Protein AF-0000000086147596 (afdb_homodimer)

Sequence (702 aa):
MCRWIAYISSTEPCLLEDVLVTPKHSLVNQVSDHYLPKLLPHEHNQSAEDDVKARNVVFNFDGLGIAWYTSSNSDFELPETGENAVDAQTDGLRPAMYKTIQPPRNETNFLSICRNTETLALLGHIRASSGTAIANINNHPFVFGRHTFMHNGAVSNFAEIKRAVINEMSHAAYANVYGGTDSEHVAGLYMTYLTQCGDATTFESTYSVREMKAALHKAVATIVGLQQKFLGVAKRANSLNLCVTDGVSLVACRFRNHKTSLPPSLYYSTKAGVTLNRKYPDNADGIPHPKRYVGIPEQRHGQHLIVASEPSTYVEADWELIGRNQFLASGPDGFFEVGLCPYGAGWDGLDMCRWIAYISSTEPCLLEDVLVTPKHSLVNQVSDHYLPKLLPHEHNQSAEDDVKARNVVFNFDGLGIAWYTSSNSDFELPETGENAVDAQTDGLRPAMYKTIQPPRNETNFLSICRNTETLALLGHIRASSGTAIANINNHPFVFGRHTFMHNGAVSNFAEIKRAVINEMSHAAYANVYGGTDSEHVAGLYMTYLTQCGDATTFESTYSVREMKAALHKAVATIVGLQQKFLGVAKRANSLNLCVTDGVSLVACRFRNHKTSLPPSLYYSTKAGVTLNRKYPDNADGIPHPKRYVGIPEQRHGQHLIVASEPSTYVEADWELIGRNQFLASGPDGFFEVGLCPYGAGWDGLD

Radius of gyration: 27.47 Å; Cα contacts (8 Å, |Δi|>4): 1600; chains: 2; bounding box: 58×85×63 Å

Foldseek 3Di:
DKKKKKKAFLPFKFQLCLAAPPFCQHNLNCLPPPDFPPQDDPVDDPVQVVQQVVLSDRDDFLKKKKKAKALVVLVPPPPDPPDDPSNSGQLRIAIDMDMDRDRQNPDPVNNVCRRPDMHNIMMMMTDDDPDFDRDRLPHDFQAQTLKTKDWDWALPPCVQQVVVLLVLAAPQLNVRRDGDGPRSSLVRQLVCQLQVSDHSVSSSDDDDLVSSLVSNLVSVVVSLVSQCVRPNQQGAKIFTFMWMDSNQKIKTWGEIQADPHGHHWKKKFFQCSQQSHQLAQHHQERDGDPVHPDHDPSVPRHTMMMMISHRRGPDPVRMDIQDYQKMWIAGNVNDIDIGHRDDDDPSHGHD/DKKKKKKAFLPFKFQLCLAAPPFCQHNLNCLPDPDFPPFDPPVDDPVQVVLQVVLSDRDDFLKKKKKAKALVVLVPPPPDPPDDPSNSGQLRIAIDMDMDRDRQNPDPVNNVCRRPDMHNIMMMMTDDDPDFDRDRLPHDFQAQTLKTKDWDWALPPCVQQVVVLLVLAAPQLNVSRDGDGPRSSLVRQLVCQLQVSDHSVSSSDDDDLVSSLVSNLVSVVVSLVSQCVRPNQQGAKIFTFMWMDSNQKIKTWGEIQADPHGHHWKKKFFQCSQQSHQLAQHHQERDGDVVRPPHDDSVPRHTMMMMISHRRGPDPVRMDIQDYQKMWIAGNVNDIDIGHRDDDPPSHRHD

InterPro domains:
  IPR017932 Glutamine amidotransferase type 2 domain [PS51278] (2-351)
  IPR029055 Nucleophile aminohydrolases, N-terminal [G3DSA:3.60.20.10] (1-340)
  IPR029055 Nucleophile aminohydrolases, N-terminal [SSF56235] (61-336)
  IPR052373 Gamma-glutamyl amide hydrolase [PTHR43187] (1-329)

Structure (mmCIF, N/CA/C/O backbone):
data_AF-0000000086147596-model_v1
#
loop_
_entity.id
_entity.type
_entity.pdbx_description
1 polymer 'Glutamine amidotransferase type-2 domain-containing protein'
#
loop_
_atom_site.group_PDB
_atom_site.id
_atom_site.type_symbol
_atom_site.label_atom_id
_atom_site.label_alt_id
_atom_site.label_comp_id
_atom_site.label_asym_id
_atom_site.label_entity_id
_atom_site.label_seq_id
_atom_site.pdbx_PDB_ins_code
_atom_site.Cartn_x
_atom_site.Cartn_y
_atom_site.Cartn_z
_atom_site.occupancy
_atom_site.B_iso_or_equiv
_atom_site.auth_seq_id
_atom_site.auth_comp_id
_atom_site.auth_asym_id
_atom_site.auth_atom_id
_atom_site.pdbx_PDB_model_num
ATOM 1 N N . MET A 1 1 ? 12.414 -11.898 -20.047 1 81.19 1 MET A N 1
ATOM 2 C CA . MET A 1 1 ? 11.328 -12.727 -19.516 1 81.19 1 MET A CA 1
ATOM 3 C C . MET A 1 1 ? 10.906 -12.258 -18.125 1 81.19 1 MET A C 1
ATOM 5 O O . MET A 1 1 ? 11.672 -11.578 -17.438 1 81.19 1 MET A O 1
ATOM 9 N N . CYS A 1 2 ? 9.656 -12.602 -17.766 1 90.62 2 CYS A N 1
ATOM 10 C CA . CYS A 1 2 ? 9.125 -12.234 -16.453 1 90.62 2 CYS A CA 1
ATOM 11 C C . CYS A 1 2 ? 9.875 -12.945 -15.336 1 90.62 2 CYS A C 1
ATOM 13 O O . CYS A 1 2 ? 10.609 -13.906 -15.586 1 90.62 2 CYS A O 1
ATOM 15 N N . ARG A 1 3 ? 9.906 -12.359 -14.242 1 92.5 3 ARG A N 1
ATOM 16 C CA . ARG A 1 3 ? 10.422 -12.961 -13.016 1 92.5 3 ARG A CA 1
ATOM 17 C C . ARG A 1 3 ? 9.43 -12.805 -11.867 1 92.5 3 ARG A C 1
ATOM 19 O O . ARG A 1 3 ? 8.688 -11.82 -11.812 1 92.5 3 ARG A O 1
ATOM 26 N N . TRP A 1 4 ? 9.445 -13.859 -11.086 1 96.25 4 TRP A N 1
ATOM 27 C CA . TRP A 1 4 ? 8.586 -13.688 -9.922 1 96.25 4 TRP A CA 1
ATOM 28 C C . TRP A 1 4 ? 9.172 -14.398 -8.703 1 96.25 4 TRP A C 1
ATOM 30 O O . TRP A 1 4 ? 10.094 -15.203 -8.828 1 96.25 4 TRP A O 1
ATOM 40 N N . ILE A 1 5 ? 8.773 -13.992 -7.535 1 98 5 ILE A N 1
ATOM 41 C CA . ILE A 1 5 ? 9.148 -14.562 -6.25 1 98 5 ILE A CA 1
ATOM 42 C C . ILE A 1 5 ? 7.918 -14.703 -5.363 1 98 5 ILE A C 1
ATOM 44 O O . ILE A 1 5 ? 7.035 -13.844 -5.379 1 98 5 ILE A O 1
ATOM 48 N N . ALA A 1 6 ? 7.844 -15.805 -4.621 1 98.75 6 ALA A N 1
ATOM 49 C CA . ALA A 1 6 ? 6.801 -16.047 -3.623 1 98.75 6 ALA A CA 1
ATOM 50 C C . ALA A 1 6 ? 7.41 -16.453 -2.283 1 98.75 6 ALA A C 1
ATOM 52 O O . ALA A 1 6 ? 8.383 -17.203 -2.238 1 98.75 6 ALA A O 1
ATOM 53 N N . TYR A 1 7 ? 6.988 -15.859 -1.257 1 98.62 7 TYR A N 1
ATOM 54 C CA . TYR A 1 7 ? 7.324 -16.203 0.12 1 98.62 7 TYR A CA 1
ATOM 55 C C . TYR A 1 7 ? 6.082 -16.641 0.894 1 98.62 7 TYR A C 1
ATOM 57 O O . TYR A 1 7 ? 5.055 -15.961 0.85 1 98.62 7 TYR A O 1
ATOM 65 N N . ILE A 1 8 ? 6.172 -17.766 1.621 1 98 8 ILE A N 1
ATOM 66 C CA . ILE A 1 8 ? 5.047 -18.172 2.453 1 98 8 ILE A CA 1
ATOM 67 C C . ILE A 1 8 ? 5.562 -18.828 3.736 1 98 8 ILE A C 1
ATOM 69 O O . ILE A 1 8 ? 6.523 -19.594 3.709 1 98 8 ILE A O 1
ATOM 73 N N . SER A 1 9 ? 5 -18.453 4.824 1 96.31 9 SER A N 1
ATOM 74 C CA . SER A 1 9 ? 5.297 -19 6.145 1 96.31 9 SER A CA 1
ATOM 75 C C . SER A 1 9 ? 4.078 -18.922 7.059 1 96.31 9 SER A C 1
ATOM 77 O O . SER A 1 9 ? 3.189 -18.094 6.855 1 96.31 9 SER A O 1
ATOM 79 N N . SER A 1 10 ? 4.008 -19.828 8.008 1 91.25 10 SER A N 1
ATOM 80 C CA . SER A 1 10 ? 2.926 -19.766 8.977 1 91.25 10 SER A CA 1
ATOM 81 C C . SER A 1 10 ? 3.344 -18.984 10.227 1 91.25 10 SER A C 1
ATOM 83 O O . SER A 1 10 ? 2.498 -18.562 11.023 1 91.25 10 SER A O 1
ATOM 85 N N . THR A 1 11 ? 4.676 -18.719 10.32 1 91.25 11 THR A N 1
ATOM 86 C CA . THR A 1 11 ? 5.082 -18.188 11.617 1 91.25 11 THR A CA 1
ATOM 87 C C . THR A 1 11 ? 6.098 -17.062 11.445 1 91.25 11 THR A C 1
ATOM 89 O O . THR A 1 11 ? 6.312 -16.266 12.359 1 91.25 11 THR A O 1
ATOM 92 N N . GLU A 1 12 ? 6.738 -17.062 10.305 1 94.94 12 GLU A N 1
ATOM 93 C CA . GLU A 1 12 ? 7.855 -16.141 10.141 1 94.94 12 GLU A CA 1
ATOM 94 C C . GLU A 1 12 ? 7.535 -15.062 9.109 1 94.94 12 GLU A C 1
ATOM 96 O O . GLU A 1 12 ? 7.672 -15.281 7.906 1 94.94 12 GLU A O 1
ATOM 101 N N . PRO A 1 13 ? 7.254 -13.859 9.57 1 96.5 13 PRO A N 1
ATOM 102 C CA . PRO A 1 13 ? 6.984 -12.805 8.594 1 96.5 13 PRO A CA 1
ATOM 103 C C . PRO A 1 13 ? 8.25 -12.312 7.887 1 96.5 13 PRO A C 1
ATOM 105 O O . PRO A 1 13 ? 9.352 -12.445 8.422 1 96.5 13 PRO A O 1
ATOM 108 N N . CYS A 1 14 ? 8.109 -11.836 6.73 1 97.94 14 CYS A N 1
ATOM 109 C CA . CYS A 1 14 ? 9.18 -11.141 6.031 1 97.94 14 CYS A CA 1
ATOM 110 C C . CYS A 1 14 ? 8.828 -9.68 5.809 1 97.94 14 CYS A C 1
ATOM 112 O O . CYS A 1 14 ? 7.648 -9.32 5.723 1 97.94 14 CYS A O 1
ATOM 114 N N . LEU A 1 15 ? 9.789 -8.852 5.812 1 98.06 15 LEU A N 1
ATOM 115 C CA . LEU A 1 15 ? 9.648 -7.465 5.363 1 98.06 15 LEU A CA 1
ATOM 116 C C . LEU A 1 15 ? 9.758 -7.375 3.848 1 98.06 15 LEU A C 1
ATOM 118 O O . LEU A 1 15 ? 10.719 -7.871 3.258 1 98.06 15 LEU A O 1
ATOM 122 N N . LEU A 1 16 ? 8.773 -6.707 3.18 1 98.69 16 LEU A N 1
ATOM 123 C CA . LEU A 1 16 ? 8.766 -6.672 1.723 1 98.69 16 LEU A CA 1
ATOM 124 C C . LEU A 1 16 ? 10.078 -6.113 1.188 1 98.69 16 LEU A C 1
ATOM 126 O O . LEU A 1 16 ? 10.625 -6.625 0.206 1 98.69 16 LEU A O 1
ATOM 130 N N . GLU A 1 17 ? 10.633 -5.09 1.822 1 97.62 17 GLU A N 1
ATOM 131 C CA . GLU A 1 17 ? 11.859 -4.438 1.376 1 97.62 17 GLU A CA 1
ATOM 132 C C . GLU A 1 17 ? 13.031 -5.414 1.374 1 97.62 17 GLU A C 1
ATOM 134 O O . GLU A 1 17 ? 13.867 -5.387 0.467 1 97.62 17 GLU A O 1
ATOM 139 N N . ASP A 1 18 ? 13.094 -6.301 2.334 1 97 18 ASP A N 1
ATOM 140 C CA . ASP A 1 18 ? 14.195 -7.246 2.484 1 97 18 ASP A CA 1
ATOM 141 C C . ASP A 1 18 ? 14.172 -8.297 1.376 1 97 18 ASP A C 1
ATOM 143 O O . ASP A 1 18 ? 15.203 -8.859 1.025 1 97 18 ASP A O 1
ATOM 147 N N . VAL A 1 19 ? 12.984 -8.531 0.837 1 97.88 19 VAL A N 1
ATOM 148 C CA . VAL A 1 19 ? 12.828 -9.602 -0.146 1 97.88 19 VAL A CA 1
ATOM 149 C C . VAL A 1 19 ? 12.867 -9.016 -1.556 1 97.88 19 VAL A C 1
ATOM 151 O O . VAL A 1 19 ? 13.516 -9.57 -2.445 1 97.88 19 VAL A O 1
ATOM 154 N N . LEU A 1 20 ? 12.32 -7.816 -1.74 1 97.25 20 LEU A N 1
ATOM 155 C CA . LEU A 1 20 ? 12.031 -7.348 -3.092 1 97.25 20 LEU A CA 1
ATOM 156 C C . LEU A 1 20 ? 13.016 -6.258 -3.51 1 97.25 20 LEU A C 1
ATOM 158 O O . LEU A 1 20 ? 13.164 -5.977 -4.699 1 97.25 20 LEU A O 1
ATOM 162 N N . VAL A 1 21 ? 13.672 -5.586 -2.533 1 95.88 21 VAL A N 1
ATOM 163 C CA . VAL A 1 21 ? 14.359 -4.348 -2.885 1 95.88 21 VAL A CA 1
ATOM 164 C C . VAL A 1 21 ? 15.828 -4.441 -2.484 1 95.88 21 VAL A C 1
ATOM 166 O O . VAL A 1 21 ? 16.719 -4.297 -3.328 1 95.88 21 VAL A O 1
ATOM 169 N N . THR A 1 22 ? 16.172 -4.816 -1.326 1 93.44 22 THR A N 1
ATOM 170 C CA . THR A 1 22 ? 17.469 -4.645 -0.692 1 93.44 22 THR A CA 1
ATOM 171 C C . THR A 1 22 ? 18.5 -5.559 -1.338 1 93.44 22 THR A C 1
ATOM 173 O O . THR A 1 22 ? 19.625 -5.133 -1.609 1 93.44 22 THR A O 1
ATOM 176 N N . PRO A 1 23 ? 18.188 -6.82 -1.612 1 93.25 23 PRO A N 1
ATOM 177 C CA . PRO A 1 23 ? 19.219 -7.695 -2.172 1 93.25 23 PRO A CA 1
ATOM 178 C C . PRO A 1 23 ? 19.734 -7.211 -3.523 1 93.25 23 PRO A C 1
ATOM 180 O O . PRO A 1 23 ? 18.969 -6.707 -4.34 1 93.25 23 PRO A O 1
ATOM 183 N N . LYS A 1 24 ? 20.969 -7.398 -3.74 1 89.56 24 LYS A N 1
ATOM 184 C CA . LYS A 1 24 ? 21.578 -7.066 -5.023 1 89.56 24 LYS A CA 1
ATOM 185 C C . LYS A 1 24 ? 20.875 -7.789 -6.172 1 89.56 24 LYS A C 1
ATOM 187 O O . LYS A 1 24 ? 20.75 -7.242 -7.27 1 89.56 24 LYS A O 1
ATOM 192 N N . HIS A 1 25 ? 20.422 -8.953 -5.898 1 88.25 25 HIS A N 1
ATOM 193 C CA . HIS A 1 25 ? 19.75 -9.75 -6.914 1 88.25 25 HIS A CA 1
ATOM 194 C C . HIS A 1 25 ? 18.25 -9.883 -6.609 1 88.25 25 HIS A C 1
ATOM 196 O O . HIS A 1 25 ? 17.656 -10.938 -6.859 1 88.25 25 HIS A O 1
ATOM 202 N N . SER A 1 26 ? 17.781 -8.812 -6.051 1 89.38 26 SER A N 1
ATOM 203 C CA . SER A 1 26 ? 16.344 -8.789 -5.773 1 89.38 26 SER A CA 1
ATOM 204 C C . SER A 1 26 ? 15.539 -8.695 -7.062 1 89.38 26 SER A C 1
ATOM 206 O O . SER A 1 26 ? 16.094 -8.461 -8.133 1 89.38 26 SER A O 1
ATOM 208 N N . LEU A 1 27 ? 14.273 -8.945 -6.918 1 86.44 27 LEU A N 1
ATOM 209 C CA . LEU A 1 27 ? 13.336 -8.859 -8.031 1 86.44 27 LEU A CA 1
ATOM 210 C C . LEU A 1 27 ? 13.484 -7.527 -8.766 1 86.44 27 LEU A C 1
ATOM 212 O O . LEU A 1 27 ? 13.523 -7.488 -9.992 1 86.44 27 LEU A O 1
ATOM 216 N N . VAL A 1 28 ? 13.641 -6.391 -8.031 1 85.38 28 VAL A N 1
ATOM 217 C CA . VAL A 1 28 ? 13.727 -5.047 -8.594 1 85.38 28 VAL A CA 1
ATOM 218 C C . VAL A 1 28 ? 15.047 -4.883 -9.344 1 85.38 28 VAL A C 1
ATOM 220 O O . VAL A 1 28 ? 15.094 -4.207 -10.375 1 85.38 28 VAL A O 1
ATOM 223 N N . ASN A 1 29 ? 16.031 -5.512 -8.867 1 80.31 29 ASN A N 1
ATOM 224 C CA . ASN A 1 29 ? 17.359 -5.324 -9.445 1 80.31 29 ASN A CA 1
ATOM 225 C C . ASN A 1 29 ? 17.609 -6.309 -10.578 1 80.31 29 ASN A C 1
ATOM 227 O O . ASN A 1 29 ? 18.562 -6.137 -11.352 1 80.31 29 ASN A O 1
ATOM 231 N N . GLN A 1 30 ? 16.781 -7.305 -10.656 1 72.94 30 GLN A N 1
ATOM 232 C CA . GLN A 1 30 ? 16.938 -8.281 -11.727 1 72.94 30 GLN A CA 1
ATOM 233 C C . GLN A 1 30 ? 16.453 -7.711 -13.055 1 72.94 30 GLN A C 1
ATOM 235 O O . GLN A 1 30 ? 16.688 -8.305 -14.109 1 72.94 30 GLN A O 1
ATOM 240 N N . VAL A 1 31 ? 15.828 -6.566 -13 1 66.19 31 VAL A N 1
ATOM 241 C CA . VAL A 1 31 ? 15.43 -5.871 -14.219 1 66.19 31 VAL A CA 1
ATOM 242 C C . VAL A 1 31 ? 16.672 -5.469 -15.016 1 66.19 31 VAL A C 1
ATOM 244 O O . VAL A 1 31 ? 16.672 -5.539 -16.25 1 66.19 31 VAL A O 1
ATOM 247 N N . SER A 1 32 ? 17.688 -5.082 -14.227 1 61.91 32 SER A N 1
ATOM 248 C CA . SER A 1 32 ? 18.891 -4.566 -14.875 1 61.91 32 SER A CA 1
ATOM 249 C C . SER A 1 32 ? 20 -5.609 -14.906 1 61.91 32 SER A C 1
ATOM 251 O O . SER A 1 32 ? 20.875 -5.562 -15.766 1 61.91 32 SER A O 1
ATOM 253 N N . ASP A 1 33 ? 20.094 -6.477 -13.812 1 59.38 33 ASP A N 1
ATOM 254 C CA . ASP A 1 33 ? 21.219 -7.398 -13.656 1 59.38 33 ASP A CA 1
ATOM 255 C C . ASP A 1 33 ? 20.734 -8.844 -13.617 1 59.38 33 ASP A C 1
ATOM 257 O O . ASP A 1 33 ? 19.719 -9.148 -12.992 1 59.38 33 ASP A O 1
ATOM 261 N N . HIS A 1 34 ? 21.062 -9.617 -14.602 1 54.78 34 HIS A N 1
ATOM 262 C CA . HIS A 1 34 ? 20.688 -11.031 -14.625 1 54.78 34 HIS A CA 1
ATOM 263 C C . HIS A 1 34 ? 21.656 -11.875 -13.82 1 54.78 34 HIS A C 1
ATOM 265 O O . HIS A 1 34 ? 22.875 -11.789 -14.016 1 54.78 34 HIS A O 1
ATOM 271 N N . TYR A 1 35 ? 21.391 -12.234 -12.57 1 45.34 35 TYR A N 1
ATOM 272 C CA . TYR A 1 35 ? 22.203 -13.164 -11.805 1 45.34 35 TYR A CA 1
ATOM 273 C C . TYR A 1 35 ? 21.75 -14.602 -12.016 1 45.34 35 TYR A C 1
ATOM 275 O O . TYR A 1 35 ? 20.656 -14.984 -11.578 1 45.34 35 TYR A O 1
ATOM 283 N N . LEU A 1 36 ? 22.031 -15.289 -13.016 1 45.16 36 LEU A N 1
ATOM 284 C CA . LEU A 1 36 ? 21.719 -16.703 -13.188 1 45.16 36 LEU A CA 1
ATOM 285 C C . LEU A 1 36 ? 22.859 -17.578 -12.703 1 45.16 36 LEU A C 1
ATOM 287 O O . LEU A 1 36 ? 23.766 -17.906 -13.469 1 45.16 36 LEU A O 1
ATOM 291 N N . PRO A 1 37 ? 23.016 -17.703 -11.32 1 41.34 37 PRO A N 1
ATOM 292 C CA . PRO A 1 37 ? 24.109 -18.641 -11.016 1 41.34 37 PRO A CA 1
ATOM 293 C C . PRO A 1 37 ? 24.016 -19.938 -11.812 1 41.34 37 PRO A C 1
ATOM 295 O O . PRO A 1 37 ? 23.031 -20.141 -12.539 1 41.34 37 PRO A O 1
ATOM 298 N N . LYS A 1 38 ? 24.719 -21.141 -11.195 1 43.53 38 LYS A N 1
ATOM 299 C CA . LYS A 1 38 ? 24.906 -22.453 -11.82 1 43.53 38 LYS A CA 1
ATOM 300 C C . LYS A 1 38 ? 23.562 -23.109 -12.117 1 43.53 38 LYS A C 1
ATOM 302 O O . LYS A 1 38 ? 22.906 -23.656 -11.219 1 43.53 38 LYS A O 1
ATOM 307 N N . LEU A 1 39 ? 22.797 -22.516 -13.016 1 41.81 39 LEU A N 1
ATOM 308 C CA . LEU A 1 39 ? 21.516 -23.141 -13.336 1 41.81 39 LEU A CA 1
ATOM 309 C C . LEU A 1 39 ? 21.609 -24.656 -13.195 1 41.81 39 LEU A C 1
ATOM 311 O O . LEU A 1 39 ? 20.688 -25.281 -12.68 1 41.81 39 LEU A O 1
ATOM 315 N N . LEU A 1 40 ? 22.094 -25.422 -14.359 1 40.44 40 LEU A N 1
ATOM 316 C CA . LEU A 1 40 ? 21.953 -26.875 -14.539 1 40.44 40 LEU A CA 1
ATOM 317 C C . LEU A 1 40 ? 23.125 -27.625 -13.922 1 40.44 40 LEU A C 1
ATOM 319 O O . LEU A 1 40 ? 24.266 -27.141 -13.977 1 40.44 40 LEU A O 1
ATOM 323 N N . PRO A 1 41 ? 22.797 -28.547 -13.07 1 36.84 41 PRO A N 1
ATOM 324 C CA . PRO A 1 41 ? 23.875 -29.469 -12.711 1 36.84 41 PRO A CA 1
ATOM 325 C C . PRO A 1 41 ? 24.797 -29.781 -13.883 1 36.84 41 PRO A C 1
ATOM 327 O O . PRO A 1 41 ? 24.375 -29.703 -15.039 1 36.84 41 PRO A O 1
ATOM 330 N N . HIS A 1 42 ? 26.094 -29.906 -13.617 1 36.94 42 HIS A N 1
ATOM 331 C CA . HIS A 1 42 ? 27.188 -30.234 -14.523 1 36.94 42 HIS A CA 1
ATOM 332 C C . HIS A 1 42 ? 26.75 -31.25 -15.57 1 36.94 42 HIS A C 1
ATOM 334 O O . HIS A 1 42 ? 27.469 -31.516 -16.531 1 36.94 42 HIS A O 1
ATOM 340 N N . GLU A 1 43 ? 25.891 -32.188 -15.086 1 37.22 43 GLU A N 1
ATOM 341 C CA . GLU A 1 43 ? 25.719 -33.281 -16.031 1 37.22 43 GLU A CA 1
ATOM 342 C C . GLU A 1 43 ? 24.906 -32.844 -17.234 1 37.22 43 GLU A C 1
ATOM 344 O O . GLU A 1 43 ? 24.594 -33.656 -18.109 1 37.22 43 GLU A O 1
ATOM 349 N N . HIS A 1 44 ? 24.219 -31.625 -17.156 1 43.47 44 HIS A N 1
ATOM 350 C CA . HIS A 1 44 ? 23.422 -31.344 -18.344 1 43.47 44 HIS A CA 1
ATOM 351 C C . HIS A 1 44 ? 24.25 -30.641 -19.422 1 43.47 44 HIS A C 1
ATOM 353 O O . HIS A 1 44 ? 25.219 -29.938 -19.109 1 43.47 44 HIS A O 1
ATOM 359 N N . ASN A 1 45 ? 23.938 -30.969 -20.672 1 49.62 45 ASN A N 1
ATOM 360 C CA . ASN A 1 45 ? 24.656 -30.516 -21.875 1 49.62 45 ASN A CA 1
ATOM 361 C C . ASN A 1 45 ? 24.547 -29 -22.031 1 49.62 45 ASN A C 1
ATOM 363 O O . ASN A 1 45 ? 23.562 -28.391 -21.625 1 49.62 45 ASN A O 1
ATOM 367 N N . GLN A 1 46 ? 25.672 -28.359 -22.203 1 52.25 46 GLN A N 1
ATOM 368 C CA . GLN A 1 46 ? 25.875 -26.953 -22.547 1 52.25 46 GLN A CA 1
ATOM 369 C C . GLN A 1 46 ? 24.672 -26.391 -23.281 1 52.25 46 GLN A C 1
ATOM 371 O O . GLN A 1 46 ? 24.281 -25.234 -23.062 1 52.25 46 GLN A O 1
ATOM 376 N N . SER A 1 47 ? 24 -27.25 -23.938 1 51.84 47 SER A N 1
ATOM 377 C CA . SER A 1 47 ? 22.891 -26.797 -24.766 1 51.84 47 SER A CA 1
ATOM 378 C C . SER A 1 47 ? 21.672 -26.453 -23.922 1 51.84 47 SER A C 1
ATOM 380 O O . SER A 1 47 ? 20.969 -25.469 -24.172 1 51.84 47 SER A O 1
ATOM 382 N N . ALA A 1 48 ? 21.422 -27.172 -22.844 1 54.44 48 ALA A N 1
ATOM 383 C CA . ALA A 1 48 ? 20.281 -26.938 -21.969 1 54.44 48 ALA A CA 1
ATOM 384 C C . ALA A 1 48 ? 20.453 -25.641 -21.156 1 54.44 48 ALA A C 1
ATOM 386 O O . ALA A 1 48 ? 19.5 -24.891 -20.984 1 54.44 48 ALA A O 1
ATOM 387 N N . GLU A 1 49 ? 21.625 -25.516 -20.766 1 56.81 49 GLU A N 1
ATOM 388 C CA . GLU A 1 49 ? 21.953 -24.281 -20.062 1 56.81 49 GLU A CA 1
ATOM 389 C C . GLU A 1 49 ? 21.75 -23.062 -20.953 1 56.81 49 GLU A C 1
ATOM 391 O O . GLU A 1 49 ? 21.219 -22.031 -20.516 1 56.81 49 GLU A O 1
ATOM 396 N N . ASP A 1 50 ? 22.234 -23.266 -22.188 1 57.59 50 ASP A N 1
ATOM 397 C CA . ASP A 1 50 ? 22.078 -22.172 -23.141 1 57.59 50 ASP A CA 1
ATOM 398 C C . ASP A 1 50 ? 20.594 -21.891 -23.422 1 57.59 50 ASP A C 1
ATOM 400 O O . ASP A 1 50 ? 20.203 -20.734 -23.594 1 57.59 50 ASP A O 1
ATOM 404 N N . ASP A 1 51 ? 19.875 -22.891 -23.344 1 57.38 51 ASP A N 1
ATOM 405 C CA . ASP A 1 51 ? 18.438 -22.766 -23.594 1 57.38 51 ASP A CA 1
ATOM 406 C C . ASP A 1 51 ? 17.75 -22.016 -22.469 1 57.38 51 ASP A C 1
ATOM 408 O O . ASP A 1 51 ? 16.969 -21.078 -22.719 1 57.38 51 ASP A O 1
ATOM 412 N N . VAL A 1 52 ? 18.109 -22.391 -21.312 1 54.66 52 VAL A N 1
ATOM 413 C CA . VAL A 1 52 ? 17.5 -21.734 -20.156 1 54.66 52 VAL A CA 1
ATOM 414 C C . VAL A 1 52 ? 17.953 -20.281 -20.094 1 54.66 52 VAL A C 1
ATOM 416 O O . VAL A 1 52 ? 17.156 -19.391 -19.797 1 54.66 52 VAL A O 1
ATOM 419 N N . LYS A 1 53 ? 19.219 -20.078 -20.375 1 58.56 53 LYS A N 1
ATOM 420 C CA . LYS A 1 53 ? 19.766 -18.719 -20.344 1 58.56 53 LYS A CA 1
ATOM 421 C C . LYS A 1 53 ? 19.047 -17.828 -21.359 1 58.56 53 LYS A C 1
ATOM 423 O O . LYS A 1 53 ? 18.766 -16.672 -21.078 1 58.56 53 LYS A O 1
ATOM 428 N N . ALA A 1 54 ? 18.766 -18.562 -22.484 1 54.41 54 ALA A N 1
ATOM 429 C CA . ALA A 1 54 ? 18.109 -17.812 -23.547 1 54.41 54 ALA A CA 1
ATOM 430 C C . ALA A 1 54 ? 16.688 -17.438 -23.141 1 54.41 54 ALA A C 1
ATOM 432 O O . ALA A 1 54 ? 16.188 -16.359 -23.516 1 54.41 54 ALA A O 1
ATOM 433 N N . ARG A 1 55 ? 16.25 -18.203 -22.359 1 53 55 ARG A N 1
ATOM 434 C CA . ARG A 1 55 ? 14.844 -17.984 -21.984 1 53 55 ARG A CA 1
ATOM 435 C C . ARG A 1 55 ? 14.742 -17.109 -20.734 1 53 55 ARG A C 1
ATOM 437 O O . ARG A 1 55 ? 13.641 -16.75 -20.328 1 53 55 ARG A O 1
ATOM 444 N N . ASN A 1 56 ? 15.883 -16.812 -20.156 1 57.34 56 ASN A N 1
ATOM 445 C CA . ASN A 1 56 ? 15.883 -15.992 -18.953 1 57.34 56 ASN A CA 1
ATOM 446 C C . ASN A 1 56 ? 16.297 -14.555 -19.266 1 57.34 56 ASN A C 1
ATOM 448 O O . ASN A 1 56 ? 16.406 -13.727 -18.359 1 57.34 56 ASN A O 1
ATOM 452 N N . VAL A 1 57 ? 16.562 -14.258 -20.5 1 53.62 57 VAL A N 1
ATOM 453 C CA . VAL A 1 57 ? 17.062 -12.922 -20.812 1 53.62 57 VAL A CA 1
ATOM 454 C C . VAL A 1 57 ? 15.938 -11.898 -20.656 1 53.62 57 VAL A C 1
ATOM 456 O O . VAL A 1 57 ? 14.867 -12.039 -21.266 1 53.62 57 VAL A O 1
ATOM 459 N N . VAL A 1 58 ? 16.141 -11.008 -19.562 1 56.09 58 VAL A N 1
ATOM 460 C CA . VAL A 1 58 ? 15.18 -9.93 -19.344 1 56.09 58 VAL A CA 1
ATOM 461 C C . VAL A 1 58 ? 15.523 -8.734 -20.234 1 56.09 58 VAL A C 1
ATOM 463 O O . VAL A 1 58 ? 16.641 -8.219 -20.172 1 56.09 58 VAL A O 1
ATOM 466 N N . PHE A 1 59 ? 14.703 -8.375 -21.234 1 55.38 59 PHE A N 1
ATOM 467 C CA . PHE A 1 59 ? 15.023 -7.254 -22.125 1 55.38 59 PHE A CA 1
ATOM 468 C C . PHE A 1 59 ? 14.367 -5.973 -21.625 1 55.38 59 PHE A C 1
ATOM 470 O O . PHE A 1 59 ? 14.945 -4.887 -21.734 1 55.38 59 PHE A O 1
ATOM 477 N N . ASN A 1 60 ? 13.117 -6.137 -21.125 1 65.19 60 ASN A N 1
ATOM 478 C CA . ASN A 1 60 ? 12.344 -4.918 -20.906 1 65.19 60 ASN A CA 1
ATOM 479 C C . ASN A 1 60 ? 11.516 -5.008 -19.625 1 65.19 60 ASN A C 1
ATOM 481 O O . ASN A 1 60 ? 11.164 -6.105 -19.188 1 65.19 60 ASN A O 1
ATOM 485 N N . PHE A 1 61 ? 11.539 -3.883 -18.922 1 80.25 61 PHE A N 1
ATOM 486 C CA . PHE A 1 61 ? 10.617 -3.734 -17.812 1 80.25 61 PHE A CA 1
ATOM 487 C C . PHE A 1 61 ? 9.289 -3.141 -18.266 1 80.25 61 PHE A C 1
ATOM 489 O O . PHE A 1 61 ? 9.25 -2.014 -18.766 1 80.25 61 PHE A O 1
ATOM 496 N N . ASP A 1 62 ? 8.234 -4.016 -18.109 1 87.25 62 ASP A N 1
ATOM 497 C CA . ASP A 1 62 ? 6.93 -3.541 -18.562 1 87.25 62 ASP A CA 1
ATOM 498 C C . ASP A 1 62 ? 5.953 -3.408 -17.391 1 87.25 62 ASP A C 1
ATOM 500 O O . ASP A 1 62 ? 4.824 -2.949 -17.578 1 87.25 62 ASP A O 1
ATOM 504 N N . GLY A 1 63 ? 6.402 -3.82 -16.25 1 93.06 63 GLY A N 1
ATOM 505 C CA . GLY A 1 63 ? 5.516 -3.658 -15.117 1 93.06 63 GLY A CA 1
ATOM 506 C C . GLY A 1 63 ? 5.945 -4.461 -13.898 1 93.06 63 GLY A C 1
ATOM 507 O O . GLY A 1 63 ? 6.785 -5.355 -14.008 1 93.06 63 GLY A O 1
ATOM 508 N N . LEU A 1 64 ? 5.441 -4.09 -12.781 1 95.25 64 LEU A N 1
ATOM 509 C CA . LEU A 1 64 ? 5.664 -4.762 -11.508 1 95.25 64 LEU A CA 1
ATOM 510 C C . LEU A 1 64 ? 4.359 -4.895 -10.727 1 95.25 64 LEU A C 1
ATOM 512 O O . LEU A 1 64 ? 3.525 -3.984 -10.75 1 95.25 64 LEU A O 1
ATOM 516 N N . GLY A 1 65 ? 4.207 -5.98 -10.117 1 97.69 65 GLY A N 1
ATOM 517 C CA . GLY A 1 65 ? 3.092 -6.16 -9.203 1 97.69 65 GLY A CA 1
ATOM 518 C C . GLY A 1 65 ? 3.443 -7 -7.984 1 97.69 65 GLY A C 1
ATOM 519 O O . GLY A 1 65 ? 4.242 -7.934 -8.078 1 97.69 65 GLY A O 1
ATOM 520 N N . ILE A 1 66 ? 2.836 -6.59 -6.852 1 98.69 66 ILE A N 1
ATOM 521 C CA . ILE A 1 66 ? 3.018 -7.371 -5.633 1 98.69 66 ILE A CA 1
ATOM 522 C C . ILE A 1 66 ? 1.665 -7.613 -4.965 1 98.69 66 ILE A C 1
ATOM 524 O O . ILE A 1 66 ? 0.725 -6.84 -5.156 1 98.69 66 ILE A O 1
ATOM 528 N N . ALA A 1 67 ? 1.559 -8.664 -4.316 1 98.81 67 ALA A N 1
ATOM 529 C CA . ALA A 1 67 ? 0.459 -8.984 -3.41 1 98.81 67 ALA A CA 1
ATOM 530 C C . ALA A 1 67 ? 0.984 -9.484 -2.066 1 98.81 67 ALA A C 1
ATOM 532 O O . ALA A 1 67 ? 1.952 -10.242 -2.016 1 98.81 67 ALA A O 1
ATOM 533 N N . TRP A 1 68 ? 0.457 -8.977 -0.98 1 98.88 68 TRP A N 1
ATOM 534 C CA . TRP A 1 68 ? 0.79 -9.461 0.355 1 98.88 68 TRP A CA 1
ATOM 535 C C . TRP A 1 68 ? -0.473 -9.734 1.165 1 98.88 68 TRP A C 1
ATOM 537 O O . TRP A 1 68 ? -1.463 -9.008 1.049 1 98.88 68 TRP A O 1
ATOM 547 N N . TYR A 1 69 ? -0.442 -10.766 1.9 1 98.44 69 TYR A N 1
ATOM 548 C CA . TYR A 1 69 ? -1.641 -11.195 2.613 1 98.44 69 TYR A CA 1
ATOM 549 C C . TYR A 1 69 ? -1.699 -10.57 4.004 1 98.44 69 TYR A C 1
ATOM 551 O O . TYR A 1 69 ? -0.679 -10.469 4.688 1 98.44 69 TYR A O 1
ATOM 559 N N . THR A 1 70 ? -2.871 -10.164 4.348 1 97.31 70 THR A N 1
ATOM 560 C CA . THR A 1 70 ? -3.17 -9.57 5.645 1 97.31 70 THR A CA 1
ATOM 561 C C . THR A 1 70 ? -4.547 -10 6.137 1 97.31 70 THR A C 1
ATOM 563 O O . THR A 1 70 ? -5.379 -10.453 5.348 1 97.31 70 THR A O 1
ATOM 566 N N . SER A 1 71 ? -4.723 -9.914 7.461 1 95.12 71 SER A N 1
ATOM 567 C CA . SER A 1 71 ? -6.027 -10.227 8.039 1 95.12 71 SER A CA 1
ATOM 568 C C . SER A 1 71 ? -6.801 -8.953 8.367 1 95.12 71 SER A C 1
ATOM 570 O O . SER A 1 71 ? -7.871 -9.008 8.977 1 95.12 71 SER A O 1
ATOM 572 N N . SER A 1 72 ? -6.328 -7.785 7.938 1 95.12 72 SER A N 1
ATOM 573 C CA . SER A 1 72 ? -6.871 -6.5 8.367 1 95.12 72 SER A CA 1
ATOM 574 C C . SER A 1 72 ? -8.367 -6.41 8.086 1 95.12 72 SER A C 1
ATOM 576 O O . SER A 1 72 ? -9.141 -5.988 8.945 1 95.12 72 SER A O 1
ATOM 578 N N . ASN A 1 73 ? -8.758 -6.797 6.918 1 93.56 73 ASN A N 1
ATOM 579 C CA . ASN A 1 73 ? -10.172 -6.703 6.562 1 93.56 73 ASN A CA 1
ATOM 580 C C . ASN A 1 73 ? -11.031 -7.602 7.445 1 93.56 73 ASN A C 1
ATOM 582 O O . ASN A 1 73 ? -12.039 -7.156 8 1 93.56 73 ASN A O 1
ATOM 586 N N . SER A 1 74 ? -10.625 -8.805 7.629 1 91.06 74 SER A N 1
ATOM 587 C CA . SER A 1 74 ? -11.391 -9.766 8.414 1 91.06 74 SER A CA 1
ATOM 588 C C . SER A 1 74 ? -11.391 -9.398 9.891 1 91.06 74 SER A C 1
ATOM 590 O O . SER A 1 74 ? -12.336 -9.711 10.617 1 91.06 74 SER A O 1
ATOM 592 N N . ASP A 1 75 ? -10.32 -8.773 10.312 1 91 75 ASP A N 1
ATOM 593 C CA . ASP A 1 75 ? -10.234 -8.352 11.703 1 91 75 ASP A CA 1
ATOM 594 C C . ASP A 1 75 ? -11.344 -7.371 12.055 1 91 75 ASP A C 1
ATOM 596 O O . ASP A 1 75 ? -11.664 -7.176 13.234 1 91 75 ASP A O 1
ATOM 600 N N . PHE A 1 76 ? -11.883 -6.758 11.055 1 91.5 76 PHE A N 1
ATOM 601 C CA . PHE A 1 76 ? -12.938 -5.777 11.297 1 91.5 76 PHE A CA 1
ATOM 602 C C . PHE A 1 76 ? -14.312 -6.387 11.039 1 91.5 76 PHE A C 1
ATOM 604 O O . PHE A 1 76 ? -15.336 -5.711 11.203 1 91.5 76 PHE A O 1
ATOM 611 N N . GLU A 1 77 ? -14.242 -7.617 10.703 1 84.38 77 GLU A N 1
ATOM 612 C CA . GLU A 1 77 ? -15.508 -8.336 10.562 1 84.38 77 GLU A CA 1
ATOM 613 C C . GLU A 1 77 ? -15.836 -9.125 11.82 1 84.38 77 GLU A C 1
ATOM 615 O O . GLU A 1 77 ? -14.938 -9.609 12.508 1 84.38 77 GLU A O 1
ATOM 620 N N . LEU A 1 78 ? -17.031 -9.078 12.359 1 69.81 78 LEU A N 1
ATOM 621 C CA . LEU A 1 78 ? -17.406 -9.812 13.562 1 69.81 78 LEU A CA 1
ATOM 622 C C . LEU A 1 78 ? -17.172 -11.305 13.391 1 69.81 78 LEU A C 1
ATOM 624 O O . LEU A 1 78 ? -17.484 -11.875 12.344 1 69.81 78 LEU A O 1
ATOM 628 N N . PRO A 1 79 ? -16.297 -11.703 14.43 1 60.66 79 PRO A N 1
ATOM 629 C CA . PRO A 1 79 ? -16.078 -13.141 14.328 1 60.66 79 PRO A CA 1
ATOM 630 C C . PRO A 1 79 ? -17.375 -13.945 14.344 1 60.66 79 PRO A C 1
ATOM 632 O O . PRO A 1 79 ? -18.344 -13.539 14.992 1 60.66 79 PRO A O 1
ATOM 635 N N . GLU A 1 80 ? -17.516 -14.719 13.297 1 56 80 GLU A N 1
ATOM 636 C CA . GLU A 1 80 ? -18.641 -15.641 13.406 1 56 80 GLU A CA 1
ATOM 637 C C . GLU A 1 80 ? -18.578 -16.422 14.711 1 56 80 GLU A C 1
ATOM 639 O O . GLU A 1 80 ? -17.5 -16.719 15.227 1 56 80 GLU A O 1
ATOM 644 N N . THR A 1 81 ? -19.688 -16.406 15.445 1 52.44 81 THR A N 1
ATOM 645 C CA . THR A 1 81 ? -19.828 -17.188 16.672 1 52.44 81 THR A CA 1
ATOM 646 C C . THR A 1 81 ? -19.156 -18.547 16.516 1 52.44 81 THR A C 1
ATOM 648 O O . THR A 1 81 ? -19.344 -19.234 15.5 1 52.44 81 THR A O 1
ATOM 651 N N . GLY A 1 82 ? -18.172 -18.938 17.422 1 49.72 82 GLY A N 1
ATOM 652 C CA . GLY A 1 82 ? -17.594 -20.281 17.5 1 49.72 82 GLY A CA 1
ATOM 653 C C . GLY A 1 82 ? -16.234 -20.375 16.828 1 49.72 82 GLY A C 1
ATOM 654 O O . GLY A 1 82 ? -15.617 -21.438 16.844 1 49.72 82 GLY A O 1
ATOM 655 N N . GLU A 1 83 ? -15.859 -19.328 16.094 1 54.59 83 GLU A N 1
ATOM 656 C CA . GLU A 1 83 ? -14.586 -19.484 15.391 1 54.59 83 GLU A CA 1
ATOM 657 C C . GLU A 1 83 ? -13.406 -19.188 16.312 1 54.59 83 GLU A C 1
ATOM 659 O O . GLU A 1 83 ? -13.453 -18.234 17.109 1 54.59 83 GLU A O 1
ATOM 664 N N . ASN A 1 84 ? -12.562 -20.156 16.516 1 55.38 84 ASN A N 1
ATOM 665 C CA . ASN A 1 84 ? -11.32 -19.953 17.266 1 55.38 84 ASN A CA 1
ATOM 666 C C . ASN A 1 84 ? -10.445 -18.891 16.625 1 55.38 84 ASN A C 1
ATOM 668 O O . ASN A 1 84 ? -10.438 -18.734 15.398 1 55.38 84 ASN A O 1
ATOM 672 N N . ALA A 1 85 ? -9.719 -18.234 17.406 1 52.94 85 ALA A N 1
ATOM 673 C CA . ALA A 1 85 ? -8.945 -17.062 17.016 1 52.94 85 ALA A CA 1
ATOM 674 C C . ALA A 1 85 ? -7.949 -17.406 15.906 1 52.94 85 ALA A C 1
ATOM 676 O O . ALA A 1 85 ? -7.758 -16.641 14.969 1 52.94 85 ALA A O 1
ATOM 677 N N . VAL A 1 86 ? -7.293 -18.547 16.094 1 54.34 86 VAL A N 1
ATOM 678 C CA . VAL A 1 86 ? -6.273 -18.969 15.141 1 54.34 86 VAL A CA 1
ATOM 679 C C . VAL A 1 86 ? -6.918 -19.266 13.789 1 54.34 86 VAL A C 1
ATOM 681 O O . VAL A 1 86 ? -6.398 -18.875 12.75 1 54.34 86 VAL A O 1
ATOM 684 N N . ASP A 1 87 ? -7.93 -20.125 13.797 1 55.97 87 ASP A N 1
ATOM 685 C CA . ASP A 1 87 ? -8.664 -20.453 12.578 1 55.97 87 ASP A CA 1
ATOM 686 C C . ASP A 1 87 ? -9.211 -19.203 11.914 1 55.97 87 ASP A C 1
ATOM 688 O O . ASP A 1 87 ? -9.211 -19.094 10.68 1 55.97 87 ASP A O 1
ATOM 692 N N . ALA A 1 88 ? -9.422 -18.375 12.766 1 54.5 88 ALA A N 1
ATOM 693 C CA . ALA A 1 88 ? -9.984 -17.125 12.281 1 54.5 88 ALA A CA 1
ATOM 694 C C . ALA A 1 88 ? -8.93 -16.297 11.562 1 54.5 88 ALA A C 1
ATOM 696 O O . ALA A 1 88 ? -9.211 -15.664 10.539 1 54.5 88 ALA A O 1
ATOM 697 N N . GLN A 1 89 ? -7.707 -16.469 12.039 1 63.16 89 GLN A N 1
ATOM 698 C CA . GLN A 1 89 ? -6.641 -15.664 11.461 1 63.16 89 GLN A CA 1
ATOM 699 C C . GLN A 1 89 ? -6.258 -16.172 10.078 1 63.16 89 GLN A C 1
ATOM 701 O O . GLN A 1 89 ? -6.098 -15.383 9.141 1 63.16 89 GLN A O 1
ATOM 706 N N . THR A 1 90 ? -6.242 -17.469 9.961 1 75.31 90 THR A N 1
ATOM 707 C CA . THR A 1 90 ? -5.855 -18.031 8.672 1 75.31 90 THR A CA 1
ATOM 708 C C . THR A 1 90 ? -6.992 -17.891 7.66 1 75.31 90 THR A C 1
ATOM 710 O O . THR A 1 90 ? -6.75 -17.625 6.48 1 75.31 90 THR A O 1
ATOM 713 N N . ASP A 1 91 ? -8.109 -17.891 8.195 1 84.88 91 ASP A N 1
ATOM 714 C CA . ASP A 1 91 ? -9.273 -17.828 7.312 1 84.88 91 ASP A CA 1
ATOM 715 C C . ASP A 1 91 ? -9.523 -16.391 6.852 1 84.88 91 ASP A C 1
ATOM 717 O O . ASP A 1 91 ? -10.102 -16.172 5.785 1 84.88 91 ASP A O 1
ATOM 721 N N . GLY A 1 92 ? -9.023 -15.586 7.586 1 91.81 92 GLY A N 1
ATOM 722 C CA . GLY A 1 92 ? -9.336 -14.195 7.312 1 91.81 92 GLY A CA 1
ATOM 723 C C . GLY A 1 92 ? -8.328 -13.516 6.402 1 91.81 92 GLY A C 1
ATOM 724 O O . GLY A 1 92 ? -8.516 -12.367 6 1 91.81 92 GLY A O 1
ATOM 725 N N . LEU A 1 93 ? -7.301 -14.258 5.949 1 95.38 93 LEU A N 1
ATOM 726 C CA . LEU A 1 93 ? -6.25 -13.656 5.133 1 95.38 93 LEU A CA 1
ATOM 727 C C . LEU A 1 93 ? -6.781 -13.273 3.754 1 95.38 93 LEU A C 1
ATOM 729 O O . LEU A 1 93 ? -7.504 -14.055 3.127 1 95.38 93 LEU A O 1
ATOM 733 N N . ARG A 1 94 ? -6.516 -12.094 3.354 1 97.19 94 ARG A N 1
ATOM 734 C CA . ARG A 1 94 ? -6.824 -11.602 2.014 1 97.19 94 ARG A CA 1
ATOM 735 C C . ARG A 1 94 ? -5.637 -10.844 1.424 1 97.19 94 ARG A C 1
ATOM 737 O O . ARG A 1 94 ? -4.832 -10.273 2.16 1 97.19 94 ARG A O 1
ATOM 744 N N . PRO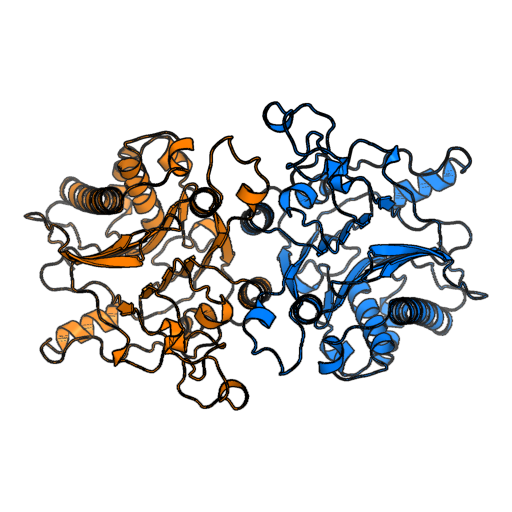 A 1 95 ? -5.5 -10.836 0.109 1 98.25 95 PRO A N 1
ATOM 745 C CA . PRO A 1 95 ? -4.359 -10.156 -0.519 1 98.25 95 PRO A CA 1
ATOM 746 C C . PRO A 1 95 ? -4.594 -8.664 -0.715 1 98.25 95 PRO A C 1
ATOM 748 O O . PRO A 1 95 ? -5.633 -8.266 -1.245 1 98.25 95 PRO A O 1
ATOM 751 N N . ALA A 1 96 ? -3.668 -7.883 -0.225 1 98.62 96 ALA A N 1
ATOM 752 C CA . ALA A 1 96 ? -3.494 -6.523 -0.722 1 98.62 96 ALA A CA 1
ATOM 753 C C . ALA A 1 96 ? -2.602 -6.5 -1.96 1 98.62 96 ALA A C 1
ATOM 755 O O . ALA A 1 96 ? -1.734 -7.363 -2.123 1 98.62 96 ALA A O 1
ATOM 756 N N . MET A 1 97 ? -2.797 -5.523 -2.807 1 98.06 97 MET A N 1
ATOM 757 C CA . MET A 1 97 ? -2.061 -5.516 -4.066 1 98.06 97 MET A CA 1
ATOM 758 C C . MET A 1 97 ? -1.572 -4.113 -4.406 1 98.06 97 MET A C 1
ATOM 760 O O . MET A 1 97 ? -2.205 -3.123 -4.031 1 98.06 97 MET A O 1
ATOM 764 N N . TYR A 1 98 ? -0.453 -4.059 -5.098 1 98.38 98 TYR A N 1
ATOM 765 C CA . TYR A 1 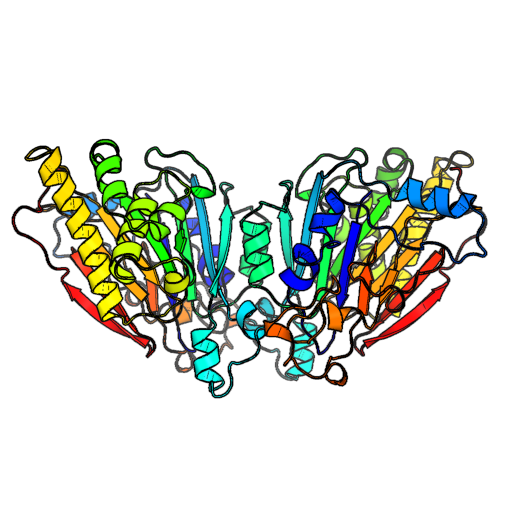98 ? 0.081 -2.852 -5.719 1 98.38 98 TYR A CA 1
ATOM 766 C C . TYR A 1 98 ? 0.73 -3.17 -7.059 1 98.38 98 TYR A C 1
ATOM 768 O O . TYR A 1 98 ? 1.573 -4.066 -7.152 1 98.38 98 TYR A O 1
ATOM 776 N N . LYS A 1 99 ? 0.304 -2.486 -8.07 1 97.44 99 LYS A N 1
ATOM 777 C CA . LYS A 1 99 ? 0.862 -2.658 -9.406 1 97.44 99 LYS A CA 1
ATOM 778 C C . LYS A 1 99 ? 1.294 -1.319 -10 1 97.44 99 LYS A C 1
ATOM 780 O O . LYS A 1 99 ? 0.657 -0.292 -9.758 1 97.44 99 LYS A O 1
ATOM 785 N N . THR A 1 100 ? 2.342 -1.355 -10.781 1 94.94 100 THR A N 1
ATOM 786 C CA . THR A 1 100 ? 2.83 -0.147 -11.438 1 94.94 100 THR A CA 1
ATOM 787 C C . THR A 1 100 ? 3.531 -0.488 -12.75 1 94.94 100 THR A C 1
ATOM 789 O O . THR A 1 100 ? 4.043 -1.597 -12.914 1 94.94 100 THR A O 1
ATOM 792 N N . ILE A 1 101 ? 3.486 0.419 -13.656 1 92.81 101 ILE A N 1
ATOM 793 C CA . ILE A 1 101 ? 4.215 0.265 -14.914 1 92.81 101 ILE A CA 1
ATOM 794 C C . ILE A 1 101 ? 5.488 1.107 -14.875 1 92.81 101 ILE A C 1
ATOM 796 O O . ILE A 1 101 ? 6.285 1.081 -15.812 1 92.81 101 ILE A O 1
ATOM 800 N N . GLN A 1 102 ? 5.672 1.849 -13.719 1 89.06 102 GLN A N 1
ATOM 801 C CA . GLN A 1 102 ? 6.891 2.637 -13.555 1 89.06 102 GLN A CA 1
ATOM 802 C C . GLN A 1 102 ? 8.039 1.776 -13.031 1 89.06 102 GLN A C 1
ATOM 804 O O . GLN A 1 102 ? 7.816 0.856 -12.242 1 89.06 102 GLN A O 1
ATOM 809 N N . PRO A 1 103 ? 9.25 2.135 -13.438 1 86.62 103 PRO A N 1
ATOM 810 C CA . PRO A 1 103 ? 10.391 1.398 -12.891 1 86.62 103 PRO A CA 1
ATOM 811 C C . PRO A 1 103 ? 10.461 1.464 -11.367 1 86.62 103 PRO A C 1
ATOM 813 O O . PRO A 1 103 ? 10.367 2.549 -10.789 1 86.62 103 PRO A O 1
ATOM 816 N N . PRO A 1 104 ? 10.664 0.386 -10.805 1 85.88 104 PRO A N 1
ATOM 817 C CA . PRO A 1 104 ? 10.492 0.313 -9.352 1 85.88 104 PRO A CA 1
ATOM 818 C C . PRO A 1 104 ? 11.625 0.994 -8.586 1 85.88 104 PRO A C 1
ATOM 820 O O . PRO A 1 104 ? 11.438 1.397 -7.434 1 85.88 104 PRO A O 1
ATOM 823 N N . ARG A 1 105 ? 12.789 1.144 -9.078 1 83.81 105 ARG A N 1
ATOM 824 C CA . ARG A 1 105 ? 13.953 1.646 -8.359 1 83.81 105 ARG A CA 1
ATOM 825 C C . ARG A 1 105 ? 13.711 3.057 -7.836 1 83.81 105 ARG A C 1
ATOM 827 O O . ARG A 1 105 ? 14.258 3.441 -6.801 1 83.81 105 ARG A O 1
ATOM 834 N N . ASN A 1 106 ? 12.883 3.789 -8.508 1 83.44 106 ASN A N 1
ATOM 835 C CA . ASN A 1 106 ? 12.641 5.16 -8.078 1 83.44 106 ASN A CA 1
ATOM 836 C C . ASN A 1 106 ? 11.148 5.43 -7.875 1 83.44 106 ASN A C 1
ATOM 838 O O . ASN A 1 106 ? 10.711 6.578 -7.922 1 83.44 106 ASN A O 1
ATOM 842 N N . GLU A 1 107 ? 10.469 4.352 -7.711 1 91.56 107 GLU A N 1
ATOM 843 C CA . GLU A 1 107 ? 9.023 4.5 -7.551 1 91.56 107 GLU A CA 1
ATOM 844 C C . GLU A 1 107 ? 8.641 4.637 -6.078 1 91.56 107 GLU A C 1
ATOM 846 O O . GLU A 1 107 ? 8.648 3.652 -5.34 1 91.56 107 GLU A O 1
ATOM 851 N N . THR A 1 108 ? 8.227 5.812 -5.68 1 94.25 108 THR A N 1
ATOM 852 C CA . THR A 1 108 ? 8.102 6.207 -4.281 1 94.25 108 THR A CA 1
ATOM 853 C C . THR A 1 108 ? 7.027 5.387 -3.578 1 94.25 108 THR A C 1
ATOM 855 O O . THR A 1 108 ? 7.207 4.965 -2.434 1 94.25 108 THR A O 1
ATOM 858 N N . ASN A 1 109 ? 5.844 5.168 -4.25 1 97.38 109 ASN A N 1
ATOM 859 C CA . ASN A 1 109 ? 4.785 4.375 -3.637 1 97.38 109 ASN A CA 1
ATOM 860 C C . ASN A 1 109 ? 5.258 2.959 -3.316 1 97.38 109 ASN A C 1
ATOM 862 O O . ASN A 1 109 ? 5.098 2.488 -2.188 1 97.38 109 ASN A O 1
ATOM 866 N N . PHE A 1 110 ? 5.902 2.387 -4.32 1 97.69 110 PHE A N 1
ATOM 867 C CA . PHE A 1 110 ? 6.379 1.014 -4.191 1 97.69 110 PHE A CA 1
ATOM 868 C C . PHE A 1 110 ? 7.398 0.897 -3.064 1 97.69 110 PHE A C 1
ATOM 870 O O . PHE A 1 110 ? 7.277 0.029 -2.197 1 97.69 110 PHE A O 1
ATOM 877 N N . LEU A 1 111 ? 8.328 1.777 -3.051 1 97.31 111 LEU A N 1
ATOM 878 C CA . LEU A 1 111 ? 9.391 1.735 -2.057 1 97.31 111 LEU A CA 1
ATOM 879 C C . LEU A 1 111 ? 8.844 1.976 -0.656 1 97.31 111 LEU A C 1
ATOM 881 O O . LEU A 1 111 ? 9.258 1.315 0.3 1 97.31 111 LEU A O 1
ATOM 885 N N . SER A 1 112 ? 7.949 2.867 -0.542 1 98 112 SER A N 1
ATOM 886 C CA . SER A 1 112 ? 7.344 3.148 0.754 1 98 112 SER A CA 1
ATOM 887 C C . SER A 1 112 ? 6.555 1.948 1.269 1 98 112 SER A C 1
ATOM 889 O O . SER A 1 112 ? 6.676 1.573 2.438 1 98 112 SER A O 1
ATOM 891 N N . ILE A 1 113 ? 5.789 1.326 0.422 1 98.44 113 ILE A N 1
ATOM 892 C CA . ILE A 1 113 ? 5.004 0.155 0.797 1 98.44 113 ILE A CA 1
ATOM 893 C C . ILE A 1 113 ? 5.934 -0.975 1.23 1 98.44 113 ILE A C 1
ATOM 895 O O . ILE A 1 113 ? 5.727 -1.593 2.275 1 98.44 113 ILE A O 1
ATOM 899 N N . CYS A 1 114 ? 7 -1.168 0.457 1 98.44 114 CYS A N 1
ATOM 900 C CA . CYS A 1 114 ? 7.926 -2.254 0.755 1 98.44 114 CYS A CA 1
ATOM 901 C C . CYS A 1 114 ? 8.617 -2.027 2.092 1 98.44 114 CYS A C 1
ATOM 903 O O . CYS A 1 114 ? 8.797 -2.965 2.871 1 98.44 114 CYS A O 1
ATOM 905 N N . ARG A 1 115 ? 8.93 -0.81 2.375 1 97.44 115 ARG A N 1
ATOM 906 C CA . ARG A 1 115 ? 9.656 -0.47 3.594 1 97.44 115 ARG A CA 1
ATOM 907 C C . ARG A 1 115 ? 8.773 -0.646 4.824 1 97.44 115 ARG A C 1
ATOM 909 O O . ARG A 1 115 ? 9.273 -0.914 5.918 1 97.44 115 ARG A O 1
ATOM 916 N N . ASN A 1 116 ? 7.492 -0.592 4.617 1 98.06 116 ASN A N 1
ATOM 917 C CA . ASN A 1 116 ? 6.625 -0.446 5.781 1 98.06 116 ASN A CA 1
ATOM 918 C C . ASN A 1 116 ? 5.59 -1.565 5.855 1 98.06 116 ASN A C 1
ATOM 920 O O . ASN A 1 116 ? 4.531 -1.401 6.465 1 98.06 116 ASN A O 1
ATOM 924 N N . THR A 1 117 ? 5.848 -2.703 5.195 1 98.44 117 THR A N 1
ATOM 925 C CA . THR A 1 117 ? 4.891 -3.801 5.188 1 98.44 117 THR A CA 1
ATOM 926 C C . THR A 1 117 ? 5.586 -5.133 5.461 1 98.44 117 THR A C 1
ATOM 928 O O . THR A 1 117 ? 6.609 -5.438 4.848 1 98.44 117 THR A O 1
ATOM 931 N N . GLU A 1 118 ? 5.16 -5.828 6.402 1 98.19 118 GLU A N 1
ATOM 932 C CA . GLU A 1 118 ? 5.578 -7.203 6.656 1 98.19 118 GLU A CA 1
ATOM 933 C C . GLU A 1 118 ? 4.426 -8.18 6.434 1 98.19 118 GLU A C 1
ATOM 935 O O . GLU A 1 118 ? 3.256 -7.801 6.543 1 98.19 118 GLU A O 1
ATOM 940 N N . THR A 1 119 ? 4.68 -9.414 6.066 1 98.12 119 THR A N 1
ATOM 941 C CA . THR A 1 119 ? 3.629 -10.383 5.766 1 98.12 119 THR A CA 1
ATOM 942 C C . THR A 1 119 ? 4.152 -11.812 5.887 1 98.12 119 THR A C 1
ATOM 944 O O . THR A 1 119 ? 5.367 -12.031 5.867 1 98.12 119 THR A O 1
ATOM 947 N N . LEU A 1 120 ? 3.244 -12.727 6.035 1 96.88 120 LEU A N 1
ATOM 948 C CA . LEU A 1 120 ? 3.578 -14.148 6.078 1 96.88 120 LEU A CA 1
ATOM 949 C C . LEU A 1 120 ? 3.486 -14.766 4.688 1 96.88 120 LEU A C 1
ATOM 951 O O . LEU A 1 120 ? 3.965 -15.883 4.469 1 96.88 120 LEU A O 1
ATOM 955 N N . ALA A 1 121 ? 2.91 -14.055 3.76 1 98.19 121 ALA A N 1
ATOM 956 C CA . ALA A 1 121 ? 2.785 -14.531 2.387 1 98.19 121 ALA A CA 1
ATOM 957 C C . ALA A 1 121 ? 2.891 -13.383 1.391 1 98.19 121 ALA A C 1
ATOM 959 O O . ALA A 1 121 ? 2.115 -12.43 1.452 1 98.19 121 ALA A O 1
ATOM 960 N N . LEU A 1 122 ? 3.818 -13.484 0.476 1 98.69 122 LEU A N 1
ATOM 961 C CA . LEU A 1 122 ? 4.16 -12.422 -0.465 1 98.69 122 LEU A CA 1
ATOM 962 C C . LEU A 1 122 ? 4.336 -12.977 -1.874 1 98.69 122 LEU A C 1
ATOM 964 O O . LEU A 1 122 ? 4.945 -14.039 -2.057 1 98.69 122 LEU A O 1
ATOM 968 N N . LEU A 1 123 ? 3.756 -12.297 -2.83 1 98.81 123 LEU A N 1
ATOM 969 C CA . LEU A 1 123 ? 4.02 -12.523 -4.246 1 98.81 123 LEU A CA 1
ATOM 970 C C . LEU A 1 123 ? 4.562 -11.266 -4.906 1 98.81 123 LEU A C 1
ATOM 972 O O . LEU A 1 123 ? 4.027 -10.172 -4.707 1 98.81 123 LEU A O 1
ATOM 976 N N . GLY A 1 124 ? 5.633 -11.367 -5.605 1 98.19 124 GLY A N 1
ATOM 977 C CA . GLY A 1 124 ? 6.207 -10.305 -6.418 1 98.19 124 GLY A CA 1
ATOM 978 C C . GLY A 1 124 ? 6.488 -10.734 -7.848 1 98.19 124 GLY A C 1
ATOM 979 O O . GLY A 1 124 ? 6.938 -11.859 -8.086 1 98.19 124 GLY A O 1
ATOM 980 N N . HIS A 1 125 ? 6.176 -9.922 -8.844 1 97.12 125 HIS A N 1
ATOM 981 C CA . HIS A 1 125 ? 6.309 -10.266 -10.25 1 97.12 125 HIS A CA 1
ATOM 982 C C . HIS A 1 125 ? 6.785 -9.07 -11.07 1 97.12 125 HIS A C 1
ATOM 984 O O . HIS A 1 125 ? 6.254 -7.965 -10.93 1 97.12 125 HIS A O 1
ATOM 990 N N . ILE A 1 126 ? 7.766 -9.266 -11.812 1 94.12 126 ILE A N 1
ATOM 991 C CA . ILE A 1 126 ? 8.18 -8.305 -12.828 1 94.12 126 ILE A CA 1
ATOM 992 C C . ILE A 1 126 ? 7.789 -8.812 -14.211 1 94.12 126 ILE A C 1
ATOM 994 O O . ILE A 1 126 ? 8.062 -9.969 -14.555 1 94.12 126 ILE A O 1
ATOM 998 N N . ARG A 1 127 ? 7.242 -7.922 -14.914 1 92.06 127 ARG A N 1
ATOM 999 C CA . ARG A 1 127 ? 6.715 -8.305 -16.219 1 92.06 127 ARG A CA 1
ATOM 1000 C C . ARG A 1 127 ? 7.621 -7.812 -17.344 1 92.06 127 ARG A C 1
ATOM 1002 O O . ARG A 1 127 ? 8.062 -6.66 -17.328 1 92.06 127 ARG A O 1
ATOM 1009 N N . ALA A 1 128 ? 7.902 -8.695 -18.188 1 86.31 128 ALA A N 1
ATOM 1010 C CA . ALA A 1 128 ? 8.43 -8.391 -19.516 1 86.31 128 ALA A CA 1
ATOM 1011 C C . ALA A 1 128 ? 7.48 -8.883 -20.609 1 86.31 128 ALA A C 1
ATOM 1013 O O . ALA A 1 128 ? 7.43 -10.078 -20.906 1 86.31 128 ALA A O 1
ATOM 1014 N N . SER A 1 129 ? 6.785 -7.902 -21.203 1 78.06 129 SER A N 1
ATOM 1015 C CA . SER A 1 129 ? 5.668 -8.25 -22.078 1 78.06 129 SER A CA 1
ATOM 1016 C C . SER A 1 129 ? 6.16 -8.938 -23.344 1 78.06 129 SER A C 1
ATOM 1018 O O . SER A 1 129 ? 7.188 -8.547 -23.906 1 78.06 129 SER A O 1
ATOM 1020 N N . SER A 1 130 ? 5.395 -9.906 -23.75 1 70.06 130 SER A N 1
ATOM 1021 C CA . SER A 1 130 ? 5.629 -10.555 -25.031 1 70.06 130 SER A CA 1
ATOM 1022 C C . SER A 1 130 ? 4.758 -9.945 -26.125 1 70.06 130 SER A C 1
ATOM 1024 O O . SER A 1 130 ? 4.789 -10.391 -27.281 1 70.06 130 SER A O 1
ATOM 1026 N N . GLY A 1 131 ? 3.996 -8.914 -25.797 1 75.5 131 GLY A N 1
ATOM 1027 C CA . GLY A 1 131 ? 3.189 -8.328 -26.859 1 75.5 131 GLY A CA 1
ATOM 1028 C C . GLY A 1 131 ? 1.955 -7.613 -26.344 1 75.5 131 GLY A C 1
ATOM 1029 O O . GLY A 1 131 ? 1.436 -6.711 -27 1 75.5 131 GLY A O 1
ATOM 1030 N N . THR A 1 132 ? 1.494 -8.047 -25.203 1 83.38 132 THR A N 1
ATOM 1031 C CA . THR A 1 132 ? 0.277 -7.441 -24.672 1 83.38 132 THR A CA 1
ATOM 1032 C C . THR A 1 132 ? 0.558 -6.039 -24.141 1 83.38 132 THR A C 1
ATOM 1034 O O . THR A 1 132 ? 1.698 -5.711 -23.797 1 83.38 132 THR A O 1
ATOM 1037 N N . ALA A 1 133 ? -0.476 -5.266 -24.062 1 86.44 133 ALA A N 1
ATOM 1038 C CA . ALA A 1 133 ? -0.379 -3.85 -23.703 1 86.44 133 ALA A CA 1
ATOM 1039 C C . ALA A 1 133 ? 0.278 -3.666 -22.344 1 86.44 133 ALA A C 1
ATOM 1041 O O . ALA A 1 133 ? 0.044 -4.453 -21.422 1 86.44 133 ALA A O 1
ATOM 1042 N N . ILE A 1 134 ? 1.081 -2.615 -22.266 1 88.19 134 ILE A N 1
ATOM 1043 C CA . ILE A 1 134 ? 1.684 -2.211 -21 1 88.19 134 ILE A CA 1
ATOM 1044 C C . ILE A 1 134 ? 0.668 -1.426 -20.172 1 88.19 134 ILE A C 1
ATOM 1046 O O . ILE A 1 134 ? 0.377 -0.266 -20.484 1 88.19 134 ILE A O 1
ATOM 1050 N N . ALA A 1 135 ? 0.072 -2.123 -19.234 1 92.5 135 ALA A N 1
ATOM 1051 C CA . ALA A 1 135 ? -0.959 -1.571 -18.359 1 92.5 135 ALA A CA 1
ATOM 1052 C C . ALA A 1 135 ? -0.994 -2.309 -17.031 1 92.5 135 ALA A C 1
ATOM 1054 O O . ALA A 1 135 ? -0.706 -3.506 -16.969 1 92.5 135 ALA A O 1
ATOM 1055 N N . ASN A 1 136 ? -1.383 -1.575 -16.031 1 92.81 136 ASN A N 1
ATOM 1056 C CA . ASN A 1 136 ? -1.428 -2.166 -14.695 1 92.81 136 ASN A CA 1
ATOM 1057 C C . ASN A 1 136 ? -2.287 -3.426 -14.664 1 92.81 136 ASN A C 1
ATOM 1059 O O . ASN A 1 136 ? -1.95 -4.398 -13.992 1 92.81 136 ASN A O 1
ATOM 1063 N N . ILE A 1 137 ? -3.33 -3.432 -15.438 1 93.62 137 ILE A N 1
ATOM 1064 C CA . ILE A 1 137 ? -4.297 -4.523 -15.391 1 93.62 137 ILE A CA 1
ATOM 1065 C C . ILE A 1 137 ? -3.656 -5.805 -15.922 1 93.62 137 ILE A C 1
ATOM 1067 O O . ILE A 1 137 ? -4.133 -6.906 -15.641 1 93.62 137 ILE A O 1
ATOM 1071 N N . ASN A 1 138 ? -2.572 -5.68 -16.719 1 95.75 138 ASN A N 1
ATOM 1072 C CA . ASN A 1 138 ? -1.919 -6.84 -17.328 1 95.75 138 ASN A CA 1
ATOM 1073 C C . ASN A 1 138 ? -0.738 -7.312 -16.484 1 95.75 138 ASN A C 1
ATOM 1075 O O . ASN A 1 138 ? -0.061 -8.281 -16.844 1 95.75 138 ASN A O 1
ATOM 1079 N N . ASN A 1 139 ? -0.505 -6.586 -15.367 1 96.38 139 ASN A N 1
ATOM 1080 C CA . ASN A 1 139 ? 0.58 -6.996 -14.484 1 96.38 139 ASN A CA 1
ATOM 1081 C C . ASN A 1 139 ? 0.115 -8.039 -13.477 1 96.38 139 ASN A C 1
ATOM 1083 O O . ASN A 1 139 ? -1.017 -7.98 -12.984 1 96.38 139 ASN A O 1
ATOM 1087 N N . HIS A 1 140 ? 1.005 -9.008 -13.281 1 97.38 140 HIS A N 1
ATOM 1088 C CA . HIS A 1 140 ? 0.812 -9.984 -12.219 1 97.38 140 HIS A CA 1
ATOM 1089 C C . HIS A 1 140 ? 1.076 -9.375 -10.844 1 97.38 140 HIS A C 1
ATOM 1091 O O . HIS A 1 140 ? 1.763 -8.352 -10.742 1 97.38 140 HIS A O 1
ATOM 1097 N N . PRO A 1 141 ? 0.522 -10.008 -9.789 1 98.44 141 PRO A N 1
ATOM 1098 C CA . PRO A 1 141 ? -0.323 -11.203 -9.719 1 98.44 141 PRO A CA 1
ATOM 1099 C C . PRO A 1 141 ? -1.781 -10.914 -10.07 1 98.44 141 PRO A C 1
ATOM 1101 O O . PRO A 1 141 ? -2.248 -9.781 -9.898 1 98.44 141 PRO A O 1
ATOM 1104 N N . PHE A 1 142 ? -2.453 -11.867 -10.562 1 98.69 142 PHE A N 1
ATOM 1105 C CA . PHE A 1 142 ? -3.895 -11.789 -10.773 1 98.69 142 PHE A CA 1
ATOM 1106 C C . PHE A 1 142 ? -4.648 -12.305 -9.555 1 98.69 142 PHE A C 1
ATOM 1108 O O . PHE A 1 142 ? -4.242 -13.297 -8.938 1 98.69 142 PHE A O 1
ATOM 1115 N N . VAL A 1 143 ? -5.742 -11.586 -9.211 1 98.31 143 VAL A N 1
ATOM 1116 C CA . VAL A 1 143 ? -6.398 -11.867 -7.938 1 98.31 143 VAL A CA 1
ATOM 1117 C C . VAL A 1 143 ? -7.84 -12.305 -8.188 1 98.31 143 VAL A C 1
ATOM 1119 O O . VAL A 1 143 ? -8.578 -11.656 -8.93 1 98.31 143 VAL A O 1
ATOM 1122 N N . PHE A 1 144 ? -8.234 -13.414 -7.652 1 98.31 144 PHE A N 1
ATOM 1123 C CA . PHE A 1 144 ? -9.594 -13.922 -7.562 1 98.31 144 PHE A CA 1
ATOM 1124 C C . PHE A 1 144 ? -9.992 -14.172 -6.113 1 98.31 144 PHE A C 1
ATOM 1126 O O . PHE A 1 144 ? -9.742 -15.258 -5.574 1 98.31 144 PHE A O 1
ATOM 1133 N N . GLY A 1 145 ? -10.703 -13.141 -5.488 1 96.81 145 GLY A N 1
ATOM 1134 C CA . GLY A 1 145 ? -10.953 -13.273 -4.062 1 96.81 145 GLY A CA 1
ATOM 1135 C C . GLY A 1 145 ? -9.68 -13.438 -3.246 1 96.81 145 GLY A C 1
ATOM 1136 O O . GLY A 1 145 ? -8.781 -12.602 -3.328 1 96.81 145 GLY A O 1
ATOM 1137 N N . ARG A 1 146 ? -9.57 -14.555 -2.512 1 97.19 146 ARG A N 1
ATOM 1138 C CA . ARG A 1 146 ? -8.391 -14.742 -1.675 1 97.19 146 ARG A CA 1
ATOM 1139 C C . ARG A 1 146 ? -7.27 -15.422 -2.455 1 97.19 146 ARG A C 1
ATOM 1141 O O . ARG A 1 146 ? -6.152 -15.562 -1.948 1 97.19 146 ARG A O 1
ATOM 1148 N N . HIS A 1 147 ? -7.512 -15.789 -3.74 1 98.62 147 HIS A N 1
ATOM 1149 C CA . HIS A 1 147 ? -6.527 -16.531 -4.52 1 98.62 147 HIS A CA 1
ATOM 1150 C C . HIS A 1 147 ? -5.719 -15.602 -5.418 1 98.62 147 HIS A C 1
ATOM 1152 O O . HIS A 1 147 ? -6.277 -14.703 -6.051 1 98.62 147 HIS A O 1
ATOM 1158 N N . THR A 1 148 ? -4.426 -15.828 -5.457 1 98.81 148 THR A N 1
ATOM 1159 C CA . THR A 1 148 ? -3.543 -15.07 -6.336 1 98.81 148 THR A CA 1
ATOM 1160 C C . THR A 1 148 ? -2.783 -16 -7.277 1 98.81 148 THR A C 1
ATOM 1162 O O . THR A 1 148 ? -2.557 -17.172 -6.953 1 98.81 148 THR A O 1
ATOM 1165 N N . PHE A 1 149 ? -2.459 -15.484 -8.477 1 98.88 149 PHE A N 1
ATOM 1166 C CA . PHE A 1 149 ? -1.88 -16.281 -9.555 1 98.88 149 PHE A CA 1
ATOM 1167 C C . PHE A 1 149 ? -0.755 -15.508 -10.242 1 98.88 149 PHE A C 1
ATOM 1169 O O . PHE A 1 149 ? -0.902 -14.328 -10.555 1 98.88 149 PHE A O 1
ATOM 1176 N N . MET A 1 150 ? 0.397 -16.156 -10.445 1 98.56 150 MET A N 1
ATOM 1177 C CA . MET A 1 150 ? 1.498 -15.594 -11.227 1 98.56 150 MET A CA 1
ATOM 1178 C C . MET A 1 150 ? 1.979 -16.594 -12.281 1 98.56 150 MET A C 1
ATOM 1180 O O . MET A 1 150 ? 1.801 -17.797 -12.125 1 98.56 150 MET A O 1
ATOM 1184 N N . HIS A 1 151 ? 2.572 -16 -13.281 1 98 151 HIS A N 1
ATOM 1185 C CA . HIS A 1 151 ? 3.035 -16.797 -14.422 1 98 151 HIS A CA 1
ATOM 1186 C C . HIS A 1 151 ? 4.289 -16.188 -15.039 1 98 151 HIS A C 1
ATOM 1188 O O . HIS A 1 151 ? 4.371 -14.969 -15.211 1 98 151 HIS A O 1
ATOM 1194 N N . ASN A 1 152 ? 5.305 -16.922 -15.234 1 95.38 152 ASN A N 1
ATOM 1195 C CA . ASN A 1 152 ? 6.445 -16.609 -16.094 1 95.38 152 ASN A CA 1
ATOM 1196 C C . ASN A 1 152 ? 6.516 -17.531 -17.297 1 95.38 152 ASN A C 1
ATOM 1198 O O . ASN A 1 152 ? 6.73 -18.734 -17.156 1 95.38 152 ASN A O 1
ATOM 1202 N N . GLY A 1 153 ? 6.348 -17.016 -18.438 1 94.75 153 GLY A N 1
ATOM 1203 C CA . GLY A 1 153 ? 6.281 -17.766 -19.672 1 94.75 153 GLY A CA 1
ATOM 1204 C C . GLY A 1 153 ? 5.207 -17.25 -20.625 1 94.75 153 GLY A C 1
ATOM 1205 O O . GLY A 1 153 ? 4.906 -16.062 -20.641 1 94.75 153 GLY A O 1
ATOM 1206 N N . ALA A 1 154 ? 4.742 -18.234 -21.484 1 94.62 154 ALA A N 1
ATOM 1207 C CA . ALA A 1 154 ? 3.744 -17.844 -22.484 1 94.62 154 ALA A CA 1
ATOM 1208 C C . ALA A 1 154 ? 2.967 -19.062 -22.984 1 94.62 154 ALA A C 1
ATOM 1210 O O . ALA A 1 154 ? 3.506 -20.172 -23.031 1 94.62 154 ALA A O 1
ATOM 1211 N N . VAL A 1 155 ? 1.725 -18.781 -23.172 1 96.94 155 VAL A N 1
ATOM 1212 C CA . VAL A 1 155 ? 0.94 -19.719 -23.969 1 96.94 155 VAL A CA 1
ATOM 1213 C C . VAL A 1 155 ? 1.152 -19.438 -25.453 1 96.94 155 VAL A C 1
ATOM 1215 O O . VAL A 1 155 ? 0.74 -18.375 -25.953 1 96.94 155 VAL A O 1
ATOM 1218 N N . SER A 1 156 ? 1.667 -20.375 -26.125 1 95.88 156 SER A N 1
ATOM 1219 C CA . SER A 1 156 ? 1.998 -20.172 -27.531 1 95.88 156 SER A CA 1
ATOM 1220 C C . SER A 1 156 ? 0.739 -20.047 -28.375 1 95.88 156 SER A C 1
ATOM 1222 O O . SER A 1 156 ? -0.238 -20.766 -28.156 1 95.88 156 SER A O 1
ATOM 1224 N N . ASN A 1 157 ? 0.805 -19.078 -29.375 1 94.88 157 ASN A N 1
ATOM 1225 C CA . ASN A 1 157 ? -0.301 -18.844 -30.312 1 94.88 157 ASN A CA 1
ATOM 1226 C C . ASN A 1 157 ? -1.618 -18.641 -29.562 1 94.88 157 ASN A C 1
ATOM 1228 O O . ASN A 1 157 ? -2.645 -19.203 -29.953 1 94.88 157 ASN A O 1
ATOM 1232 N N . PHE A 1 158 ? -1.554 -17.906 -28.516 1 96.56 158 PHE A N 1
ATOM 1233 C CA . PHE A 1 158 ? -2.703 -17.734 -27.641 1 96.56 158 PHE A CA 1
ATOM 1234 C C . PHE A 1 158 ? -3.881 -17.125 -28.391 1 96.56 158 PHE A C 1
ATOM 1236 O O . PHE A 1 158 ? -5.035 -17.484 -28.141 1 96.56 158 PHE A O 1
ATOM 1243 N N . ALA A 1 159 ? -3.682 -16.219 -29.25 1 95.69 159 ALA A N 1
ATOM 1244 C CA . ALA A 1 159 ? -4.738 -15.555 -30 1 95.69 159 ALA A CA 1
ATOM 1245 C C . ALA A 1 159 ? -5.625 -16.562 -30.734 1 95.69 159 ALA A C 1
ATOM 1247 O O . ALA A 1 159 ? -6.828 -16.344 -30.875 1 95.69 159 ALA A O 1
ATOM 1248 N N . GLU A 1 160 ? -5.047 -17.609 -31.156 1 97.12 160 GLU A N 1
ATOM 1249 C CA . GLU A 1 160 ? -5.754 -18.609 -31.953 1 97.12 160 GLU A CA 1
ATOM 1250 C C . GLU A 1 160 ? -6.695 -19.438 -31.078 1 97.12 160 GLU A C 1
ATOM 1252 O O . GLU A 1 160 ? -7.656 -20.031 -31.578 1 97.12 160 GLU A O 1
ATOM 1257 N N . ILE A 1 161 ? -6.395 -19.516 -29.766 1 98.06 161 ILE A N 1
ATOM 1258 C CA . ILE A 1 161 ? -7.211 -20.375 -28.938 1 98.06 161 ILE A CA 1
ATOM 1259 C C . ILE A 1 161 ? -7.934 -19.547 -27.875 1 98.06 161 ILE A C 1
ATOM 1261 O O . ILE A 1 161 ? -8.688 -20.094 -27.062 1 98.06 161 ILE A O 1
ATOM 1265 N N . LYS A 1 162 ? -7.777 -18.312 -27.844 1 97.94 162 LYS A N 1
ATOM 1266 C CA . LYS A 1 162 ? -8.281 -17.422 -26.797 1 97.94 162 LYS A CA 1
ATOM 1267 C C . LYS A 1 162 ? -9.789 -17.578 -26.625 1 97.94 162 LYS A C 1
ATOM 1269 O O . LYS A 1 162 ? -10.281 -17.719 -25.5 1 97.94 162 LYS A O 1
ATOM 1274 N N . ARG A 1 163 ? -10.523 -17.547 -27.719 1 98.19 163 ARG A N 1
ATOM 1275 C CA . ARG A 1 163 ? -11.977 -17.656 -27.656 1 98.19 163 ARG A CA 1
ATOM 1276 C C . ARG A 1 163 ? -12.398 -18.984 -27.016 1 98.19 163 ARG A C 1
ATOM 1278 O O . ARG A 1 163 ? -13.32 -19.016 -26.188 1 98.19 163 ARG A O 1
ATOM 1285 N N . ALA A 1 164 ? -11.719 -20.062 -27.406 1 98.62 164 ALA A N 1
ATOM 1286 C CA . ALA A 1 164 ? -12.031 -21.375 -26.859 1 98.62 164 ALA A CA 1
ATOM 1287 C C . ALA A 1 164 ? -11.711 -21.438 -25.359 1 98.62 164 ALA A C 1
ATOM 1289 O O . ALA A 1 164 ? -12.438 -22.062 -24.594 1 98.62 164 ALA A O 1
ATOM 1290 N N . VAL A 1 165 ? -10.648 -20.797 -24.938 1 98.75 165 VAL A N 1
ATOM 1291 C CA . VAL A 1 165 ? -10.266 -20.734 -23.531 1 98.75 165 VAL A CA 1
ATOM 1292 C C . VAL A 1 165 ? -11.352 -20.016 -22.734 1 98.75 165 VAL A C 1
ATOM 1294 O O . VAL A 1 165 ? -11.758 -20.5 -21.672 1 98.75 165 VAL A O 1
ATOM 1297 N N . ILE A 1 166 ? -11.844 -18.891 -23.266 1 98.56 166 ILE A N 1
ATOM 1298 C CA . ILE A 1 166 ? -12.883 -18.109 -22.609 1 98.56 166 ILE A CA 1
ATOM 1299 C C . ILE A 1 166 ? -14.148 -18.938 -22.453 1 98.56 166 ILE A C 1
ATOM 1301 O O . ILE A 1 166 ? -14.797 -18.922 -21.406 1 98.56 166 ILE A O 1
ATOM 1305 N N . ASN A 1 167 ? -14.398 -19.734 -23.484 1 98.44 167 ASN A N 1
ATOM 1306 C CA . ASN A 1 167 ? -15.609 -20.547 -23.469 1 98.44 167 ASN A CA 1
ATOM 1307 C C . ASN A 1 167 ? -15.523 -21.656 -22.438 1 98.44 167 ASN A C 1
ATOM 1309 O O . ASN A 1 167 ? -16.547 -22.219 -22.031 1 98.44 167 ASN A O 1
ATOM 1313 N N . GLU A 1 168 ? -14.297 -22 -22 1 98.5 168 GLU A N 1
ATOM 1314 C CA . GLU A 1 168 ? -14.102 -23.031 -20.984 1 98.5 168 GLU A CA 1
ATOM 1315 C C . GLU A 1 168 ? -14.289 -22.453 -19.578 1 98.5 168 GLU A C 1
ATOM 1317 O O . GLU A 1 168 ? -14.422 -23.203 -18.609 1 98.5 168 GLU A O 1
ATOM 1322 N N . MET A 1 169 ? -14.414 -21.172 -19.391 1 98.62 169 MET A N 1
ATOM 1323 C CA . MET A 1 169 ? -14.422 -20.531 -18.078 1 98.62 169 MET A CA 1
ATOM 1324 C C . MET A 1 169 ? -15.828 -20.453 -17.516 1 98.62 169 MET A C 1
ATOM 1326 O O . MET A 1 169 ? -16.797 -20.281 -18.266 1 98.62 169 MET A O 1
ATOM 1330 N N . SER A 1 170 ? -15.883 -20.594 -16.219 1 98.56 170 SER A N 1
ATOM 1331 C CA . SER A 1 170 ? -17.125 -20.266 -15.539 1 98.56 170 SER A CA 1
ATOM 1332 C C . SER A 1 170 ? -17.469 -18.781 -15.703 1 98.56 170 SER A C 1
ATOM 1334 O O . SER A 1 170 ? -16.578 -17.969 -15.992 1 98.56 170 SER A O 1
ATOM 1336 N N . HIS A 1 171 ? -18.734 -18.484 -15.5 1 98.19 171 HIS A N 1
ATOM 1337 C CA . HIS A 1 171 ? -19.172 -17.094 -15.609 1 98.19 171 HIS A CA 1
ATOM 1338 C C . HIS A 1 171 ? -18.422 -16.203 -14.625 1 98.19 171 HIS A C 1
ATOM 1340 O O . HIS A 1 171 ? -17.953 -15.125 -15 1 98.19 171 HIS A O 1
ATOM 1346 N N . ALA A 1 172 ? -18.266 -16.641 -13.438 1 98.56 172 ALA A N 1
ATOM 1347 C CA . ALA A 1 172 ? -17.609 -15.836 -12.398 1 98.56 172 ALA A CA 1
ATOM 1348 C C . ALA A 1 172 ? -16.141 -15.609 -12.727 1 98.56 172 ALA A C 1
ATOM 1350 O O . ALA A 1 172 ? -15.617 -14.508 -12.531 1 98.56 172 ALA A O 1
ATOM 1351 N N . ALA A 1 173 ? -15.477 -16.625 -13.188 1 98.62 173 ALA A N 1
ATOM 1352 C CA . ALA A 1 173 ? -14.055 -16.5 -13.523 1 98.62 173 ALA A CA 1
ATOM 1353 C C . ALA A 1 173 ? -13.859 -15.523 -14.68 1 98.62 173 ALA A C 1
ATOM 1355 O O . ALA A 1 173 ? -12.984 -14.664 -14.625 1 98.62 173 ALA A O 1
ATOM 1356 N N . TYR A 1 174 ? -14.719 -15.664 -15.68 1 98.44 174 TYR A N 1
ATOM 1357 C CA . TYR A 1 174 ? -14.609 -14.773 -16.828 1 98.44 174 TYR A CA 1
ATOM 1358 C C . TYR A 1 174 ? -14.875 -13.328 -16.422 1 98.44 174 TYR A C 1
ATOM 1360 O O . TYR A 1 174 ? -14.211 -12.406 -16.906 1 98.44 174 TYR A O 1
ATOM 1368 N N . ALA A 1 175 ? -15.812 -13.164 -15.555 1 98 175 ALA A N 1
ATOM 1369 C CA . ALA A 1 175 ? -16.172 -11.82 -15.102 1 98 175 ALA A CA 1
ATOM 1370 C C . ALA A 1 175 ? -15.023 -11.172 -14.336 1 98 175 ALA A C 1
ATOM 1372 O O . ALA A 1 175 ? -15 -9.953 -14.164 1 98 175 ALA A O 1
ATOM 1373 N N . ASN A 1 176 ? -14.055 -11.938 -13.922 1 97.69 176 ASN A N 1
ATOM 1374 C CA . ASN A 1 176 ? -12.938 -11.438 -13.133 1 97.69 176 ASN A CA 1
ATOM 1375 C C . ASN A 1 176 ? -11.672 -11.312 -13.977 1 97.69 176 ASN A C 1
ATOM 1377 O O . ASN A 1 176 ? -10.578 -11.102 -13.438 1 97.69 176 ASN A O 1
ATOM 1381 N N . VAL A 1 177 ? -11.766 -11.586 -15.242 1 97.62 177 VAL A N 1
ATOM 1382 C CA . VAL A 1 177 ? -10.664 -11.344 -16.172 1 97.62 177 VAL A CA 1
ATOM 1383 C C . VAL A 1 177 ? -10.781 -9.945 -16.766 1 97.62 177 VAL A C 1
ATOM 1385 O O . VAL A 1 177 ? -11.742 -9.648 -17.484 1 97.62 177 VAL A O 1
ATOM 1388 N N . TYR A 1 178 ? -9.805 -9.102 -16.5 1 94.44 178 TYR A N 1
ATOM 1389 C CA . TYR A 1 178 ? -9.906 -7.695 -16.859 1 94.44 178 TYR A CA 1
ATOM 1390 C C . TYR A 1 178 ? -8.961 -7.355 -18 1 94.44 178 TYR A C 1
ATOM 1392 O O . TYR A 1 178 ? -9.227 -6.445 -18.797 1 94.44 178 TYR A O 1
ATOM 1400 N N . GLY A 1 179 ? -7.883 -8.078 -18.078 1 94.75 179 GLY A N 1
ATOM 1401 C CA . GLY A 1 179 ? -6.867 -7.762 -19.078 1 94.75 179 GLY A CA 1
ATOM 1402 C C . GLY A 1 179 ? -6.879 -8.711 -20.266 1 94.75 179 GLY A C 1
ATOM 1403 O O . GLY A 1 179 ? -7.898 -9.336 -20.547 1 94.75 179 GLY A O 1
ATOM 1404 N N . GLY A 1 180 ? -5.754 -8.695 -20.969 1 94 180 GLY A N 1
ATOM 1405 C CA . GLY A 1 180 ? -5.723 -9.461 -22.203 1 94 180 GLY A CA 1
ATOM 1406 C C . GLY A 1 180 ? -4.609 -10.492 -22.234 1 94 180 GLY A C 1
ATOM 1407 O O . GLY A 1 180 ? -4.34 -11.078 -23.297 1 94 180 GLY A O 1
ATOM 1408 N N . THR A 1 181 ? -3.992 -10.734 -21.172 1 96.56 181 THR A N 1
ATOM 1409 C CA . THR A 1 181 ? -2.83 -11.609 -21.188 1 96.56 181 THR A CA 1
ATOM 1410 C C . THR A 1 181 ? -3.26 -13.078 -21.219 1 96.56 181 THR A C 1
ATOM 1412 O O . THR A 1 181 ? -4.34 -13.422 -20.734 1 96.56 181 THR A O 1
ATOM 1415 N N . ASP A 1 182 ? -2.408 -13.906 -21.797 1 97.56 182 ASP A N 1
ATOM 1416 C CA . ASP A 1 182 ? -2.615 -15.352 -21.703 1 97.56 182 ASP A CA 1
ATOM 1417 C C . ASP A 1 182 ? -2.609 -15.82 -20.25 1 97.56 182 ASP A C 1
ATOM 1419 O O . ASP A 1 182 ? -3.449 -16.625 -19.844 1 97.56 182 ASP A O 1
ATOM 1423 N N . SER A 1 183 ? -1.783 -15.188 -19.453 1 97.81 183 SER A N 1
ATOM 1424 C CA . SER A 1 183 ? -1.595 -15.562 -18.047 1 97.81 183 SER A CA 1
ATOM 1425 C C . SER A 1 183 ? -2.891 -15.414 -17.25 1 97.81 183 SER A C 1
ATOM 1427 O O . SER A 1 183 ? -3.266 -16.312 -16.5 1 97.81 183 SER A O 1
ATOM 1429 N N . GLU A 1 184 ? -3.557 -14.297 -17.453 1 98.38 184 GLU A N 1
ATOM 1430 C CA . GLU A 1 184 ? -4.789 -14.062 -16.703 1 98.38 184 GLU A CA 1
ATOM 1431 C C . GLU A 1 184 ? -5.883 -15.047 -17.125 1 98.38 184 GLU A C 1
ATOM 1433 O O . GLU A 1 184 ? -6.719 -15.43 -16.312 1 98.38 184 GLU A O 1
ATOM 1438 N N . HIS A 1 185 ? -5.832 -15.438 -18.359 1 98.75 185 HIS A N 1
ATOM 1439 C CA . HIS A 1 185 ? -6.809 -16.406 -18.844 1 98.75 185 HIS A CA 1
ATOM 1440 C C . HIS A 1 185 ? -6.516 -17.797 -18.281 1 98.75 185 HIS A C 1
ATOM 1442 O O . HIS A 1 185 ? -7.441 -18.547 -17.969 1 98.75 185 HIS A O 1
ATOM 1448 N N . VAL A 1 186 ? -5.25 -18.141 -18.125 1 98.81 186 VAL A N 1
ATOM 1449 C CA . VAL A 1 186 ? -4.898 -19.375 -17.453 1 98.81 186 VAL A CA 1
ATOM 1450 C C . VAL A 1 186 ? -5.375 -19.344 -16 1 98.81 186 VAL A C 1
ATOM 1452 O O . VAL A 1 186 ? -5.891 -20.328 -15.484 1 98.81 186 VAL A O 1
ATOM 1455 N N . ALA A 1 187 ? -5.277 -18.203 -15.375 1 98.88 187 ALA A N 1
ATOM 1456 C CA . ALA A 1 187 ? -5.773 -18.016 -14.016 1 98.88 187 ALA A CA 1
ATOM 1457 C C . ALA A 1 187 ? -7.281 -18.234 -13.953 1 98.88 187 ALA A C 1
ATOM 1459 O O . ALA A 1 187 ? -7.785 -18.859 -13.008 1 98.88 187 ALA A O 1
ATOM 1460 N N . GLY A 1 188 ? -7.938 -17.688 -14.938 1 98.88 188 GLY A N 1
ATOM 1461 C CA . GLY A 1 188 ? -9.375 -17.906 -15.008 1 98.88 188 GLY A CA 1
ATOM 1462 C C . GLY A 1 188 ? -9.75 -19.375 -15.117 1 98.88 188 GLY A C 1
ATOM 1463 O O . GLY A 1 188 ? -10.695 -19.828 -14.469 1 98.88 188 GLY A O 1
ATOM 1464 N N . LEU A 1 189 ? -9.016 -20.125 -15.953 1 98.94 189 LEU A N 1
ATOM 1465 C CA . LEU A 1 189 ? -9.242 -21.562 -16.078 1 98.94 189 LEU A CA 1
ATOM 1466 C C . LEU A 1 189 ? -8.992 -22.266 -14.742 1 98.94 189 LEU A C 1
ATOM 1468 O O . LEU A 1 189 ? -9.805 -23.078 -14.297 1 98.94 189 LEU A O 1
ATOM 1472 N N . TYR A 1 190 ? -7.918 -21.922 -14.133 1 98.88 190 TYR A N 1
ATOM 1473 C CA . TYR A 1 190 ? -7.578 -22.484 -12.828 1 98.88 190 TYR A CA 1
ATOM 1474 C C . TYR A 1 190 ? -8.719 -22.281 -11.836 1 98.88 190 TYR A C 1
ATOM 1476 O O . TYR A 1 190 ? -9.141 -23.219 -11.172 1 98.88 190 TYR A O 1
ATOM 1484 N N . MET A 1 191 ? -9.211 -21.062 -11.781 1 98.94 191 MET A N 1
ATOM 1485 C CA . MET A 1 191 ? -10.266 -20.75 -10.82 1 98.94 191 MET A CA 1
ATOM 1486 C C . MET A 1 191 ? -11.555 -21.484 -11.164 1 98.94 191 MET A C 1
ATOM 1488 O O . MET A 1 191 ? -12.289 -21.906 -10.266 1 98.94 191 MET A O 1
ATOM 1492 N N . THR A 1 192 ? -11.82 -21.578 -12.461 1 98.88 192 THR A N 1
ATOM 1493 C CA . THR A 1 192 ? -12.992 -22.328 -12.922 1 98.88 192 THR A CA 1
ATOM 1494 C C . THR A 1 192 ? -12.953 -23.75 -12.398 1 98.88 192 THR A C 1
ATOM 1496 O O . THR A 1 192 ? -13.93 -24.25 -11.836 1 98.88 192 THR A O 1
ATOM 1499 N N . TYR A 1 193 ? -11.82 -24.375 -12.508 1 98.88 193 TYR A N 1
ATOM 1500 C CA . TYR A 1 193 ? -11.688 -25.766 -12.133 1 98.88 193 TYR A CA 1
ATOM 1501 C C . TYR A 1 193 ? -11.578 -25.922 -10.625 1 98.88 193 TYR A C 1
ATOM 1503 O O . TYR A 1 193 ? -12.133 -26.859 -10.047 1 98.88 193 TYR A O 1
ATOM 1511 N N . LEU A 1 194 ? -10.891 -25.016 -9.977 1 98.81 194 LEU A N 1
ATOM 1512 C CA . LEU A 1 194 ? -10.742 -25.078 -8.523 1 98.81 194 LEU A CA 1
ATOM 1513 C C . LEU A 1 194 ? -12.102 -24.984 -7.832 1 98.81 194 LEU A C 1
ATOM 1515 O O . LEU A 1 194 ? -12.367 -25.719 -6.879 1 98.81 194 LEU A O 1
ATOM 1519 N N . THR A 1 195 ? -12.938 -24.109 -8.375 1 98.62 195 THR A N 1
ATOM 1520 C CA . THR A 1 195 ? -14.219 -23.828 -7.734 1 98.62 195 THR A CA 1
ATOM 1521 C C . THR A 1 195 ? -15.312 -24.719 -8.297 1 98.62 195 THR A C 1
ATOM 1523 O O . THR A 1 195 ? -16.484 -24.609 -7.918 1 98.62 195 THR A O 1
ATOM 1526 N N . GLN A 1 196 ? -14.977 -25.562 -9.227 1 98.19 196 GLN A N 1
ATOM 1527 C CA . GLN A 1 196 ? -15.945 -26.406 -9.914 1 98.19 196 GLN A CA 1
ATOM 1528 C C . GLN A 1 196 ? -17.094 -25.578 -10.492 1 98.19 196 GLN A C 1
ATOM 1530 O O . GLN A 1 196 ? -18.266 -25.875 -10.258 1 98.19 196 GLN A O 1
ATOM 1535 N N . CYS A 1 197 ? -16.672 -24.484 -11.141 1 97.69 197 CYS A N 1
ATOM 1536 C CA . CYS A 1 197 ? -17.562 -23.578 -11.844 1 97.69 197 CYS A CA 1
ATOM 1537 C C . CYS A 1 197 ? -18.484 -22.859 -10.859 1 97.69 197 CYS A C 1
ATOM 1539 O O . CYS A 1 197 ? -19.656 -22.594 -11.172 1 97.69 197 CYS A O 1
ATOM 1541 N N . GLY A 1 198 ? -17.969 -22.594 -9.719 1 96.62 198 GLY A N 1
ATOM 1542 C CA . GLY A 1 198 ? -18.734 -21.859 -8.727 1 96.62 198 GLY A CA 1
ATOM 1543 C C . GLY A 1 198 ? -18.859 -20.375 -9.039 1 96.62 198 GLY A C 1
ATOM 1544 O O . GLY A 1 198 ? -18.297 -19.891 -10.016 1 96.62 198 GLY A O 1
ATOM 1545 N N . ASP A 1 199 ? -19.625 -19.672 -8.188 1 97.25 199 ASP A N 1
ATOM 1546 C CA . ASP A 1 199 ? -19.781 -18.234 -8.344 1 97.25 199 ASP A CA 1
ATOM 1547 C C . ASP A 1 199 ? -18.688 -17.469 -7.605 1 97.25 199 ASP A C 1
ATOM 1549 O O . ASP A 1 199 ? -17.75 -18.078 -7.09 1 97.25 199 ASP A O 1
ATOM 1553 N N . ALA A 1 200 ? -18.75 -16.219 -7.594 1 96.62 200 ALA A N 1
ATOM 1554 C CA . ALA A 1 200 ? -17.688 -15.359 -7.066 1 96.62 200 ALA A CA 1
ATOM 1555 C C . ALA A 1 200 ? -17.469 -15.609 -5.578 1 96.62 200 ALA A C 1
ATOM 1557 O O . ALA A 1 200 ? -16.375 -15.414 -5.066 1 96.62 200 ALA A O 1
ATOM 1558 N N . THR A 1 201 ? -18.453 -16.016 -4.848 1 96.56 201 THR A N 1
ATOM 1559 C CA . THR A 1 201 ? -18.312 -16.266 -3.418 1 96.56 201 THR A CA 1
ATOM 1560 C C . THR A 1 201 ? -17.359 -17.422 -3.164 1 96.56 201 THR A C 1
ATOM 1562 O O . THR A 1 201 ? -16.734 -17.5 -2.104 1 96.56 201 THR A O 1
ATOM 1565 N N . THR A 1 202 ? -17.172 -18.281 -4.145 1 97.56 202 THR A N 1
ATOM 1566 C CA . THR A 1 202 ? -16.312 -19.453 -3.996 1 97.56 202 THR A CA 1
ATOM 1567 C C . THR A 1 202 ? -14.836 -19.047 -4.086 1 97.56 202 THR A C 1
ATOM 1569 O O . THR A 1 202 ? -13.953 -19.812 -3.729 1 97.56 202 THR A O 1
ATOM 1572 N N . PHE A 1 203 ? -14.578 -17.828 -4.562 1 97.88 203 PHE A N 1
ATOM 1573 C CA . PHE A 1 203 ? -13.219 -17.328 -4.641 1 97.88 203 PHE A CA 1
ATOM 1574 C C . PHE A 1 203 ? -12.68 -17 -3.252 1 97.88 203 PHE A C 1
ATOM 1576 O O . PHE A 1 203 ? -11.477 -16.812 -3.074 1 97.88 203 PHE A O 1
ATOM 1583 N N . GLU A 1 204 ? -13.633 -17 -2.197 1 95.38 204 GLU A N 1
ATOM 1584 C CA . GLU A 1 204 ? -13.25 -16.609 -0.843 1 95.38 204 GLU A CA 1
ATOM 1585 C C . GLU A 1 204 ? -12.953 -17.828 0.019 1 95.38 204 GLU A C 1
ATOM 1587 O O . GLU A 1 204 ? -12.516 -17.703 1.165 1 95.38 204 GLU A O 1
ATOM 1592 N N . SER A 1 205 ? -13.086 -18.969 -0.554 1 94.69 205 SER A N 1
ATOM 1593 C CA . SER A 1 205 ? -12.898 -20.203 0.194 1 94.69 205 SER A CA 1
ATOM 1594 C C . SER A 1 205 ? -11.484 -20.734 0.037 1 94.69 205 SER A C 1
ATOM 1596 O O . SER A 1 205 ? -10.789 -20.391 -0.922 1 94.69 205 SER A O 1
ATOM 1598 N N . THR A 1 206 ? -11.133 -21.531 1.06 1 94.31 206 THR A N 1
ATOM 1599 C CA . THR A 1 206 ? -9.883 -22.266 0.925 1 94.31 206 THR A CA 1
ATOM 1600 C C . THR A 1 206 ? -10.141 -23.641 0.303 1 94.31 206 THR A C 1
ATOM 1602 O O . THR A 1 206 ? -11.25 -24.172 0.379 1 94.31 206 THR A O 1
ATOM 1605 N N . TYR A 1 207 ? -9.133 -24.156 -0.346 1 96 207 TYR A N 1
ATOM 1606 C CA . TYR A 1 207 ? -9.148 -25.484 -0.939 1 96 207 TYR A CA 1
ATOM 1607 C C . TYR A 1 207 ? -7.906 -26.266 -0.54 1 96 207 TYR A C 1
ATOM 1609 O O . TYR A 1 207 ? -6.906 -25.688 -0.109 1 96 207 TYR A O 1
ATOM 1617 N N . SER A 1 208 ? -8.047 -27.562 -0.611 1 96.12 208 SER A N 1
ATOM 1618 C CA . SER A 1 208 ? -6.895 -28.391 -0.267 1 96.12 208 SER A CA 1
ATOM 1619 C C . SER A 1 208 ? -5.785 -28.25 -1.303 1 96.12 208 SER A C 1
ATOM 1621 O O . SER A 1 208 ? -6.047 -27.906 -2.459 1 96.12 208 SER A O 1
ATOM 1623 N N . VAL A 1 209 ? -4.633 -28.516 -0.857 1 96.56 209 VAL A N 1
ATOM 1624 C CA . VAL A 1 209 ? -3.477 -28.469 -1.746 1 96.56 209 VAL A CA 1
ATOM 1625 C C . VAL A 1 209 ? -3.689 -29.438 -2.918 1 96.56 209 VAL A C 1
ATOM 1627 O O . VAL A 1 209 ? -3.297 -29.141 -4.047 1 96.56 209 VAL A O 1
ATOM 1630 N N . ARG A 1 210 ? -4.297 -30.547 -2.652 1 96.31 210 ARG A N 1
ATOM 1631 C CA . ARG A 1 210 ? -4.602 -31.516 -3.695 1 96.31 210 ARG A CA 1
ATOM 1632 C C . ARG A 1 210 ? -5.531 -30.922 -4.746 1 96.31 210 ARG A C 1
ATOM 1634 O O . ARG A 1 210 ? -5.312 -31.094 -5.945 1 96.31 210 ARG A O 1
ATOM 1641 N N . GLU A 1 211 ? -6.527 -30.203 -4.277 1 98.12 211 GLU A N 1
ATOM 1642 C CA . GLU A 1 211 ? -7.473 -29.562 -5.184 1 98.12 211 GLU A CA 1
ATOM 1643 C C . GLU A 1 211 ? -6.789 -28.469 -6.004 1 98.12 211 GLU A C 1
ATOM 1645 O O . GLU A 1 211 ? -7.047 -28.344 -7.203 1 98.12 211 GLU A O 1
ATOM 1650 N N . MET A 1 212 ? -5.969 -27.75 -5.395 1 98.38 212 MET A N 1
ATOM 1651 C CA . MET A 1 212 ? -5.242 -26.688 -6.078 1 98.38 212 MET A CA 1
ATOM 1652 C C . MET A 1 212 ? -4.332 -27.25 -7.16 1 98.38 212 MET A C 1
ATOM 1654 O O . MET A 1 212 ? -4.309 -26.75 -8.281 1 98.38 212 MET A O 1
ATOM 1658 N N . LYS A 1 213 ? -3.646 -28.312 -6.809 1 97.56 213 LYS A N 1
ATOM 1659 C CA . LYS A 1 213 ? -2.76 -28.969 -7.762 1 97.56 213 LYS A CA 1
ATOM 1660 C C . LYS A 1 213 ? -3.543 -29.516 -8.953 1 97.56 213 LYS A C 1
ATOM 1662 O O . LYS A 1 213 ? -3.139 -29.328 -10.102 1 97.56 213 LYS A O 1
ATOM 1667 N N . ALA A 1 214 ? -4.602 -30.141 -8.633 1 98.12 214 ALA A N 1
ATOM 1668 C CA . ALA A 1 214 ? -5.43 -30.734 -9.68 1 98.12 214 ALA A CA 1
ATOM 1669 C C . ALA A 1 214 ? -5.992 -29.672 -10.609 1 98.12 214 ALA A C 1
ATOM 1671 O O . ALA A 1 214 ? -6.02 -29.859 -11.828 1 98.12 214 ALA A O 1
ATOM 1672 N N . ALA A 1 215 ? -6.465 -28.594 -10 1 98.75 215 ALA A N 1
ATOM 1673 C CA . ALA A 1 215 ? -7.023 -27.5 -10.797 1 98.75 215 ALA A CA 1
ATOM 1674 C C . ALA A 1 215 ? -5.965 -26.891 -11.711 1 98.75 215 ALA A C 1
ATOM 1676 O O . ALA A 1 215 ? -6.238 -26.578 -12.875 1 98.75 215 ALA A O 1
ATOM 1677 N N . LEU A 1 216 ? -4.773 -26.734 -11.211 1 98.44 216 LEU A N 1
ATOM 1678 C CA . LEU A 1 216 ? -3.68 -26.172 -12 1 98.44 216 LEU A CA 1
ATOM 1679 C C . LEU A 1 216 ? -3.311 -27.094 -13.156 1 98.44 216 LEU A C 1
ATOM 1681 O O . LEU A 1 216 ? -3.145 -26.625 -14.289 1 98.44 216 LEU A O 1
ATOM 1685 N N . HIS A 1 217 ? -3.254 -28.328 -12.852 1 98 217 HIS A N 1
ATOM 1686 C CA . HIS A 1 217 ? -2.941 -29.297 -13.891 1 98 217 HIS A CA 1
ATOM 1687 C C . HIS A 1 217 ? -4.023 -29.328 -14.969 1 98 217 HIS A C 1
ATOM 1689 O O . HIS A 1 217 ? -3.719 -29.406 -16.156 1 98 217 HIS A O 1
ATOM 1695 N N . LYS A 1 218 ? -5.18 -29.281 -14.523 1 98.44 218 LYS A N 1
ATOM 1696 C CA . LYS A 1 218 ? -6.289 -29.312 -15.477 1 98.44 218 LYS A CA 1
ATOM 1697 C C . LYS A 1 218 ? -6.266 -28.078 -16.391 1 98.44 218 LYS A C 1
ATOM 1699 O O . LYS A 1 218 ? -6.574 -28.172 -17.578 1 98.44 218 LYS A O 1
ATOM 1704 N N . ALA A 1 219 ? -5.969 -26.938 -15.836 1 98.75 219 ALA A N 1
ATOM 1705 C CA . ALA A 1 219 ? -5.84 -25.734 -16.656 1 98.75 219 ALA A CA 1
ATOM 1706 C C . ALA A 1 219 ? -4.773 -25.906 -17.734 1 98.75 219 ALA A C 1
ATOM 1708 O O . ALA A 1 219 ? -5 -25.578 -18.891 1 98.75 219 ALA A O 1
ATOM 1709 N N . VAL A 1 220 ? -3.629 -26.484 -17.359 1 98.25 220 VAL A N 1
ATOM 1710 C CA . VAL A 1 220 ? -2.537 -26.719 -18.297 1 98.25 220 VAL A CA 1
ATOM 1711 C C . VAL A 1 220 ? -2.988 -27.719 -19.375 1 98.25 220 VAL A C 1
ATOM 1713 O O . VAL A 1 220 ? -2.773 -27.484 -20.562 1 98.25 220 VAL A O 1
ATOM 1716 N N . ALA A 1 221 ? -3.652 -28.75 -18.938 1 98.19 221 ALA A N 1
ATOM 1717 C CA . ALA A 1 221 ? -4.133 -29.781 -19.859 1 98.19 221 ALA A CA 1
ATOM 1718 C C . ALA A 1 221 ? -5.133 -29.188 -20.859 1 98.19 221 ALA A C 1
ATOM 1720 O O . ALA A 1 221 ? -5.121 -29.547 -22.031 1 98.19 221 ALA A O 1
ATOM 1721 N N . THR A 1 222 ? -5.953 -28.344 -20.359 1 98.5 222 THR A N 1
ATOM 1722 C CA . THR A 1 222 ? -6.949 -27.719 -21.219 1 98.5 222 THR A CA 1
ATOM 1723 C C . THR A 1 222 ? -6.27 -26.859 -22.297 1 98.5 222 THR A C 1
ATOM 1725 O O . THR A 1 222 ? -6.637 -26.922 -23.469 1 98.5 222 THR A O 1
ATOM 1728 N N . ILE A 1 223 ? -5.297 -26.078 -21.922 1 98.5 223 ILE A N 1
ATOM 1729 C CA . ILE A 1 223 ? -4.566 -25.234 -22.859 1 98.5 223 ILE A CA 1
ATOM 1730 C C . ILE A 1 223 ? -3.92 -26.094 -23.938 1 98.5 223 ILE A C 1
ATOM 1732 O O . ILE A 1 223 ? -4.09 -25.828 -25.125 1 98.5 223 ILE A O 1
ATOM 1736 N N . VAL A 1 224 ? -3.246 -27.109 -23.531 1 97.88 224 VAL A N 1
ATOM 1737 C CA . VAL A 1 224 ? -2.555 -28 -24.469 1 97.88 224 VAL A CA 1
ATOM 1738 C C . VAL A 1 224 ? -3.57 -28.688 -25.375 1 97.88 224 VAL A C 1
ATOM 1740 O O . VAL A 1 224 ? -3.357 -28.797 -26.594 1 97.88 224 VAL A O 1
ATOM 1743 N N . GLY A 1 225 ? -4.633 -29.109 -24.797 1 97.69 225 GLY A N 1
ATOM 1744 C CA . GLY A 1 225 ? -5.684 -29.766 -25.562 1 97.69 225 GLY A CA 1
ATOM 1745 C C . GLY A 1 225 ? -6.301 -28.859 -26.609 1 97.69 225 GLY A C 1
ATOM 1746 O O . GLY A 1 225 ? -6.551 -29.297 -27.734 1 97.69 225 GLY A O 1
ATOM 1747 N N . LEU A 1 226 ? -6.562 -27.641 -26.234 1 98.25 226 LEU A N 1
ATOM 1748 C CA . LEU A 1 226 ? -7.129 -26.688 -27.188 1 98.25 226 LEU A CA 1
ATOM 1749 C C . LEU A 1 226 ? -6.152 -26.391 -28.312 1 98.25 226 LEU A C 1
ATOM 1751 O O . LEU A 1 226 ? -6.555 -26.234 -29.469 1 98.25 226 LEU A O 1
ATOM 1755 N N . GLN A 1 227 ? -4.902 -26.312 -27.984 1 97.88 227 GLN A N 1
ATOM 1756 C CA . GLN A 1 227 ? -3.898 -26.109 -29.031 1 97.88 227 GLN A CA 1
ATOM 1757 C C . GLN A 1 227 ? -3.861 -27.297 -30 1 97.88 227 GLN A C 1
ATOM 1759 O O . GLN A 1 227 ? -3.727 -27.109 -31.203 1 97.88 227 GLN A O 1
ATOM 1764 N N . GLN A 1 228 ? -3.959 -28.484 -29.438 1 96.81 228 GLN A N 1
ATOM 1765 C CA . GLN A 1 228 ? -4 -29.672 -30.281 1 96.81 228 GLN A CA 1
ATOM 1766 C C . GLN A 1 228 ? -5.215 -29.641 -31.203 1 96.81 228 GLN A C 1
ATOM 1768 O O . GLN A 1 228 ? -5.105 -29.969 -32.375 1 96.81 228 GLN A O 1
ATOM 1773 N N . LYS A 1 229 ? -6.281 -29.266 -30.688 1 97.25 229 LYS A N 1
ATOM 1774 C CA . LYS A 1 229 ? -7.539 -29.25 -31.422 1 97.25 229 LYS A CA 1
ATOM 1775 C C . LYS A 1 229 ? -7.496 -28.234 -32.562 1 97.25 229 LYS A C 1
ATOM 1777 O O . LYS A 1 229 ? -7.941 -28.516 -33.688 1 97.25 229 LYS A O 1
ATOM 1782 N N . PHE A 1 230 ? -6.934 -27.078 -32.281 1 97.38 230 PHE A N 1
ATOM 1783 C CA . PHE A 1 230 ? -7.078 -25.969 -33.25 1 97.38 230 PHE A CA 1
ATOM 1784 C C . PHE A 1 230 ? -5.84 -25.844 -34.125 1 97.38 230 PHE A C 1
ATOM 1786 O O . PHE A 1 230 ? -5.918 -25.328 -35.219 1 97.38 230 PHE A O 1
ATOM 1793 N N . LEU A 1 231 ? -4.703 -26.328 -33.656 1 96.44 231 LEU A N 1
ATOM 1794 C CA . LEU A 1 231 ? -3.467 -26.094 -34.406 1 96.44 231 LEU A CA 1
ATOM 1795 C C . LEU A 1 231 ? -2.857 -27.406 -34.875 1 96.44 231 LEU A C 1
ATOM 1797 O O . LEU A 1 231 ? -2.021 -27.438 -35.781 1 96.44 231 LEU A O 1
ATOM 1801 N N . GLY A 1 232 ? -3.193 -28.516 -34.188 1 95 232 GLY A N 1
ATOM 1802 C CA . GLY A 1 232 ? -2.688 -29.828 -34.594 1 95 232 GLY A CA 1
ATOM 1803 C C . GLY A 1 232 ? -1.176 -29.922 -34.5 1 95 232 GLY A C 1
ATOM 1804 O O . GLY A 1 232 ? -0.578 -29.594 -33.469 1 95 232 GLY A O 1
ATOM 1805 N N . VAL A 1 233 ? -0.581 -30.281 -35.594 1 92.19 233 VAL A N 1
ATOM 1806 C CA . VAL A 1 233 ? 0.853 -30.547 -35.625 1 92.19 233 VAL A CA 1
ATOM 1807 C C . VAL A 1 233 ? 1.628 -29.234 -35.562 1 92.19 233 VAL A C 1
ATOM 1809 O O . VAL A 1 233 ? 2.826 -29.234 -35.281 1 92.19 233 VAL A O 1
ATOM 1812 N N . ALA A 1 234 ? 0.94 -28.141 -35.75 1 94.75 234 ALA A N 1
ATOM 1813 C CA . ALA A 1 234 ? 1.601 -26.844 -35.75 1 94.75 234 ALA A CA 1
ATOM 1814 C C . ALA A 1 234 ? 1.666 -26.234 -34.344 1 94.75 234 ALA A C 1
ATOM 1816 O O . ALA A 1 234 ? 2.262 -25.172 -34.156 1 94.75 234 ALA A O 1
ATOM 1817 N N . LYS A 1 235 ? 1.084 -26.969 -33.406 1 95.69 235 LYS A N 1
ATOM 1818 C CA . LYS A 1 235 ? 1.086 -26.406 -32.062 1 95.69 235 LYS A CA 1
ATOM 1819 C C . LYS A 1 235 ? 2.51 -26.25 -31.531 1 95.69 235 LYS A C 1
ATOM 1821 O O . LYS A 1 235 ? 3.367 -27.094 -31.766 1 95.69 235 LYS A O 1
ATOM 1826 N N . ARG A 1 236 ? 2.766 -25.172 -30.891 1 96.44 236 ARG A N 1
ATOM 1827 C CA . ARG A 1 236 ? 4.062 -24.891 -30.281 1 96.44 236 ARG A CA 1
ATOM 1828 C C . ARG A 1 236 ? 4.02 -25.078 -28.766 1 96.44 236 ARG A C 1
ATOM 1830 O O . ARG A 1 236 ? 2.945 -25.047 -28.156 1 96.44 236 ARG A O 1
ATOM 1837 N N . ALA A 1 237 ? 5.18 -25.297 -28.203 1 96.62 237 ALA A N 1
ATOM 1838 C CA . ALA A 1 237 ? 5.281 -25.578 -26.781 1 96.62 237 ALA A CA 1
ATOM 1839 C C . ALA A 1 237 ? 4.965 -24.344 -25.938 1 96.62 237 ALA A C 1
ATOM 1841 O O . ALA A 1 237 ? 5.258 -23.219 -26.359 1 96.62 237 ALA A O 1
ATOM 1842 N N . ASN A 1 238 ? 4.348 -24.594 -24.844 1 96.69 238 ASN A N 1
ATOM 1843 C CA . ASN A 1 238 ? 4.078 -23.562 -23.844 1 96.69 238 ASN A CA 1
ATOM 1844 C C . ASN A 1 238 ? 5.141 -23.562 -22.75 1 96.69 238 ASN A C 1
ATOM 1846 O O . ASN A 1 238 ? 5.699 -24.594 -22.406 1 96.69 238 ASN A O 1
ATOM 1850 N N . SER A 1 239 ? 5.508 -22.406 -22.281 1 95.5 239 SER A N 1
ATOM 1851 C CA . SER A 1 239 ? 6.258 -22.25 -21.031 1 95.5 239 SER A CA 1
ATOM 1852 C C . SER A 1 239 ? 5.367 -21.734 -19.906 1 95.5 239 SER A C 1
ATOM 1854 O O . SER A 1 239 ? 4.918 -20.594 -19.938 1 95.5 239 SER A O 1
ATOM 1856 N N . LEU A 1 240 ? 5.148 -22.609 -18.922 1 97.19 240 LEU A N 1
ATOM 1857 C CA . LEU A 1 240 ? 4.148 -22.312 -17.906 1 97.19 240 LEU A CA 1
ATOM 1858 C C . LEU A 1 240 ? 4.73 -22.5 -16.5 1 97.19 240 LEU A C 1
ATOM 1860 O O . LEU A 1 240 ? 4.305 -23.391 -15.766 1 97.19 240 LEU A O 1
ATOM 1864 N N . ASN A 1 241 ? 5.688 -21.578 -16.062 1 97.75 241 ASN A N 1
ATOM 1865 C CA . ASN A 1 241 ? 6.012 -21.469 -14.641 1 97.75 241 ASN A CA 1
ATOM 1866 C C . ASN A 1 241 ? 4.914 -20.734 -13.875 1 97.75 241 ASN A C 1
ATOM 1868 O O . ASN A 1 241 ? 4.832 -19.5 -13.914 1 97.75 241 ASN A O 1
ATOM 1872 N N . LEU A 1 242 ? 4.09 -21.5 -13.211 1 98.62 242 LEU A N 1
ATOM 1873 C CA . LEU A 1 242 ? 2.895 -20.969 -12.57 1 98.62 242 LEU A CA 1
ATOM 1874 C C . LEU A 1 242 ? 3.023 -21.016 -11.047 1 98.62 242 LEU A C 1
ATOM 1876 O O . LEU A 1 242 ? 3.732 -21.875 -10.508 1 98.62 242 LEU A O 1
ATOM 1880 N N . CYS A 1 243 ? 2.367 -20.125 -10.367 1 98.81 243 CYS A N 1
ATOM 1881 C CA . CYS A 1 243 ? 2.293 -20.109 -8.906 1 98.81 243 CYS A CA 1
ATOM 1882 C C . CYS A 1 243 ? 0.934 -19.609 -8.438 1 98.81 243 CYS A C 1
ATOM 1884 O O . CYS A 1 243 ? 0.445 -18.578 -8.922 1 98.81 243 CYS A O 1
ATOM 1886 N N . VAL A 1 244 ? 0.31 -20.359 -7.52 1 98.81 244 VAL A N 1
ATOM 1887 C CA . VAL A 1 244 ? -0.971 -19.953 -6.945 1 98.81 244 VAL A CA 1
ATOM 1888 C C . VAL A 1 244 ? -0.912 -20.062 -5.426 1 98.81 244 VAL A C 1
ATOM 1890 O O . VAL A 1 244 ? -0.229 -20.938 -4.887 1 98.81 244 VAL A O 1
ATOM 1893 N N . THR A 1 245 ? -1.581 -19.156 -4.746 1 98.56 245 THR A N 1
ATOM 1894 C CA . THR A 1 245 ? -1.684 -19.219 -3.293 1 98.56 245 THR A CA 1
ATOM 1895 C C . THR A 1 245 ? -2.992 -18.609 -2.814 1 98.56 245 THR A C 1
ATOM 1897 O O . THR A 1 245 ? -3.564 -17.75 -3.494 1 98.56 245 THR A O 1
ATOM 1900 N N . ASP A 1 246 ? -3.506 -19.141 -1.745 1 97.25 246 ASP A N 1
ATOM 1901 C CA . ASP A 1 246 ? -4.637 -18.531 -1.056 1 97.25 246 ASP A CA 1
ATOM 1902 C C . ASP A 1 246 ? -4.188 -17.859 0.236 1 97.25 246 ASP A C 1
ATOM 1904 O O . ASP A 1 246 ? -5.016 -17.516 1.087 1 97.25 246 ASP A O 1
ATOM 1908 N N . GLY A 1 247 ? -2.842 -17.719 0.408 1 96.5 247 GLY A N 1
ATOM 1909 C CA . GLY A 1 247 ? -2.277 -17.094 1.594 1 96.5 247 GLY A CA 1
ATOM 1910 C C . GLY A 1 247 ? -1.824 -18.094 2.639 1 96.5 247 GLY A C 1
ATOM 1911 O O . GLY A 1 247 ? -1.065 -17.75 3.547 1 96.5 247 GLY A O 1
ATOM 1912 N N . VAL A 1 248 ? -2.332 -19.344 2.488 1 95.25 248 VAL A N 1
ATOM 1913 C CA . VAL A 1 248 ? -2.016 -20.375 3.473 1 95.25 248 VAL A CA 1
ATOM 1914 C C . VAL A 1 248 ? -1.298 -21.531 2.795 1 95.25 248 VAL A C 1
ATOM 1916 O O . VAL A 1 248 ? -0.402 -22.156 3.381 1 95.25 248 VAL A O 1
ATOM 1919 N N . SER A 1 249 ? -1.69 -21.812 1.644 1 97.25 249 SER A N 1
ATOM 1920 C CA . SER A 1 249 ? -1.079 -22.844 0.815 1 97.25 249 SER A CA 1
ATOM 1921 C C . SER A 1 249 ? -0.494 -22.25 -0.464 1 97.25 249 SER A C 1
ATOM 1923 O O . SER A 1 249 ? -0.86 -21.156 -0.868 1 97.25 249 SER A O 1
ATOM 1925 N N . LEU A 1 250 ? 0.428 -22.953 -1.016 1 98.38 250 LEU A N 1
ATOM 1926 C CA . LEU A 1 250 ? 1.078 -22.5 -2.24 1 98.38 250 LEU A CA 1
ATOM 1927 C C . LEU A 1 250 ? 1.377 -23.672 -3.162 1 98.38 250 LEU A C 1
ATOM 1929 O O . LEU A 1 250 ? 1.87 -24.719 -2.711 1 98.38 250 LEU A O 1
ATOM 1933 N N . VAL A 1 251 ? 1.006 -23.562 -4.422 1 98.69 251 VAL A N 1
ATOM 1934 C CA . VAL A 1 251 ? 1.35 -24.531 -5.449 1 98.69 251 VAL A CA 1
ATOM 1935 C C . VAL A 1 251 ? 2.066 -23.844 -6.605 1 98.69 251 VAL A C 1
ATOM 1937 O O . VAL A 1 251 ? 1.605 -22.812 -7.098 1 98.69 251 VAL A O 1
ATOM 1940 N N . ALA A 1 252 ? 3.146 -24.375 -6.973 1 98.69 252 ALA A N 1
ATOM 1941 C CA . ALA A 1 252 ? 3.896 -23.891 -8.125 1 98.69 252 ALA A CA 1
ATOM 1942 C C . ALA A 1 252 ? 4.23 -25.031 -9.086 1 98.69 252 ALA A C 1
ATOM 1944 O O . ALA A 1 252 ? 4.262 -26.203 -8.688 1 98.69 252 ALA A O 1
ATOM 1945 N N . CYS A 1 253 ? 4.434 -24.719 -10.312 1 97.44 253 CYS A N 1
ATOM 1946 C CA . CYS A 1 253 ? 4.859 -25.734 -11.281 1 97.44 253 CYS A CA 1
ATOM 1947 C C . CYS A 1 253 ? 5.832 -25.141 -12.297 1 97.44 253 CYS A C 1
ATOM 1949 O O . CYS A 1 253 ? 5.703 -23.969 -12.68 1 97.44 253 CYS A O 1
ATOM 1951 N N . ARG A 1 254 ? 6.809 -25.844 -12.617 1 97.56 254 ARG A N 1
ATOM 1952 C CA . ARG A 1 254 ? 7.73 -25.562 -13.711 1 97.56 254 ARG A CA 1
ATOM 1953 C C . ARG A 1 254 ? 7.453 -26.484 -14.898 1 97.56 254 ARG A C 1
ATOM 1955 O O . ARG A 1 254 ? 7.816 -27.656 -14.883 1 97.56 254 ARG A O 1
ATOM 1962 N N . PHE A 1 255 ? 6.848 -25.812 -16.016 1 96.94 255 PHE A N 1
ATOM 1963 C CA . PHE A 1 255 ? 6.277 -26.703 -17.016 1 96.94 255 PHE A CA 1
ATOM 1964 C C . PHE A 1 255 ? 6.555 -26.188 -18.422 1 96.94 255 PHE A C 1
ATOM 1966 O O . PHE A 1 255 ? 6.445 -24.984 -18.688 1 96.94 255 PHE A O 1
ATOM 1973 N N . ARG A 1 256 ? 6.883 -27.047 -19.281 1 96.25 256 ARG A N 1
ATOM 1974 C CA . ARG A 1 256 ? 6.957 -26.812 -20.719 1 96.25 256 ARG A CA 1
ATOM 1975 C C . ARG A 1 256 ? 6.652 -28.094 -21.484 1 96.25 256 ARG A C 1
ATOM 1977 O O . ARG A 1 256 ? 7.223 -29.156 -21.203 1 96.25 256 ARG A O 1
ATOM 1984 N N . ASN A 1 257 ? 5.75 -28.031 -22.422 1 96.5 257 ASN A N 1
ATOM 1985 C CA . ASN A 1 257 ? 5.398 -29.234 -23.188 1 96.5 257 ASN A CA 1
ATOM 1986 C C . ASN A 1 257 ? 6.234 -29.344 -24.453 1 96.5 257 ASN A C 1
ATOM 1988 O O . ASN A 1 257 ? 5.711 -29.234 -25.562 1 96.5 257 ASN A O 1
ATOM 1992 N N . HIS A 1 258 ? 7.418 -29.594 -24.219 1 94.5 258 HIS A N 1
ATOM 1993 C CA . HIS A 1 258 ? 8.383 -29.828 -25.281 1 94.5 258 HIS A CA 1
ATOM 1994 C C . HIS A 1 258 ? 9.203 -31.094 -25 1 94.5 258 HIS A C 1
ATOM 1996 O O . HIS A 1 258 ? 9.414 -31.453 -23.844 1 94.5 258 HIS A O 1
ATOM 2002 N N . LYS A 1 259 ? 9.727 -31.625 -26.125 1 91.38 259 LYS A N 1
ATOM 2003 C CA . LYS A 1 259 ? 10.469 -32.875 -26 1 91.38 259 LYS A CA 1
ATOM 2004 C C . LYS A 1 259 ? 11.797 -32.688 -25.281 1 91.38 259 LYS A C 1
ATOM 2006 O O . LYS A 1 259 ? 12.195 -33.5 -24.453 1 91.38 259 LYS A O 1
ATOM 2011 N N . THR A 1 260 ? 12.484 -31.609 -25.531 1 88.94 260 THR A N 1
ATOM 2012 C CA . THR A 1 260 ? 13.836 -31.453 -25 1 88.94 260 THR A CA 1
ATOM 2013 C C . THR A 1 260 ? 14.016 -30.078 -24.359 1 88.94 260 THR A C 1
ATOM 2015 O O . THR A 1 260 ? 14.82 -29.922 -23.438 1 88.94 260 THR A O 1
ATOM 2018 N N . SER A 1 261 ? 13.273 -29.156 -24.906 1 89.25 261 SER A N 1
ATOM 2019 C CA . SER A 1 261 ? 13.469 -27.797 -24.438 1 89.25 261 SER A CA 1
ATOM 2020 C C . SER A 1 261 ? 12.906 -27.594 -23.031 1 89.25 261 SER A C 1
ATOM 2022 O O . SER A 1 261 ? 11.828 -28.109 -22.719 1 89.25 261 SER A O 1
ATOM 2024 N N . LEU A 1 262 ? 13.633 -26.812 -22.25 1 89.88 262 LEU A N 1
ATOM 2025 C CA . LEU A 1 262 ? 13.266 -26.625 -20.844 1 89.88 262 LEU A CA 1
ATOM 2026 C C . LEU A 1 262 ? 12.547 -25.297 -20.656 1 89.88 262 LEU A C 1
ATOM 2028 O O . LEU A 1 262 ? 12.773 -24.344 -21.391 1 89.88 262 LEU A O 1
ATOM 2032 N N . PRO A 1 263 ? 11.633 -25.312 -19.656 1 91.38 263 PRO A N 1
ATOM 2033 C CA . PRO A 1 263 ? 11.055 -24.031 -19.266 1 91.38 263 PRO A CA 1
ATOM 2034 C C . PRO A 1 263 ? 12.062 -23.125 -18.562 1 91.38 263 PRO A C 1
ATOM 2036 O O . PRO A 1 263 ? 13.164 -23.562 -18.219 1 91.38 263 PRO A O 1
ATOM 2039 N N . PRO A 1 264 ? 11.672 -21.797 -18.344 1 91.06 264 PRO A N 1
ATOM 2040 C CA . PRO A 1 264 ? 12.539 -20.938 -17.547 1 91.06 264 PRO A CA 1
ATOM 2041 C C . PRO A 1 264 ? 12.82 -21.516 -16.156 1 91.06 264 PRO A C 1
ATOM 2043 O O . PRO A 1 264 ? 12.094 -22.391 -15.688 1 91.06 264 PRO A O 1
ATOM 2046 N N . SER A 1 265 ? 13.891 -21.031 -15.594 1 92.62 265 SER A N 1
ATOM 2047 C CA . SER A 1 265 ? 14.289 -21.562 -14.289 1 92.62 265 SER A CA 1
ATOM 2048 C C . SER A 1 265 ? 13.242 -21.234 -13.219 1 92.62 265 SER A C 1
ATOM 2050 O O . SER A 1 265 ? 12.5 -20.266 -13.344 1 92.62 265 SER A O 1
ATOM 2052 N N . LEU A 1 266 ? 13.148 -22.078 -12.266 1 96 266 LEU A N 1
ATOM 2053 C CA . LEU A 1 266 ? 12.344 -21.906 -11.062 1 96 266 LEU A CA 1
ATOM 2054 C C . LEU A 1 266 ? 12.984 -22.625 -9.883 1 96 266 LEU A C 1
ATOM 2056 O O . LEU A 1 266 ? 13.25 -23.828 -9.945 1 96 266 LEU A O 1
ATOM 2060 N N . TYR A 1 267 ? 13.266 -21.859 -8.883 1 96.88 267 TYR A N 1
ATOM 2061 C CA . TYR A 1 267 ? 13.953 -22.391 -7.715 1 96.88 267 TYR A CA 1
ATOM 2062 C C . TYR A 1 267 ? 13.055 -22.359 -6.488 1 96.88 267 TYR A C 1
ATOM 2064 O O . TYR A 1 267 ? 12.055 -21.625 -6.461 1 96.88 267 TYR A O 1
ATOM 2072 N N . TYR A 1 268 ? 13.398 -23.188 -5.48 1 98.12 268 TYR A N 1
ATOM 2073 C CA . TYR A 1 268 ? 12.781 -23.047 -4.168 1 98.12 268 TYR A CA 1
ATOM 2074 C C . TYR A 1 268 ? 13.82 -23.125 -3.061 1 98.12 268 TYR A C 1
ATOM 2076 O O . TYR A 1 268 ? 14.93 -23.609 -3.273 1 98.12 268 TYR A O 1
ATOM 2084 N N . SER A 1 269 ? 13.523 -22.531 -1.914 1 97.94 269 SER A N 1
ATOM 2085 C CA . SER A 1 269 ? 14.406 -22.547 -0.754 1 97.94 269 SER A CA 1
ATOM 2086 C C . SER A 1 269 ? 13.617 -22.547 0.547 1 97.94 269 SER A C 1
ATOM 2088 O O . SER A 1 269 ? 12.594 -21.859 0.655 1 97.94 269 SER A O 1
ATOM 2090 N N . THR A 1 270 ? 14.086 -23.297 1.523 1 96.75 270 THR A N 1
ATOM 2091 C CA . THR A 1 270 ? 13.555 -23.266 2.881 1 96.75 270 THR A CA 1
ATOM 2092 C C . THR A 1 270 ? 14.562 -22.609 3.834 1 96.75 270 THR A C 1
ATOM 2094 O O . THR A 1 270 ? 14.352 -22.594 5.047 1 96.75 270 THR A O 1
ATOM 2097 N N . LYS A 1 271 ? 15.617 -22.016 3.271 1 95.94 271 LYS A N 1
ATOM 2098 C CA . LYS A 1 271 ? 16.688 -21.484 4.117 1 95.94 271 LYS A CA 1
ATOM 2099 C C . LYS A 1 271 ? 16.953 -20.016 3.814 1 95.94 271 LYS A C 1
ATOM 2101 O O . LYS A 1 271 ? 17.375 -19.266 4.699 1 95.94 271 LYS A O 1
ATOM 2106 N N . ALA A 1 272 ? 16.703 -19.625 2.633 1 96.62 272 ALA A N 1
ATOM 2107 C CA . ALA A 1 272 ? 17.109 -18.312 2.166 1 96.62 272 ALA A CA 1
ATOM 2108 C C . ALA A 1 272 ? 16.391 -17.219 2.943 1 96.62 272 ALA A C 1
ATOM 2110 O O . ALA A 1 272 ? 16.844 -16.062 2.988 1 96.62 272 ALA A O 1
ATOM 2111 N N . GLY A 1 273 ? 15.266 -17.531 3.574 1 95.69 273 GLY A N 1
ATOM 2112 C CA . GLY A 1 273 ? 14.508 -16.562 4.344 1 95.69 273 GLY A CA 1
ATOM 2113 C C . GLY A 1 273 ? 15.297 -15.961 5.492 1 95.69 273 GLY A C 1
ATOM 2114 O O . GLY A 1 273 ? 15.07 -14.812 5.883 1 95.69 273 GLY A O 1
ATOM 2115 N N . VAL A 1 274 ? 16.219 -16.734 6.027 1 93.5 274 VAL A N 1
ATOM 2116 C CA . VAL A 1 274 ? 17.062 -16.266 7.125 1 93.5 274 VAL A CA 1
ATOM 2117 C C . VAL A 1 274 ? 17.969 -15.141 6.633 1 93.5 274 VAL A C 1
ATOM 2119 O O . VAL A 1 274 ? 18.109 -14.102 7.293 1 93.5 274 VAL A O 1
ATOM 2122 N N . THR A 1 275 ? 18.5 -15.375 5.484 1 93.12 275 THR A N 1
ATOM 2123 C CA . THR A 1 275 ? 19.438 -14.43 4.887 1 93.12 275 THR A CA 1
ATOM 2124 C C . THR A 1 275 ? 18.719 -13.18 4.398 1 93.12 275 THR A C 1
ATOM 2126 O O . THR A 1 275 ? 19.312 -12.102 4.34 1 93.12 275 THR A O 1
ATOM 2129 N N . LEU A 1 276 ? 17.469 -13.289 4.102 1 95.75 276 LEU A N 1
ATOM 2130 C CA . LEU A 1 276 ? 16.688 -12.18 3.58 1 95.75 276 LEU A CA 1
ATOM 2131 C C . LEU A 1 276 ? 16.047 -11.383 4.715 1 95.75 276 LEU A C 1
ATOM 2133 O O . LEU A 1 276 ? 15.398 -10.367 4.477 1 95.75 276 LEU A O 1
ATOM 2137 N N . ASN A 1 277 ? 16.219 -11.828 5.914 1 94.62 277 ASN A N 1
ATOM 2138 C CA . ASN A 1 277 ? 15.617 -11.211 7.094 1 94.62 277 ASN A CA 1
ATOM 2139 C C . ASN A 1 277 ? 16.656 -10.445 7.914 1 94.62 277 ASN A C 1
ATOM 2141 O O . ASN A 1 277 ? 17.516 -11.047 8.547 1 94.62 277 ASN A O 1
ATOM 2145 N N . ARG A 1 278 ? 16.5 -9.148 8.031 1 92.5 278 ARG A N 1
ATOM 2146 C CA . ARG A 1 278 ? 17.531 -8.305 8.617 1 92.5 278 ARG A CA 1
ATOM 2147 C C . ARG A 1 278 ? 17.562 -8.469 10.133 1 92.5 278 ARG A C 1
ATOM 2149 O O . ARG A 1 278 ? 18.469 -7.945 10.797 1 92.5 278 ARG A O 1
ATOM 2156 N N . LYS A 1 279 ? 16.656 -9.172 10.68 1 89.94 279 LYS A N 1
ATOM 2157 C CA . LYS A 1 279 ? 16.703 -9.508 12.102 1 89.94 279 LYS A CA 1
ATOM 2158 C C . LYS A 1 279 ? 17.828 -10.5 12.391 1 89.94 279 LYS A C 1
ATOM 2160 O O . LYS A 1 279 ? 18.219 -10.664 13.547 1 89.94 279 LYS A O 1
ATOM 2165 N N . TYR A 1 280 ? 18.281 -11.117 11.352 1 90.25 280 TYR A N 1
ATOM 2166 C CA . TYR A 1 280 ? 19.297 -12.156 11.492 1 90.25 280 TYR A CA 1
ATOM 2167 C C . TYR A 1 280 ? 20.641 -11.672 10.977 1 90.25 280 TYR A C 1
ATOM 2169 O O . TYR A 1 280 ? 20.719 -10.734 10.18 1 90.25 280 TYR A O 1
ATOM 2177 N N . PRO A 1 281 ? 21.719 -12.273 11.422 1 86.69 281 PRO A N 1
ATOM 2178 C CA . PRO A 1 281 ? 23.047 -11.703 11.227 1 86.69 281 PRO A CA 1
ATOM 2179 C C . PRO A 1 281 ? 23.469 -11.68 9.766 1 86.69 281 PRO A C 1
ATOM 2181 O O . PRO A 1 281 ? 24.188 -10.773 9.336 1 86.69 281 PRO A O 1
ATOM 2184 N N . ASP A 1 282 ? 23.125 -12.586 8.984 1 88.44 282 ASP A N 1
ATOM 2185 C CA . ASP A 1 282 ? 23.578 -12.648 7.59 1 88.44 282 ASP A CA 1
ATOM 2186 C C . ASP A 1 282 ? 22.75 -11.711 6.711 1 88.44 282 ASP A C 1
ATOM 2188 O O . ASP A 1 282 ? 21.859 -11.008 7.203 1 88.44 282 ASP A O 1
ATOM 2192 N N . ASN A 1 283 ? 23.203 -11.5 5.52 1 90.06 283 ASN A N 1
ATOM 2193 C CA . ASN A 1 283 ? 22.453 -10.719 4.551 1 90.06 283 ASN A CA 1
ATOM 2194 C C . ASN A 1 283 ? 22.531 -11.328 3.152 1 90.06 283 ASN A C 1
ATOM 2196 O O . ASN A 1 283 ? 23.359 -12.195 2.896 1 90.06 283 ASN A O 1
ATOM 2200 N N . ALA A 1 284 ? 21.75 -10.836 2.291 1 92.06 284 ALA A N 1
ATOM 2201 C CA . ALA A 1 284 ? 21.531 -11.469 0.995 1 92.06 284 ALA A CA 1
ATOM 2202 C C . ALA A 1 284 ? 22.766 -11.375 0.114 1 92.06 284 ALA A C 1
ATOM 2204 O O . ALA A 1 284 ? 22.953 -12.18 -0.797 1 92.06 284 ALA A O 1
ATOM 2205 N N . ASP A 1 285 ? 23.656 -10.43 0.443 1 91.94 285 ASP A N 1
ATOM 2206 C CA . ASP A 1 285 ? 24.781 -10.156 -0.443 1 91.94 285 ASP A CA 1
ATOM 2207 C C . ASP A 1 285 ? 26.094 -10.688 0.15 1 91.94 285 ASP A C 1
ATOM 2209 O O . ASP A 1 285 ? 27.141 -10.594 -0.475 1 91.94 285 ASP A O 1
ATOM 2213 N N . GLY A 1 286 ? 26.031 -11.203 1.303 1 89.62 286 GLY A N 1
ATOM 2214 C CA . GLY A 1 286 ? 27.203 -11.758 1.953 1 89.62 286 GLY A CA 1
ATOM 2215 C C . GLY A 1 286 ? 28.188 -10.703 2.424 1 89.62 286 GLY A C 1
ATOM 2216 O O . GLY A 1 286 ? 29.375 -10.977 2.586 1 89.62 286 GLY A O 1
ATOM 2217 N N . ILE A 1 287 ? 27.688 -9.516 2.504 1 86.75 287 ILE A N 1
ATOM 2218 C CA . ILE A 1 287 ? 28.531 -8.414 2.947 1 86.75 287 ILE A CA 1
ATOM 2219 C C . ILE A 1 287 ? 28.25 -8.109 4.418 1 86.75 287 ILE A C 1
ATOM 2221 O O . ILE A 1 287 ? 27.109 -7.855 4.797 1 86.75 287 ILE A O 1
ATOM 2225 N N . PRO A 1 288 ? 29.297 -8.148 5.156 1 78.44 288 PRO A N 1
ATOM 2226 C CA . PRO A 1 288 ? 29.094 -7.871 6.582 1 78.44 288 PRO A CA 1
ATOM 2227 C C . PRO A 1 288 ? 28.484 -6.496 6.828 1 78.44 288 PRO A C 1
ATOM 2229 O O . PRO A 1 288 ? 28.812 -5.531 6.129 1 78.44 288 PRO A O 1
ATOM 2232 N N . HIS A 1 289 ? 27.453 -6.562 7.617 1 73.38 289 HIS A N 1
ATOM 2233 C CA . HIS A 1 289 ? 26.812 -5.324 8.047 1 73.38 289 HIS A CA 1
ATOM 2234 C C . HIS A 1 289 ? 27.047 -5.074 9.539 1 73.38 289 HIS A C 1
ATOM 2236 O O . HIS A 1 289 ? 26.734 -5.934 10.367 1 73.38 289 HIS A O 1
ATOM 2242 N N . PRO A 1 290 ? 27.703 -3.986 9.844 1 65.81 290 PRO A N 1
ATOM 2243 C CA . PRO A 1 290 ? 28.062 -3.717 11.234 1 65.81 290 PRO A CA 1
ATOM 2244 C C . PRO A 1 290 ? 26.875 -3.844 12.195 1 65.81 290 PRO A C 1
ATOM 2246 O O . PRO A 1 290 ? 27.031 -4.324 13.32 1 65.81 290 PRO A O 1
ATOM 2249 N N . LYS A 1 291 ? 25.734 -3.453 11.867 1 64.19 291 LYS A N 1
ATOM 2250 C CA . LYS A 1 291 ? 24.625 -3.443 12.82 1 64.19 291 LYS A CA 1
ATOM 2251 C C . LYS A 1 291 ? 24 -4.828 12.945 1 64.19 291 LYS A C 1
ATOM 2253 O O . LYS A 1 291 ? 23.109 -5.043 13.781 1 64.19 291 LYS A O 1
ATOM 2258 N N . ARG A 1 292 ? 24.438 -5.844 12.203 1 66.12 292 ARG A N 1
ATOM 2259 C CA . ARG A 1 292 ? 23.75 -7.133 12.195 1 66.12 292 ARG A CA 1
ATOM 2260 C C . ARG A 1 292 ? 24.562 -8.195 12.938 1 66.12 292 ARG A C 1
ATOM 2262 O O . ARG A 1 292 ? 24.125 -9.336 13.07 1 66.12 292 ARG A O 1
ATOM 2269 N N . TYR A 1 293 ? 25.75 -7.867 13.523 1 62.19 293 TYR A N 1
ATOM 2270 C CA . TYR A 1 293 ? 26.609 -8.859 14.156 1 62.19 293 TYR A CA 1
ATOM 2271 C C . TYR A 1 293 ? 25.922 -9.469 15.375 1 62.19 293 TYR A C 1
ATOM 2273 O O . TYR A 1 293 ? 26.234 -10.594 15.773 1 62.19 293 TYR A O 1
ATOM 2281 N N . VAL A 1 294 ? 24.938 -8.766 15.859 1 65 294 VAL A N 1
ATOM 2282 C CA . VAL A 1 294 ? 24.297 -9.203 17.094 1 65 294 VAL A CA 1
ATOM 2283 C C . VAL A 1 294 ? 22.859 -9.648 16.812 1 65 294 VAL A C 1
ATOM 2285 O O . VAL A 1 294 ? 22.031 -9.742 17.719 1 65 294 VAL A O 1
ATOM 2288 N N . GLY A 1 295 ? 22.547 -10.281 15.766 1 71.81 295 GLY A N 1
ATOM 2289 C CA . GLY A 1 295 ? 21.172 -10.625 15.438 1 71.81 295 GLY A CA 1
ATOM 2290 C C . GLY A 1 295 ? 20.672 -11.867 16.156 1 71.81 295 GLY A C 1
ATOM 2291 O O . GLY A 1 295 ? 21.344 -12.375 17.062 1 71.81 295 GLY A O 1
ATOM 2292 N N . ILE A 1 296 ? 19.422 -12.227 15.93 1 83.62 296 ILE A N 1
ATOM 2293 C CA . ILE A 1 296 ? 18.766 -13.43 16.453 1 83.62 296 ILE A CA 1
ATOM 2294 C C . ILE A 1 296 ? 19.469 -14.672 15.898 1 83.62 296 ILE A C 1
ATOM 2296 O O . ILE A 1 296 ? 19.844 -14.711 14.719 1 83.62 296 ILE A O 1
ATOM 2300 N N . PRO A 1 297 ? 19.734 -15.641 16.75 1 87.25 297 PRO A N 1
ATOM 2301 C CA . PRO A 1 297 ? 20.312 -16.875 16.219 1 87.25 297 PRO A CA 1
ATOM 2302 C C . PRO A 1 297 ? 19.484 -17.469 15.086 1 87.25 297 PRO A C 1
ATOM 2304 O O . PRO A 1 297 ? 18.266 -17.531 15.172 1 87.25 297 PRO A O 1
ATOM 2307 N N . GLU A 1 298 ? 20.109 -17.938 14.023 1 89.19 298 GLU A N 1
ATOM 2308 C CA . GLU A 1 298 ? 19.484 -18.422 12.797 1 89.19 298 GLU A CA 1
ATOM 2309 C C . GLU A 1 298 ? 18.531 -19.578 13.078 1 89.19 298 GLU A C 1
ATOM 2311 O O . GLU A 1 298 ? 17.531 -19.766 12.375 1 89.19 298 GLU A O 1
ATOM 2316 N N . GLN A 1 299 ? 18.828 -20.328 14.148 1 90.81 299 GLN A N 1
ATOM 2317 C CA . GLN A 1 299 ? 18.031 -21.516 14.492 1 90.81 299 GLN A CA 1
ATOM 2318 C C . GLN A 1 299 ? 16.625 -21.109 14.93 1 90.81 299 GLN A C 1
ATOM 2320 O O . GLN A 1 299 ? 15.719 -21.953 14.938 1 90.81 299 GLN A O 1
ATOM 2325 N N . ARG A 1 300 ? 16.484 -19.844 15.195 1 92 300 ARG A N 1
ATOM 2326 C CA . ARG A 1 300 ? 15.195 -19.359 15.688 1 92 300 ARG A CA 1
ATOM 2327 C C . ARG A 1 300 ? 14.289 -18.953 14.539 1 92 300 ARG A C 1
ATOM 2329 O O . ARG A 1 300 ? 13.117 -18.641 14.742 1 92 300 ARG A O 1
ATOM 2336 N N . HIS A 1 301 ? 14.852 -18.891 13.352 1 93.5 301 HIS A N 1
ATOM 2337 C CA . HIS A 1 301 ? 14.039 -18.531 12.211 1 93.5 301 HIS A CA 1
ATOM 2338 C C . HIS A 1 301 ? 12.953 -19.562 11.938 1 93.5 301 HIS A C 1
ATOM 2340 O O . HIS A 1 301 ? 13.234 -20.766 11.945 1 93.5 301 HIS A O 1
ATOM 2346 N N . GLY A 1 302 ? 11.773 -19.109 11.727 1 93.62 302 GLY A N 1
ATOM 2347 C CA . GLY A 1 302 ? 10.656 -20.016 11.508 1 93.62 302 GLY A CA 1
ATOM 2348 C C . GLY A 1 302 ? 10.695 -20.719 10.172 1 93.62 302 GLY A C 1
ATOM 2349 O O . GLY A 1 302 ? 11.477 -20.344 9.289 1 93.62 302 GLY A O 1
ATOM 2350 N N . GLN A 1 303 ? 9.875 -21.781 10.102 1 94.75 303 GLN A N 1
ATOM 2351 C CA . GLN A 1 303 ? 9.734 -22.5 8.828 1 94.75 303 GLN A CA 1
ATOM 2352 C C . GLN A 1 303 ? 9.148 -21.578 7.754 1 94.75 303 GLN A C 1
ATOM 2354 O O . GLN A 1 303 ? 8.258 -20.766 8.031 1 94.75 303 GLN A O 1
ATOM 2359 N N . HIS A 1 304 ? 9.719 -21.688 6.559 1 96.56 304 HIS A N 1
ATOM 2360 C CA . HIS A 1 304 ? 9.25 -20.891 5.43 1 96.56 304 HIS A CA 1
ATOM 2361 C C . HIS A 1 304 ? 9.602 -21.562 4.102 1 96.56 304 HIS A C 1
ATOM 2363 O O . HIS A 1 304 ? 10.398 -22.5 4.066 1 96.56 304 HIS A O 1
ATOM 2369 N N . LEU A 1 305 ? 8.891 -21.109 3.074 1 98.12 305 LEU A N 1
ATOM 2370 C CA . LEU A 1 305 ? 9.156 -21.562 1.709 1 98.12 305 LEU A CA 1
ATOM 2371 C C . LEU A 1 305 ? 9.211 -20.375 0.753 1 98.12 305 LEU A C 1
ATOM 2373 O O . LEU A 1 305 ? 8.336 -19.5 0.783 1 98.12 305 LEU A O 1
ATOM 2377 N N . ILE A 1 306 ? 10.305 -20.312 0.027 1 98.38 306 ILE A N 1
ATOM 2378 C CA . ILE A 1 306 ? 10.43 -19.328 -1.044 1 98.38 306 ILE A CA 1
ATOM 2379 C C . ILE A 1 306 ? 10.5 -20.047 -2.393 1 98.38 306 ILE A C 1
ATOM 2381 O O . ILE A 1 306 ? 11.195 -21.062 -2.535 1 98.38 306 ILE A O 1
ATOM 2385 N N . VAL A 1 307 ? 9.75 -19.609 -3.332 1 98.5 307 VAL A N 1
ATOM 2386 C CA . VAL A 1 307 ? 9.852 -20.031 -4.727 1 98.5 307 VAL A CA 1
ATOM 2387 C C . VAL A 1 307 ? 10.156 -18.828 -5.609 1 98.5 307 VAL A C 1
ATOM 2389 O O . VAL A 1 307 ? 9.5 -17.781 -5.508 1 98.5 307 VAL A O 1
ATOM 2392 N N . ALA A 1 308 ? 11.172 -18.938 -6.426 1 97.25 308 ALA A N 1
ATOM 2393 C CA . ALA A 1 308 ? 11.578 -17.766 -7.207 1 97.25 308 ALA A CA 1
ATOM 2394 C C . ALA A 1 308 ? 12.148 -18.188 -8.562 1 97.25 308 ALA A C 1
ATOM 2396 O O . ALA A 1 308 ? 12.758 -19.25 -8.68 1 97.25 308 ALA A O 1
ATOM 2397 N N . SER A 1 309 ? 11.953 -17.312 -9.531 1 95.06 309 SER A N 1
ATOM 2398 C CA . SER A 1 309 ? 12.508 -17.547 -10.859 1 95.06 309 SER A CA 1
ATOM 2399 C C . SER A 1 309 ? 14.031 -17.625 -10.812 1 95.06 309 SER A C 1
ATOM 2401 O O . SER A 1 309 ? 14.648 -18.375 -11.578 1 95.06 309 SER A O 1
ATOM 2403 N N . GLU A 1 310 ? 14.609 -16.828 -9.938 1 91.88 310 GLU A N 1
ATOM 2404 C CA . GLU A 1 310 ? 16.047 -16.766 -9.727 1 91.88 310 GLU A CA 1
ATOM 2405 C C . GLU 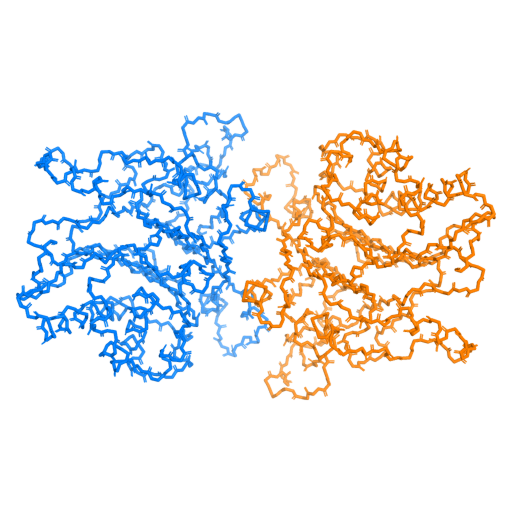A 1 310 ? 16.375 -16.578 -8.242 1 91.88 310 GLU A C 1
ATOM 2407 O O . GLU A 1 310 ? 15.648 -15.891 -7.527 1 91.88 310 GLU A O 1
ATOM 2412 N N . PRO A 1 311 ? 17.5 -17.188 -7.895 1 93.25 311 PRO A N 1
ATOM 2413 C CA . PRO A 1 311 ? 17.938 -16.953 -6.512 1 93.25 311 PRO A CA 1
ATOM 2414 C C . PRO A 1 311 ? 18.203 -15.484 -6.219 1 93.25 311 PRO A C 1
ATOM 2416 O O . PRO A 1 311 ? 18.75 -14.773 -7.07 1 93.25 311 PRO A O 1
ATOM 2419 N N . SER A 1 312 ? 17.906 -15.07 -4.984 1 92.56 312 SER A N 1
ATOM 2420 C CA . SER A 1 312 ? 18.109 -13.672 -4.625 1 92.56 312 SER A CA 1
ATOM 2421 C C . SER A 1 312 ? 19.203 -13.531 -3.566 1 92.56 312 SER A C 1
ATOM 2423 O O . SER A 1 312 ? 19.516 -12.414 -3.143 1 92.56 312 SER A O 1
ATOM 2425 N N . THR A 1 313 ? 19.703 -14.625 -3.055 1 93.81 313 THR A N 1
ATOM 2426 C CA . THR A 1 313 ? 20.75 -14.57 -2.033 1 93.81 313 THR A CA 1
ATOM 2427 C C . THR A 1 313 ? 22.047 -15.18 -2.553 1 93.81 313 THR A C 1
ATOM 2429 O O . THR A 1 313 ? 22.047 -15.938 -3.529 1 93.81 313 THR A O 1
ATOM 2432 N N . TYR A 1 314 ? 23.125 -14.906 -1.868 1 91.62 314 TYR A N 1
ATOM 2433 C CA . TYR A 1 314 ? 24.453 -15.258 -2.375 1 91.62 314 TYR A CA 1
ATOM 2434 C C . TYR A 1 314 ? 24.781 -16.719 -2.109 1 91.62 314 TYR A C 1
ATOM 2436 O O . TYR A 1 314 ? 25.672 -17.281 -2.734 1 91.62 314 TYR A O 1
ATOM 2444 N N . VAL A 1 315 ? 24.062 -17.328 -1.187 1 92.69 315 VAL A N 1
ATOM 2445 C CA . VAL A 1 315 ? 24.344 -18.719 -0.835 1 92.69 315 VAL A CA 1
ATOM 2446 C C . VAL A 1 315 ? 23.641 -19.656 -1.812 1 92.69 315 VAL A C 1
ATOM 2448 O O . VAL A 1 315 ? 22.484 -20.016 -1.603 1 92.69 315 VAL A O 1
ATOM 2451 N N . GLU A 1 316 ? 24.266 -20.188 -2.676 1 90.88 316 GLU A N 1
ATOM 2452 C CA . GLU A 1 316 ? 23.703 -21.016 -3.736 1 90.88 316 GLU A CA 1
ATOM 2453 C C . GLU A 1 316 ? 23.125 -22.312 -3.172 1 90.88 316 GLU A C 1
ATOM 2455 O O . GLU A 1 316 ? 22.094 -22.797 -3.654 1 90.88 316 GLU A O 1
ATOM 2460 N N . ALA A 1 317 ? 23.781 -22.797 -2.182 1 94.25 317 ALA A N 1
ATOM 2461 C CA . ALA A 1 317 ? 23.391 -24.094 -1.621 1 94.25 317 ALA A CA 1
ATOM 2462 C C . ALA A 1 317 ? 22.016 -24.031 -0.987 1 94.25 317 ALA A C 1
ATOM 2464 O O . ALA A 1 317 ? 21.391 -25.062 -0.738 1 94.25 317 ALA A O 1
ATOM 2465 N N . ASP A 1 318 ? 21.5 -22.859 -0.785 1 95.69 318 ASP A N 1
ATOM 2466 C CA . ASP A 1 318 ? 20.188 -22.703 -0.149 1 95.69 318 ASP A CA 1
ATOM 2467 C C . ASP A 1 318 ? 19.062 -22.875 -1.163 1 95.69 318 ASP A C 1
ATOM 2469 O O . ASP A 1 318 ? 17.891 -22.938 -0.789 1 95.69 318 ASP A O 1
ATOM 2473 N N . TRP A 1 319 ? 19.375 -22.953 -2.43 1 96.81 319 TRP A N 1
ATOM 2474 C CA . TRP A 1 319 ? 18.359 -22.969 -3.484 1 96.81 319 TRP A CA 1
ATOM 2475 C C . TRP A 1 319 ? 18.406 -24.281 -4.266 1 96.81 319 TRP A C 1
ATOM 2477 O O . TRP A 1 319 ? 19.484 -24.797 -4.559 1 96.81 319 TRP A O 1
ATOM 2487 N N . GLU A 1 320 ? 17.266 -24.75 -4.559 1 96.94 320 GLU A N 1
ATOM 2488 C CA . GLU A 1 320 ? 17.125 -25.953 -5.355 1 96.94 320 GLU A CA 1
ATOM 2489 C C . GLU A 1 320 ? 16.297 -25.703 -6.613 1 96.94 320 GLU A C 1
ATOM 2491 O O . GLU A 1 320 ? 15.234 -25.094 -6.543 1 96.94 320 GLU A O 1
ATOM 2496 N N . LEU A 1 321 ? 16.781 -26.156 -7.707 1 96.19 321 LEU A N 1
ATOM 2497 C CA . LEU A 1 321 ? 16.062 -26.031 -8.969 1 96.19 321 LEU A CA 1
ATOM 2498 C C . LEU A 1 321 ? 14.906 -27.016 -9.031 1 96.19 321 LEU A C 1
ATOM 2500 O O . LEU A 1 321 ? 15.094 -28.203 -8.75 1 96.19 321 LEU A O 1
ATOM 2504 N N . ILE A 1 322 ? 13.742 -26.531 -9.344 1 96.75 322 ILE A N 1
ATOM 2505 C CA . ILE A 1 322 ? 12.609 -27.422 -9.57 1 96.75 322 ILE A CA 1
ATOM 2506 C C . ILE A 1 322 ? 12.773 -28.125 -10.922 1 96.75 322 ILE A C 1
ATOM 2508 O O . ILE A 1 322 ? 13.039 -27.469 -11.938 1 96.75 322 ILE A O 1
ATOM 2512 N N . GLY A 1 323 ? 12.609 -29.391 -11 1 95.69 323 GLY A N 1
ATOM 2513 C CA . GLY A 1 323 ? 12.766 -30.156 -12.227 1 95.69 323 GLY A CA 1
ATOM 2514 C C . GLY A 1 323 ? 11.711 -29.828 -13.273 1 95.69 323 GLY A C 1
ATOM 2515 O O . GLY A 1 323 ? 10.68 -29.234 -12.953 1 95.69 323 GLY A O 1
ATOM 2516 N N . ARG A 1 324 ? 12.086 -30.188 -14.477 1 93.56 324 ARG A N 1
ATOM 2517 C CA . ARG A 1 324 ? 11.141 -29.984 -15.57 1 93.56 324 ARG A CA 1
ATOM 2518 C C . ARG A 1 324 ? 9.828 -30.703 -15.305 1 93.56 324 ARG A C 1
ATOM 2520 O O . ARG A 1 324 ? 9.828 -31.859 -14.875 1 93.56 324 ARG A O 1
ATOM 2527 N N . ASN A 1 325 ? 8.781 -29.984 -15.539 1 96.31 325 ASN A N 1
ATOM 2528 C CA . ASN A 1 325 ? 7.438 -30.547 -15.414 1 96.31 325 ASN A CA 1
ATOM 2529 C C . ASN A 1 325 ? 7.207 -31.141 -14.031 1 96.31 325 ASN A C 1
ATOM 2531 O O . ASN A 1 325 ? 6.727 -32.281 -13.914 1 96.31 325 ASN A O 1
ATOM 2535 N N . GLN A 1 326 ? 7.66 -30.406 -13.078 1 97.56 326 GLN A N 1
ATOM 2536 C CA . GLN A 1 326 ? 7.418 -30.766 -11.68 1 97.56 326 GLN A CA 1
ATOM 2537 C C . GLN A 1 326 ? 6.605 -29.672 -10.977 1 97.56 326 GLN A C 1
ATOM 2539 O O . GLN A 1 326 ? 6.59 -28.531 -11.406 1 97.56 326 GLN A O 1
ATOM 2544 N N . PHE A 1 327 ? 5.863 -30.141 -9.953 1 97.19 327 PHE A N 1
ATOM 2545 C CA . PHE A 1 327 ? 5.141 -29.219 -9.094 1 97.19 327 PHE A CA 1
ATOM 2546 C C . PHE A 1 327 ? 5.785 -29.141 -7.711 1 97.19 327 PHE A C 1
ATOM 2548 O O . PHE A 1 327 ? 6.551 -30.031 -7.332 1 97.19 327 PHE A O 1
ATOM 2555 N N . LEU A 1 328 ? 5.617 -28.094 -7.074 1 98.06 328 LEU A N 1
ATOM 2556 C CA . LEU A 1 328 ? 5.867 -27.875 -5.652 1 98.06 328 LEU A CA 1
ATOM 2557 C C . LEU A 1 328 ? 4.59 -27.469 -4.93 1 98.06 328 LEU A C 1
ATOM 2559 O O . LEU A 1 328 ? 3.922 -26.516 -5.344 1 98.06 328 LEU A O 1
ATOM 2563 N N . ALA A 1 329 ? 4.199 -28.203 -3.871 1 97.44 329 ALA A N 1
ATOM 2564 C CA . ALA A 1 329 ? 2.951 -27.938 -3.16 1 97.44 329 ALA A CA 1
ATOM 2565 C C . ALA A 1 329 ? 3.188 -27.844 -1.655 1 97.44 329 ALA A C 1
ATOM 2567 O O . ALA A 1 329 ? 3.703 -28.781 -1.039 1 97.44 329 ALA A O 1
ATOM 2568 N N . SER A 1 330 ? 2.848 -26.719 -1.157 1 96.62 330 SER A N 1
ATOM 2569 C CA . SER A 1 330 ? 2.984 -26.469 0.275 1 96.62 330 SER A CA 1
ATOM 2570 C C . SER A 1 330 ? 1.626 -26.25 0.932 1 96.62 330 SER A C 1
ATOM 2572 O O . SER A 1 330 ? 0.83 -25.438 0.465 1 96.62 330 SER A O 1
ATOM 2574 N N . GLY A 1 331 ? 1.407 -26.938 2.02 1 93.06 331 GLY A N 1
ATOM 2575 C CA . GLY A 1 331 ? 0.159 -26.797 2.75 1 93.06 331 GLY A CA 1
ATO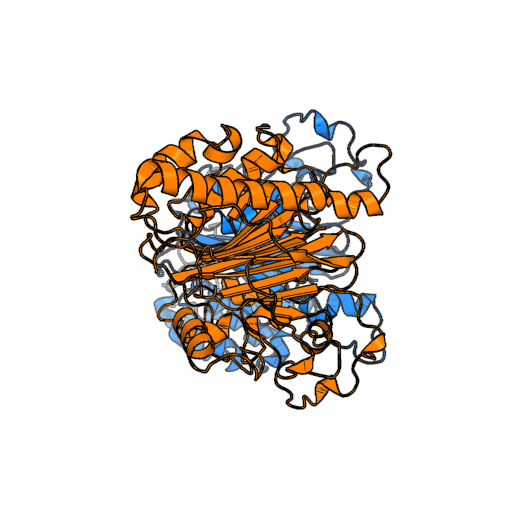M 2576 C C . GLY A 1 331 ? 0.268 -25.859 3.938 1 93.06 331 GLY A C 1
ATOM 2577 O O . GLY A 1 331 ? 1.302 -25.219 4.133 1 93.06 331 GLY A O 1
ATOM 2578 N N . PRO A 1 332 ? -0.869 -25.797 4.672 1 88.75 332 PRO A N 1
ATOM 2579 C CA . PRO A 1 332 ? -0.918 -24.875 5.809 1 88.75 332 PRO A CA 1
ATOM 2580 C C . PRO A 1 332 ? 0.062 -25.25 6.918 1 88.75 332 PRO A C 1
ATOM 2582 O O . PRO A 1 332 ? 0.44 -24.391 7.727 1 88.75 332 PRO A O 1
ATOM 2585 N N . ASP A 1 333 ? 0.498 -26.422 6.883 1 85.25 333 ASP A N 1
ATOM 2586 C CA . ASP A 1 333 ? 1.377 -26.891 7.949 1 85.25 333 ASP A CA 1
ATOM 2587 C C . ASP A 1 333 ? 2.838 -26.578 7.637 1 85.25 333 ASP A C 1
ATOM 2589 O O . ASP A 1 333 ? 3.725 -26.859 8.445 1 85.25 333 ASP A O 1
ATOM 2593 N N . GLY A 1 334 ? 3.057 -26.109 6.512 1 83.81 334 GLY A N 1
ATOM 2594 C CA . GLY A 1 334 ? 4.41 -25.719 6.152 1 83.81 334 GLY A CA 1
ATOM 2595 C C . GLY A 1 334 ? 5.184 -26.812 5.461 1 83.81 334 GLY A C 1
ATOM 2596 O O . GLY A 1 334 ? 6.293 -26.594 4.969 1 83.81 334 GLY A O 1
ATOM 2597 N N . PHE A 1 335 ? 4.605 -27.969 5.418 1 87.38 335 PHE A N 1
ATOM 2598 C CA . PHE A 1 335 ? 5.234 -29.062 4.688 1 87.38 335 PHE A CA 1
ATOM 2599 C C . PHE A 1 335 ? 4.969 -28.938 3.193 1 87.38 335 PHE A C 1
ATOM 2601 O O . PHE A 1 335 ? 3.875 -28.547 2.781 1 87.38 335 PHE A O 1
ATOM 2608 N N . PHE A 1 336 ? 6.074 -29.188 2.461 1 92.62 336 PHE A N 1
ATOM 2609 C CA . PHE A 1 336 ? 5.867 -29.109 1.019 1 92.62 336 PHE A CA 1
ATOM 2610 C C . PHE A 1 336 ? 6.371 -30.375 0.337 1 92.62 336 PHE A C 1
ATOM 2612 O O . PHE A 1 336 ? 7.145 -31.141 0.922 1 92.62 336 PHE A O 1
ATOM 2619 N N . GLU A 1 337 ? 5.836 -30.672 -0.776 1 95.44 337 GLU A N 1
ATOM 2620 C CA . GLU A 1 337 ? 6.254 -31.797 -1.597 1 95.44 337 GLU A CA 1
ATOM 2621 C C . GLU A 1 337 ? 6.578 -31.359 -3.021 1 95.44 337 GLU A C 1
ATOM 2623 O O . GLU A 1 337 ? 6.035 -30.375 -3.51 1 95.44 337 GLU A O 1
ATOM 2628 N N . VAL A 1 338 ? 7.5 -32.031 -3.584 1 96.75 338 VAL A N 1
ATOM 2629 C CA . VAL A 1 338 ? 7.832 -31.875 -4.996 1 96.75 338 VAL A CA 1
ATOM 2630 C C . VAL A 1 338 ? 7.5 -33.156 -5.75 1 96.75 338 VAL A C 1
ATOM 2632 O O . VAL A 1 338 ? 7.781 -34.25 -5.266 1 96.75 338 VAL A O 1
ATOM 2635 N N . GLY A 1 339 ? 6.82 -33 -6.836 1 95.5 339 GLY A N 1
ATOM 2636 C CA . GLY A 1 339 ? 6.43 -34.156 -7.609 1 95.5 339 GLY A CA 1
ATOM 2637 C C . GLY A 1 339 ? 6.301 -33.875 -9.094 1 95.5 339 GLY A C 1
ATOM 2638 O O . GLY A 1 339 ? 6.426 -32.75 -9.523 1 95.5 339 GLY A O 1
ATOM 2639 N N . LEU A 1 340 ? 6.059 -34.938 -9.828 1 94.5 340 LEU A N 1
ATOM 2640 C CA . LEU A 1 340 ? 5.941 -34.812 -11.281 1 94.5 340 LEU A CA 1
ATOM 2641 C C . LEU A 1 340 ? 4.555 -34.312 -11.672 1 94.5 340 LEU A C 1
ATOM 2643 O O . LEU A 1 340 ? 3.559 -34.688 -11.047 1 94.5 340 LEU A O 1
ATOM 2647 N N . CYS A 1 341 ? 4.574 -33.438 -12.617 1 90.69 341 CYS A N 1
ATOM 2648 C CA . CYS A 1 341 ? 3.309 -33.125 -13.266 1 90.69 341 CYS A CA 1
ATOM 2649 C C . CYS A 1 341 ? 2.898 -34.219 -14.25 1 90.69 341 CYS A C 1
ATOM 2651 O O . CYS A 1 341 ? 3.707 -34.656 -15.07 1 90.69 341 CYS A O 1
ATOM 2653 N N . PRO A 1 342 ? 1.669 -34.625 -14.164 1 88.31 342 PRO A N 1
ATOM 2654 C CA . PRO A 1 342 ? 1.24 -35.562 -15.211 1 88.31 342 PRO A CA 1
ATOM 2655 C C . PRO A 1 342 ? 1.449 -35 -16.625 1 88.31 342 PRO A C 1
ATOM 2657 O O . PRO A 1 342 ? 1.248 -33.812 -16.859 1 88.31 342 PRO A O 1
ATOM 2660 N N . TYR A 1 343 ? 1.947 -35.812 -17.484 1 91.25 343 TYR A N 1
ATOM 2661 C CA . TYR A 1 343 ? 2.264 -35.406 -18.859 1 91.25 343 TYR A CA 1
ATOM 2662 C C . TYR A 1 343 ? 1.556 -36.312 -19.859 1 91.25 343 TYR A C 1
ATOM 2664 O O . TYR A 1 343 ? 1.777 -37.531 -19.875 1 91.25 343 TYR A O 1
ATOM 2672 N N . GLY A 1 344 ? 0.732 -35.781 -20.594 1 87.44 344 GLY A N 1
ATOM 2673 C CA . GLY A 1 344 ? -0.079 -36.594 -21.5 1 87.44 344 GLY A CA 1
ATOM 2674 C C . GLY A 1 344 ? 0.648 -36.969 -22.766 1 87.44 344 GLY A C 1
ATOM 2675 O O . GLY A 1 344 ? 1.594 -36.281 -23.188 1 87.44 344 GLY A O 1
ATOM 2676 N N . ALA A 1 345 ? 0.122 -38.031 -23.359 1 85.88 345 ALA A N 1
ATOM 2677 C CA . ALA A 1 345 ? 0.629 -38.438 -24.656 1 85.88 345 ALA A CA 1
ATOM 2678 C C . ALA A 1 345 ? 0.31 -37.406 -25.719 1 85.88 345 ALA A C 1
ATOM 2680 O O . ALA A 1 345 ? -0.811 -36.875 -25.781 1 85.88 345 ALA A O 1
ATOM 2681 N N . GLY A 1 346 ? 1.29 -36.969 -26.516 1 90.81 346 GLY A N 1
ATOM 2682 C CA . GLY A 1 346 ? 1.07 -36.031 -27.625 1 90.81 346 GLY A CA 1
ATOM 2683 C C . GLY A 1 346 ? 1.127 -34.594 -27.203 1 90.81 346 GLY A C 1
ATOM 2684 O O . GLY A 1 346 ? 0.804 -33.688 -28 1 90.81 346 GLY A O 1
ATOM 2685 N N . TRP A 1 347 ? 1.531 -34.312 -25.922 1 94.69 347 TRP A N 1
ATOM 2686 C CA . TRP A 1 347 ? 1.526 -32.938 -25.438 1 94.69 347 TRP A CA 1
ATOM 2687 C C . TRP A 1 347 ? 2.67 -32.125 -26.062 1 94.69 347 TRP A C 1
ATOM 2689 O O . TRP A 1 347 ? 2.641 -30.906 -26.062 1 94.69 347 TRP A O 1
ATOM 2699 N N . ASP A 1 348 ? 3.592 -32.844 -26.625 1 95.62 348 ASP A N 1
ATOM 2700 C CA . ASP A 1 348 ? 4.777 -32.156 -27.125 1 95.62 348 ASP A CA 1
ATOM 2701 C C . ASP A 1 348 ? 4.41 -31.172 -28.234 1 95.62 348 ASP A C 1
ATOM 2703 O O . ASP A 1 348 ? 3.635 -31.5 -29.141 1 95.62 348 ASP A O 1
ATOM 2707 N N . GLY A 1 349 ? 4.93 -29.984 -28.047 1 94 349 GLY A N 1
ATOM 2708 C CA . GLY A 1 349 ? 4.816 -28.984 -29.094 1 94 349 GLY A CA 1
ATOM 2709 C C . GLY A 1 349 ? 6.145 -28.641 -29.734 1 94 349 GLY A C 1
ATOM 2710 O O . GLY A 1 349 ? 7.203 -29.016 -29.234 1 94 349 GLY A O 1
ATOM 2711 N N . LEU A 1 350 ? 6.066 -27.938 -30.859 1 92.62 350 LEU A N 1
ATOM 2712 C CA . LEU A 1 350 ? 7.258 -27.438 -31.531 1 92.62 350 LEU A CA 1
ATOM 2713 C C . LEU A 1 350 ? 7.895 -26.297 -30.75 1 92.62 350 LEU A C 1
ATOM 2715 O O . LEU A 1 350 ? 7.254 -25.703 -29.891 1 92.62 350 LEU A O 1
ATOM 2719 N N . ASP A 1 351 ? 9.117 -26.062 -31.078 1 88 351 ASP A N 1
ATOM 2720 C CA . ASP A 1 351 ? 9.812 -24.969 -30.406 1 88 351 ASP A CA 1
ATOM 2721 C C . ASP A 1 351 ? 9.375 -23.609 -30.969 1 88 351 ASP A C 1
ATOM 2723 O O . ASP A 1 351 ? 9.164 -23.469 -32.188 1 88 351 ASP A O 1
ATOM 2727 N N . MET B 1 1 ? -11.406 23.141 -3.445 1 81.31 1 MET B N 1
ATOM 2728 C CA . MET B 1 1 ? -10.359 23.219 -2.424 1 81.31 1 MET B CA 1
ATOM 2729 C C . MET B 1 1 ? -9.984 21.828 -1.925 1 81.31 1 MET B C 1
ATOM 2731 O O . MET B 1 1 ? -10.758 20.891 -2.072 1 81.31 1 MET B O 1
ATOM 2735 N N . CYS B 1 2 ? -8.758 21.734 -1.378 1 90.56 2 CYS B N 1
ATOM 2736 C CA . CYS B 1 2 ? -8.273 20.469 -0.844 1 90.56 2 CYS B CA 1
ATOM 2737 C C . CYS B 1 2 ? -9.086 20.031 0.37 1 90.56 2 CYS B C 1
ATOM 2739 O O . CYS B 1 2 ? -9.82 20.828 0.949 1 90.56 2 CYS B O 1
ATOM 2741 N N . ARG B 1 3 ? -9.148 18.812 0.576 1 92.5 3 ARG B N 1
ATOM 2742 C CA . ARG B 1 3 ? -9.719 18.219 1.782 1 92.5 3 ARG B CA 1
ATOM 2743 C C . ARG B 1 3 ? -8.773 17.203 2.398 1 92.5 3 ARG B C 1
ATOM 2745 O O . ARG B 1 3 ? -8.023 16.531 1.685 1 92.5 3 ARG B O 1
ATOM 2752 N N . TRP B 1 4 ? -8.852 17.219 3.709 1 96.19 4 TRP B N 1
ATOM 2753 C CA . TRP B 1 4 ? -8.039 16.172 4.32 1 96.19 4 TRP B CA 1
ATOM 2754 C C . TRP B 1 4 ? -8.688 15.664 5.602 1 96.19 4 TRP B C 1
ATOM 2756 O O . TRP B 1 4 ? -9.625 16.281 6.117 1 96.19 4 TRP B O 1
ATOM 2766 N N . ILE B 1 5 ? -8.328 14.484 6.008 1 98 5 ILE B N 1
ATOM 2767 C CA . ILE B 1 5 ? -8.766 13.82 7.23 1 98 5 ILE B CA 1
ATOM 2768 C C . ILE B 1 5 ? -7.57 13.18 7.934 1 98 5 ILE B C 1
ATOM 2770 O O . ILE B 1 5 ? -6.672 12.656 7.277 1 98 5 ILE B O 1
ATOM 2774 N N . ALA B 1 6 ? -7.547 13.273 9.258 1 98.75 6 ALA B N 1
ATOM 2775 C CA . ALA B 1 6 ? -6.555 12.609 10.102 1 98.75 6 ALA B CA 1
ATOM 2776 C C . ALA B 1 6 ? -7.223 11.812 11.211 1 98.75 6 ALA B C 1
ATOM 2778 O O . ALA B 1 6 ? -8.211 12.258 11.797 1 98.75 6 ALA B O 1
ATOM 2779 N N . TYR B 1 7 ? -6.832 10.625 11.391 1 98.62 7 TYR B N 1
ATOM 2780 C CA . TYR B 1 7 ? -7.234 9.75 12.492 1 98.62 7 TYR B CA 1
ATOM 2781 C C . TYR B 1 7 ? -6.031 9.383 13.352 1 98.62 7 TYR B C 1
ATOM 2783 O O . TYR B 1 7 ? -4.988 8.984 12.836 1 98.62 7 TYR B O 1
ATOM 2791 N N . ILE B 1 8 ? -6.172 9.508 14.688 1 98.06 8 ILE B N 1
ATOM 2792 C CA . ILE B 1 8 ? -5.09 9.078 15.562 1 98.06 8 ILE B CA 1
ATOM 2793 C C . ILE B 1 8 ? -5.668 8.461 16.828 1 98.06 8 ILE B C 1
ATOM 2795 O O . ILE B 1 8 ? -6.648 8.969 17.391 1 98.06 8 ILE B O 1
ATOM 2799 N N . SER B 1 9 ? -5.145 7.371 17.234 1 96.38 9 SER B N 1
ATOM 2800 C CA . SER B 1 9 ? -5.504 6.664 18.469 1 96.38 9 SER B CA 1
ATOM 2801 C C . SER B 1 9 ? -4.32 5.879 19.016 1 96.38 9 SER B C 1
ATOM 2803 O O . SER B 1 9 ? -3.408 5.516 18.266 1 96.38 9 SER B O 1
ATOM 2805 N N . SER B 1 10 ? -4.312 5.68 20.297 1 91.38 10 SER B N 1
ATOM 2806 C CA . SER B 1 10 ? -3.27 4.848 20.891 1 91.38 10 SER B CA 1
ATOM 2807 C C . SER B 1 10 ? -3.721 3.396 21.016 1 91.38 10 SER B C 1
ATOM 2809 O O . SER B 1 10 ? -2.898 2.5 21.203 1 91.38 10 SER B O 1
ATOM 2811 N N . THR B 1 11 ? -5.039 3.18 20.812 1 91.25 11 THR B N 1
ATOM 2812 C CA . THR B 1 11 ? -5.48 1.835 21.172 1 91.25 11 THR B CA 1
ATOM 2813 C C . THR B 1 11 ? -6.469 1.305 20.141 1 91.25 11 THR B C 1
ATOM 2815 O O . THR B 1 11 ? -6.699 0.096 20.047 1 91.25 11 THR B O 1
ATOM 2818 N N . GLU B 1 12 ? -7.066 2.227 19.422 1 95.06 12 GLU B N 1
ATOM 2819 C CA . GLU B 1 12 ? -8.156 1.809 18.547 1 95.06 12 GLU B CA 1
ATOM 2820 C C . GLU B 1 12 ? -7.777 1.957 17.078 1 95.06 12 GLU B C 1
ATOM 2822 O O . GLU B 1 12 ? -7.867 3.049 16.516 1 95.06 12 GLU B O 1
ATOM 2827 N N . PRO B 1 13 ? -7.492 0.86 16.422 1 96.56 13 PRO B N 1
ATOM 2828 C CA . PRO B 1 13 ? -7.16 0.978 14.992 1 96.56 13 PRO B CA 1
ATOM 2829 C C . PRO B 1 13 ? -8.383 1.264 14.125 1 96.56 13 PRO B C 1
ATOM 2831 O O . PRO B 1 13 ? -9.508 0.943 14.516 1 96.56 13 PRO B O 1
ATOM 2834 N N . CYS B 1 14 ? -8.188 1.884 13.047 1 97.94 14 CYS B N 1
ATOM 2835 C CA . CYS B 1 14 ? -9.219 2.035 12.023 1 97.94 14 CYS B CA 1
ATOM 2836 C C . CYS B 1 14 ? -8.828 1.306 10.742 1 97.94 14 CYS B C 1
ATOM 2838 O O . CYS B 1 14 ? -7.641 1.133 10.461 1 97.94 14 CYS B O 1
ATOM 2840 N N . LEU B 1 15 ? -9.773 0.809 10.055 1 98.12 15 LEU B N 1
ATOM 2841 C CA . LEU B 1 15 ? -9.586 0.316 8.695 1 98.12 15 LEU B CA 1
ATOM 2842 C C . LEU B 1 15 ? -9.633 1.463 7.691 1 98.12 15 LEU B C 1
ATOM 2844 O O . LEU B 1 15 ? -10.586 2.25 7.688 1 98.12 15 LEU B O 1
ATOM 2848 N N . LEU B 1 16 ? -8.602 1.557 6.805 1 98.69 16 LEU B N 1
ATOM 2849 C CA . LEU B 1 16 ? -8.539 2.688 5.887 1 98.69 16 LEU B CA 1
ATOM 2850 C C . LEU B 1 16 ? -9.82 2.795 5.062 1 98.69 16 LEU B C 1
ATOM 2852 O O . LEU B 1 16 ? -10.328 3.895 4.844 1 98.69 16 LEU B O 1
ATOM 2856 N N . GLU B 1 17 ? -10.375 1.683 4.621 1 97.62 17 GLU B N 1
ATOM 2857 C CA . GLU B 1 17 ? -11.57 1.66 3.785 1 97.62 17 GLU B CA 1
ATOM 2858 C C . GLU B 1 17 ? -12.758 2.283 4.508 1 97.62 17 GLU B C 1
ATOM 2860 O O . GLU B 1 17 ? -13.555 3.004 3.9 1 97.62 17 GLU B O 1
ATOM 2865 N N . ASP B 1 18 ? -12.883 2.059 5.785 1 97 18 ASP B N 1
ATOM 2866 C CA . ASP B 1 18 ? -14.008 2.541 6.582 1 97 18 ASP B CA 1
ATOM 2867 C C . ASP B 1 18 ? -13.961 4.059 6.738 1 97 18 ASP B C 1
ATOM 2869 O O . ASP B 1 18 ? -14.992 4.703 6.922 1 97 18 ASP B O 1
ATOM 2873 N N . VAL B 1 19 ? -12.75 4.602 6.648 1 97.88 19 VAL B N 1
ATOM 2874 C CA . VAL B 1 19 ? -12.578 6.027 6.898 1 97.88 19 VAL B CA 1
ATOM 2875 C C . VAL B 1 19 ? -12.555 6.785 5.57 1 97.88 19 VAL B C 1
ATOM 2877 O O . VAL B 1 19 ? -13.18 7.844 5.441 1 97.88 19 VAL B O 1
ATOM 2880 N N . LEU B 1 20 ? -11.977 6.188 4.531 1 97.25 20 LEU B N 1
ATOM 2881 C CA . LEU B 1 20 ? -11.625 6.965 3.348 1 97.25 20 LEU B CA 1
ATOM 2882 C C . LEU B 1 20 ? -12.57 6.648 2.193 1 97.25 20 LEU B C 1
ATOM 2884 O O . LEU B 1 20 ? -12.672 7.422 1.236 1 97.25 20 LEU B O 1
ATOM 2888 N N . VAL B 1 21 ? -13.25 5.48 2.234 1 95.88 21 VAL B N 1
ATOM 2889 C CA . VAL B 1 21 ? -13.898 5.016 1.012 1 95.88 21 VAL B CA 1
ATOM 2890 C C . VAL B 1 21 ? -15.383 4.781 1.27 1 95.88 21 VAL B C 1
ATOM 2892 O O . VAL B 1 21 ? -16.234 5.375 0.601 1 95.88 21 VAL B O 1
ATOM 2895 N N . THR B 1 22 ? -15.781 4.102 2.254 1 93.44 22 THR B N 1
ATOM 2896 C CA . THR B 1 22 ? -17.109 3.521 2.455 1 93.44 22 THR B CA 1
ATOM 2897 C C . THR B 1 22 ? -18.141 4.609 2.74 1 93.44 22 THR B C 1
ATOM 2899 O O . THR B 1 22 ? -19.234 4.582 2.197 1 93.44 22 THR B O 1
ATOM 2902 N N . PRO B 1 23 ? -17.828 5.598 3.586 1 93.19 23 PRO B N 1
ATOM 2903 C CA . PRO B 1 23 ? -18.859 6.594 3.896 1 93.19 23 PRO B CA 1
ATOM 2904 C C . PRO B 1 23 ? -19.312 7.371 2.666 1 93.19 23 PRO B C 1
ATOM 2906 O O . PRO B 1 23 ? -18.5 7.695 1.797 1 93.19 23 PRO B O 1
ATOM 2909 N N . LYS B 1 24 ? -20.531 7.676 2.643 1 89.25 24 LYS B N 1
ATOM 2910 C CA . LYS B 1 24 ? -21.078 8.5 1.569 1 89.25 24 LYS B CA 1
ATOM 2911 C C . LYS B 1 24 ? -20.359 9.836 1.465 1 89.25 24 LYS B C 1
ATOM 2913 O O . LYS B 1 24 ? -20.172 10.367 0.367 1 89.25 24 LYS B O 1
ATOM 2918 N N . HIS B 1 25 ? -19.922 10.32 2.562 1 87.75 25 HIS B N 1
ATOM 2919 C CA . HIS B 1 25 ? -19.219 11.602 2.598 1 87.75 25 HIS B CA 1
ATOM 2920 C C . HIS B 1 25 ? -17.75 11.414 2.949 1 87.75 25 HIS B C 1
ATOM 2922 O O . HIS B 1 25 ? -17.172 12.242 3.645 1 87.75 25 HIS B O 1
ATOM 2928 N N . SER B 1 26 ? -17.281 10.312 2.461 1 89.19 26 SER B N 1
ATOM 2929 C CA . SER B 1 26 ? -15.859 10.047 2.668 1 89.19 26 SER B CA 1
ATOM 2930 C C . SER B 1 26 ? -14.992 11 1.84 1 89.19 26 SER B C 1
ATOM 2932 O O . SER B 1 26 ? -15.5 11.711 0.973 1 89.19 26 SER B O 1
ATOM 2934 N N . LEU B 1 27 ? -13.75 11.008 2.182 1 86.38 27 LEU B N 1
ATOM 2935 C CA . LEU B 1 27 ? -12.773 11.82 1.466 1 86.38 27 LEU B CA 1
ATOM 2936 C C . LEU B 1 27 ? -12.867 11.578 -0.038 1 86.38 27 LEU B C 1
ATOM 2938 O O . LEU B 1 27 ? -12.859 12.531 -0.822 1 86.38 27 LEU B O 1
ATOM 2942 N N . VAL B 1 28 ? -13.023 10.312 -0.486 1 85.06 28 VAL B N 1
ATOM 2943 C CA . VAL B 1 28 ? -13.062 9.93 -1.894 1 85.06 28 VAL B CA 1
ATOM 2944 C C . VAL B 1 28 ? -14.344 10.453 -2.537 1 85.06 28 VAL B C 1
ATOM 2946 O O . VAL B 1 28 ? -14.344 10.852 -3.703 1 85.06 28 VAL B O 1
ATOM 2949 N N . ASN B 1 29 ? -15.359 10.469 -1.787 1 80.06 29 ASN B N 1
ATOM 2950 C CA . ASN B 1 29 ? -16.656 10.844 -2.342 1 80.06 29 ASN B CA 1
ATOM 2951 C C . ASN B 1 29 ? -16.891 12.352 -2.271 1 80.06 29 ASN B C 1
ATOM 2953 O O . ASN B 1 29 ? -17.781 12.883 -2.924 1 80.06 29 ASN B O 1
ATOM 2957 N N . GLN B 1 30 ? -16.078 13 -1.497 1 72.94 30 GLN B N 1
ATOM 2958 C CA . GLN B 1 30 ? -16.188 14.453 -1.387 1 72.94 30 GLN B CA 1
ATOM 2959 C C . GLN B 1 30 ? -15.648 15.141 -2.633 1 72.94 30 GLN B C 1
ATOM 2961 O O . GLN B 1 30 ? -15.836 16.344 -2.809 1 72.94 30 GLN B O 1
ATOM 2966 N N . VAL B 1 31 ? -15.008 14.383 -3.465 1 66.19 31 VAL B N 1
ATOM 2967 C CA . VAL B 1 31 ? -14.547 14.906 -4.746 1 66.19 31 VAL B CA 1
ATOM 2968 C C . VAL B 1 31 ? -15.742 15.328 -5.594 1 66.19 31 VAL B C 1
ATOM 2970 O O . VAL B 1 31 ? -15.695 16.344 -6.293 1 66.19 31 VAL B O 1
ATOM 2973 N N . SER B 1 32 ? -16.797 14.508 -5.453 1 62.16 32 SER B N 1
ATOM 2974 C CA . SER B 1 32 ? -17.953 14.734 -6.309 1 62.16 32 SER B CA 1
ATOM 2975 C C . SER B 1 32 ? -19.078 15.422 -5.535 1 62.16 32 SER B C 1
ATOM 2977 O O . SER B 1 32 ? -19.938 16.078 -6.129 1 62.16 32 SER B O 1
ATOM 2979 N N . ASP B 1 33 ? -19.219 15.086 -4.195 1 59.53 33 ASP B N 1
ATOM 2980 C CA . ASP B 1 33 ? -20.359 15.547 -3.402 1 59.53 33 ASP B CA 1
ATOM 2981 C C . ASP B 1 33 ? -19.906 16.375 -2.207 1 59.53 33 ASP B C 1
ATOM 2983 O O . ASP B 1 33 ? -18.938 16.016 -1.536 1 59.53 33 ASP B O 1
ATOM 2987 N N . HIS B 1 34 ? -20.203 17.625 -2.201 1 55.03 34 HIS B N 1
ATOM 2988 C CA . HIS B 1 34 ? -19.859 18.5 -1.084 1 55.03 34 HIS B CA 1
ATOM 2989 C C . HIS B 1 34 ? -20.891 18.406 0.037 1 55.03 34 HIS B C 1
ATOM 2991 O O . HIS B 1 34 ? -22.078 18.562 -0.203 1 55.03 34 HIS B O 1
ATOM 2997 N N . TYR B 1 35 ? -20.672 17.625 1.09 1 45.56 35 TYR B N 1
ATOM 2998 C CA . TYR B 1 35 ? -21.547 17.609 2.258 1 45.56 35 TYR B CA 1
ATOM 2999 C C . TYR B 1 35 ? -21.094 18.641 3.285 1 45.56 35 TYR B C 1
ATOM 3001 O O . TYR B 1 35 ? -20.031 18.5 3.893 1 45.56 35 TYR B O 1
ATOM 3009 N N . LEU B 1 36 ? -21.328 19.875 3.217 1 45.19 36 LEU B N 1
ATOM 3010 C CA . LEU B 1 36 ? -21.016 20.859 4.246 1 45.19 36 LEU B CA 1
ATOM 3011 C C . LEU B 1 36 ? -22.203 21.047 5.195 1 45.19 36 LEU B C 1
ATOM 3013 O O . LEU B 1 36 ? -23.062 21.891 4.957 1 45.19 36 LEU B O 1
ATOM 3017 N N . PRO B 1 37 ? -22.438 20.016 6.121 1 41.28 37 PRO B N 1
ATOM 3018 C CA . PRO B 1 37 ? -23.578 20.359 6.977 1 41.28 37 PRO B CA 1
ATOM 3019 C C . PRO B 1 37 ? -23.469 21.766 7.555 1 41.28 37 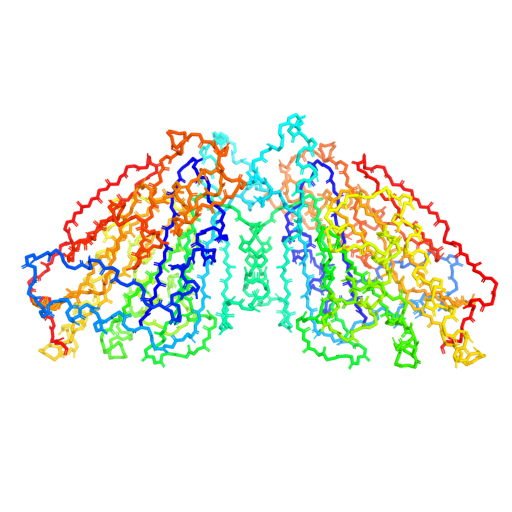PRO B C 1
ATOM 3021 O O . PRO B 1 37 ? -23.766 22.75 6.863 1 41.28 37 PRO B O 1
ATOM 3024 N N . LYS B 1 38 ? -23.844 21.938 9.078 1 44.84 38 LYS B N 1
ATOM 3025 C CA . LYS B 1 38 ? -24.062 23.141 9.859 1 44.84 38 LYS B CA 1
ATOM 3026 C C . LYS B 1 38 ? -22.766 23.953 9.977 1 44.84 38 LYS B C 1
ATOM 3028 O O . LYS B 1 38 ? -21.984 23.766 10.906 1 44.84 38 LYS B O 1
ATOM 3033 N N . LEU B 1 39 ? -22.156 24.25 8.891 1 41.47 39 LEU B N 1
ATOM 3034 C CA . LEU B 1 39 ? -20.906 24.969 9.148 1 41.47 39 LEU B CA 1
ATOM 3035 C C . LEU B 1 39 ? -21.047 25.844 10.391 1 41.47 39 LEU B C 1
ATOM 3037 O O . LEU B 1 39 ? -20.109 25.922 11.195 1 41.47 39 LEU B O 1
ATOM 3041 N N . LEU B 1 40 ? -21.562 27.219 10.227 1 39.78 40 LEU B N 1
ATOM 3042 C CA . LEU B 1 40 ? -21.391 28.312 11.172 1 39.78 40 LEU B CA 1
ATOM 3043 C C . LEU B 1 40 ? -22.484 28.297 12.227 1 39.78 40 LEU B C 1
ATOM 3045 O O . LEU B 1 40 ? -23.656 28.016 11.914 1 39.78 40 LEU B O 1
ATOM 3049 N N . PRO B 1 41 ? -22.078 28.219 13.469 1 36.81 41 PRO B N 1
ATOM 3050 C CA . PRO B 1 41 ? -23.078 28.5 14.492 1 36.81 41 PRO B CA 1
ATOM 3051 C C . PRO B 1 41 ? -24.078 29.578 14.055 1 36.81 41 PRO B C 1
ATOM 3053 O O . PRO B 1 41 ? -23.766 30.406 13.195 1 36.81 41 PRO B O 1
ATOM 3056 N N . HIS B 1 42 ? -25.328 29.422 14.406 1 36.72 42 HIS B N 1
ATOM 3057 C CA . HIS B 1 42 ? -26.453 30.312 14.172 1 36.72 42 HIS B CA 1
ATOM 3058 C C . HIS B 1 42 ? -26.031 31.781 14.258 1 36.72 42 HIS B C 1
ATOM 3060 O O . HIS B 1 42 ? -26.766 32.656 13.844 1 36.72 42 HIS B O 1
ATOM 3066 N N . GLU B 1 43 ? -25.141 32.031 15.234 1 37.19 43 GLU B N 1
ATOM 3067 C CA . GLU B 1 43 ? -24.938 33.469 15.461 1 37.19 43 GLU B CA 1
ATOM 3068 C C . GLU B 1 43 ? -24.172 34.094 14.32 1 37.19 43 GLU B C 1
ATOM 3070 O O . GLU B 1 43 ? -23.844 35.281 14.359 1 37.19 43 GLU B O 1
ATOM 3075 N N . HIS B 1 44 ? -23.516 33.25 13.406 1 43.41 44 HIS B N 1
ATOM 3076 C CA . HIS B 1 44 ? -22.688 33.969 12.438 1 43.41 44 HIS B CA 1
ATOM 3077 C C . HIS B 1 44 ? -23.5 34.406 11.227 1 43.41 44 HIS B C 1
ATOM 3079 O O . HIS B 1 44 ? -24.469 33.75 10.859 1 43.41 44 HIS B O 1
ATOM 3085 N N . ASN B 1 45 ? -23.203 35.594 10.758 1 49.81 45 ASN B N 1
ATOM 3086 C CA . ASN B 1 45 ? -23.859 36.281 9.648 1 49.81 45 ASN B CA 1
ATOM 3087 C C . ASN B 1 45 ? -23.719 35.5 8.344 1 49.81 45 ASN B C 1
ATOM 3089 O O . ASN B 1 45 ? -22.75 34.781 8.148 1 49.81 45 ASN B O 1
ATOM 3093 N N . GLN B 1 46 ? -24.828 35.281 7.707 1 52.22 46 GLN B N 1
ATOM 3094 C CA . GLN B 1 46 ? -25 34.719 6.375 1 52.22 46 GLN B CA 1
ATOM 3095 C C . GLN B 1 46 ? -23.75 34.906 5.523 1 52.22 46 GLN B C 1
ATOM 3097 O O . GLN B 1 46 ? -23.359 34.031 4.762 1 52.22 46 GLN B O 1
ATOM 3102 N N . SER B 1 47 ? -23.094 35.938 5.824 1 51.59 47 SER B N 1
ATOM 3103 C CA . SER B 1 47 ? -21.922 36.281 5.008 1 51.59 47 SER B CA 1
ATOM 3104 C C . SER B 1 47 ? -20.75 35.375 5.312 1 51.59 47 SER B C 1
ATOM 3106 O O . SER B 1 47 ? -20.016 34.969 4.406 1 51.59 47 SER B O 1
ATOM 3108 N N . ALA B 1 48 ? -20.562 34.938 6.543 1 54.75 48 ALA B N 1
ATOM 3109 C CA . ALA B 1 48 ? -19.469 34.094 6.941 1 54.75 48 ALA B CA 1
ATOM 3110 C C . ALA B 1 48 ? -19.656 32.656 6.398 1 54.75 48 ALA B C 1
ATOM 3112 O O . ALA B 1 48 ? -18.688 32.031 5.941 1 54.75 48 ALA B O 1
ATOM 3113 N N . GLU B 1 49 ? -20.844 32.312 6.469 1 57.16 49 GLU B N 1
ATOM 3114 C CA . GLU B 1 49 ? -21.172 31 5.91 1 57.16 49 GLU B CA 1
ATOM 3115 C C . GLU B 1 49 ? -20.906 30.969 4.41 1 57.16 49 GLU B C 1
ATOM 3117 O O . GLU B 1 49 ? -20.375 29.969 3.898 1 57.16 49 GLU B O 1
ATOM 3122 N N . ASP B 1 50 ? -21.312 32.062 3.803 1 57.5 50 ASP B N 1
ATOM 3123 C CA . ASP B 1 50 ? -21.094 32.156 2.361 1 57.5 50 ASP B CA 1
ATOM 3124 C C . ASP B 1 50 ? -19.594 32.156 2.039 1 57.5 50 ASP B C 1
ATOM 3126 O O . ASP B 1 50 ? -19.188 31.578 1.031 1 57.5 50 ASP B O 1
ATOM 3130 N N . ASP B 1 51 ? -18.891 32.688 2.906 1 57.34 51 ASP B N 1
ATOM 3131 C CA . ASP B 1 51 ? -17.453 32.781 2.711 1 57.34 51 ASP B CA 1
ATOM 3132 C C . ASP B 1 51 ? -16.797 31.391 2.836 1 57.34 51 ASP B C 1
ATOM 3134 O O . ASP B 1 51 ? -16 31 1.984 1 57.34 51 ASP B O 1
ATOM 3138 N N . VAL B 1 52 ? -17.219 30.719 3.834 1 54 52 VAL B N 1
ATOM 3139 C CA . VAL B 1 52 ? -16.656 29.391 4.055 1 54 52 VAL B CA 1
ATOM 3140 C C . VAL B 1 52 ? -17.094 28.453 2.926 1 54 52 VAL B C 1
ATOM 3142 O O . VAL B 1 52 ? -16.281 27.656 2.432 1 54 52 VAL B O 1
ATOM 3145 N N . LYS B 1 53 ? -18.344 28.578 2.562 1 58.94 53 LYS B N 1
ATOM 3146 C CA . LYS B 1 53 ? -18.859 27.734 1.478 1 58.94 53 LYS B CA 1
ATOM 3147 C C . LYS B 1 53 ? -18.078 27.969 0.188 1 58.94 53 LYS B C 1
ATOM 3149 O O . LYS B 1 53 ? -17.781 27.031 -0.541 1 58.94 53 LYS B O 1
ATOM 3154 N N . ALA B 1 54 ? -17.75 29.297 0.075 1 54.38 54 ALA B N 1
ATOM 3155 C CA . ALA B 1 54 ? -17.016 29.656 -1.138 1 54.38 54 ALA B CA 1
ATOM 3156 C C . ALA B 1 54 ? -15.609 29.062 -1.127 1 54.38 54 ALA B C 1
ATOM 3158 O O . ALA B 1 54 ? -15.078 28.688 -2.174 1 54.38 54 ALA B O 1
ATOM 3159 N N . ARG B 1 55 ? -15.227 28.906 -0.013 1 53.16 55 ARG B N 1
ATOM 3160 C CA . ARG B 1 55 ? -13.852 28.453 0.097 1 53.16 55 ARG B CA 1
ATOM 3161 C C . ARG B 1 55 ? -13.781 26.922 0.199 1 53.16 55 ARG B C 1
ATOM 3163 O O . ARG B 1 55 ? -12.695 26.344 0.243 1 53.16 55 ARG B O 1
ATOM 3170 N N . ASN B 1 56 ? -14.945 26.328 0.242 1 56.25 56 ASN B N 1
ATOM 3171 C CA . ASN B 1 56 ? -14.992 24.859 0.324 1 56.25 56 ASN B CA 1
ATOM 3172 C C . ASN B 1 56 ? -15.367 24.234 -1.015 1 56.25 56 ASN B C 1
ATOM 3174 O O . ASN B 1 56 ? -15.508 23.016 -1.119 1 56.25 56 ASN B O 1
ATOM 3178 N N . VAL B 1 57 ? -15.562 25.047 -2.018 1 53.12 57 VAL B N 1
ATOM 3179 C CA . VAL B 1 57 ? -16.031 24.5 -3.287 1 53.12 57 VAL B CA 1
ATOM 3180 C C . VAL B 1 57 ? -14.898 23.719 -3.955 1 53.12 57 VAL B C 1
ATOM 3182 O O . VAL B 1 57 ? -13.812 24.25 -4.18 1 53.12 57 VAL B O 1
ATOM 3185 N N . VAL B 1 58 ? -15.148 22.312 -3.998 1 56.22 58 VAL B N 1
ATOM 3186 C CA . VAL B 1 58 ? -14.18 21.453 -4.672 1 56.22 58 VAL B CA 1
ATOM 3187 C C . VAL B 1 58 ? -14.461 21.438 -6.176 1 56.22 58 VAL B C 1
ATOM 3189 O O . VAL B 1 58 ? -15.57 21.109 -6.602 1 56.22 58 VAL B O 1
ATOM 3192 N N . PHE B 1 59 ? -13.586 22 -7.039 1 55.25 59 PHE B N 1
ATOM 3193 C CA . PHE B 1 59 ? -13.836 22.016 -8.477 1 55.25 59 PHE B CA 1
ATOM 3194 C C . PHE B 1 59 ? -13.195 20.812 -9.156 1 55.25 59 PHE B C 1
ATOM 3196 O O . PHE B 1 59 ? -13.758 20.25 -10.094 1 55.25 59 PHE B O 1
ATOM 3203 N N . ASN B 1 60 ? -11.953 20.516 -8.695 1 65.5 60 ASN B N 1
ATOM 3204 C CA . ASN B 1 60 ? -11.18 19.562 -9.492 1 65.5 60 ASN B CA 1
ATOM 3205 C C . ASN B 1 60 ? -10.398 18.594 -8.609 1 65.5 60 ASN B C 1
ATOM 3207 O O . ASN B 1 60 ? -10.086 18.922 -7.457 1 65.5 60 ASN B O 1
ATOM 3211 N N . PHE B 1 61 ? -10.438 17.344 -9.055 1 80.38 61 PHE B N 1
ATOM 3212 C CA . PHE B 1 61 ? -9.547 16.359 -8.445 1 80.38 61 PHE B CA 1
ATOM 3213 C C . PHE B 1 61 ? -8.195 16.328 -9.148 1 80.38 61 PHE B C 1
ATOM 3215 O O . PHE B 1 61 ? -8.117 16.031 -10.344 1 80.38 61 PHE B O 1
ATOM 3222 N N . ASP B 1 62 ? -7.16 16.719 -8.312 1 87.25 62 ASP B N 1
ATOM 3223 C CA . ASP B 1 62 ? -5.832 16.766 -8.914 1 87.25 62 ASP B CA 1
ATOM 3224 C C . ASP B 1 62 ? -4.902 15.742 -8.266 1 87.25 62 ASP B C 1
ATOM 3226 O O . ASP B 1 62 ? -3.76 15.578 -8.703 1 87.25 62 ASP B O 1
ATOM 3230 N N . GLY B 1 63 ? -5.406 15.109 -7.258 1 93.06 63 GLY B N 1
ATOM 3231 C CA . GLY B 1 63 ? -4.562 14.086 -6.652 1 93.06 63 GLY B CA 1
ATOM 3232 C C . GLY B 1 63 ? -5.059 13.625 -5.293 1 93.06 63 GLY B C 1
ATOM 3233 O O . GLY B 1 63 ? -5.91 14.281 -4.688 1 93.06 63 GLY B O 1
ATOM 3234 N N . LEU B 1 64 ? -4.598 12.5 -4.883 1 95.25 64 LEU B N 1
ATOM 3235 C CA . LEU B 1 64 ? -4.883 11.906 -3.582 1 95.25 64 LEU B CA 1
ATOM 3236 C C . LEU B 1 64 ? -3.615 11.344 -2.949 1 95.25 64 LEU B C 1
ATOM 3238 O O . LEU B 1 64 ? -2.764 10.789 -3.646 1 95.25 64 LEU B O 1
ATOM 3242 N N . GLY B 1 65 ? -3.514 11.523 -1.716 1 97.69 65 GLY B N 1
ATOM 3243 C CA . GLY B 1 65 ? -2.438 10.891 -0.969 1 97.69 65 GLY B CA 1
ATOM 3244 C C . GLY B 1 65 ? -2.855 10.453 0.421 1 97.69 65 GLY B C 1
ATOM 3245 O O . GLY B 1 65 ? -3.668 11.109 1.07 1 97.69 65 GLY B O 1
ATOM 3246 N N . ILE B 1 66 ? -2.281 9.289 0.822 1 98.69 66 ILE B N 1
ATOM 3247 C CA . ILE B 1 66 ? -2.529 8.805 2.174 1 98.69 66 ILE B CA 1
ATOM 3248 C C . ILE B 1 66 ? -1.21 8.398 2.828 1 98.69 66 ILE B C 1
ATOM 3250 O O . ILE B 1 66 ? -0.248 8.055 2.137 1 98.69 66 ILE B O 1
ATOM 3254 N N . ALA B 1 67 ? -1.145 8.539 4.059 1 98.88 67 ALA B N 1
ATOM 3255 C CA . ALA B 1 67 ? -0.088 7.996 4.906 1 98.88 67 ALA B CA 1
ATOM 3256 C C . ALA B 1 67 ? -0.675 7.25 6.102 1 98.88 67 ALA B C 1
ATOM 3258 O O . ALA B 1 67 ? -1.658 7.695 6.699 1 98.88 67 ALA B O 1
ATOM 3259 N N . TRP B 1 68 ? -0.178 6.062 6.383 1 98.88 68 TRP B N 1
ATOM 3260 C CA . TRP B 1 68 ? -0.576 5.309 7.566 1 98.88 68 TRP B CA 1
ATOM 3261 C C . TRP B 1 68 ? 0.646 4.805 8.328 1 98.88 68 TRP B C 1
ATOM 3263 O O . TRP B 1 68 ? 1.654 4.434 7.723 1 98.88 68 TRP B O 1
ATOM 3273 N N . TYR B 1 69 ? 0.56 4.863 9.602 1 98.44 69 TYR B N 1
ATOM 3274 C CA . TYR B 1 69 ? 1.72 4.535 10.422 1 98.44 69 TYR B CA 1
ATOM 3275 C C . TYR B 1 69 ? 1.733 3.055 10.781 1 98.44 69 TYR B C 1
ATOM 3277 O O . TYR B 1 69 ? 0.688 2.471 11.07 1 98.44 69 TYR B O 1
ATOM 3285 N N . THR B 1 70 ? 2.898 2.51 10.703 1 97.31 70 THR B N 1
ATOM 3286 C CA . THR B 1 70 ? 3.156 1.112 11.039 1 97.31 70 THR B CA 1
ATOM 3287 C C . THR B 1 70 ? 4.5 0.962 11.742 1 97.31 70 THR B C 1
ATOM 3289 O O . THR B 1 70 ? 5.348 1.854 11.664 1 97.31 70 THR B O 1
ATOM 3292 N N . SER B 1 71 ? 4.621 -0.142 12.492 1 95.12 71 SER B N 1
ATOM 3293 C CA . SER B 1 71 ? 5.895 -0.432 13.141 1 95.12 71 SER B CA 1
ATOM 3294 C C . SER B 1 71 ? 6.68 -1.486 12.367 1 95.12 71 SER B C 1
ATOM 3296 O O . SER B 1 71 ? 7.719 -1.957 12.836 1 95.12 71 SER B O 1
ATOM 3298 N N . SER B 1 72 ? 6.254 -1.856 11.156 1 95.19 72 SER B N 1
ATOM 3299 C CA . SER B 1 72 ? 6.809 -2.99 10.422 1 95.19 72 SER B CA 1
ATOM 3300 C C . SER B 1 72 ? 8.32 -2.852 10.25 1 95.19 72 SER B C 1
ATOM 3302 O O . SER B 1 72 ? 9.062 -3.805 10.477 1 95.19 72 SER B O 1
ATOM 3304 N N .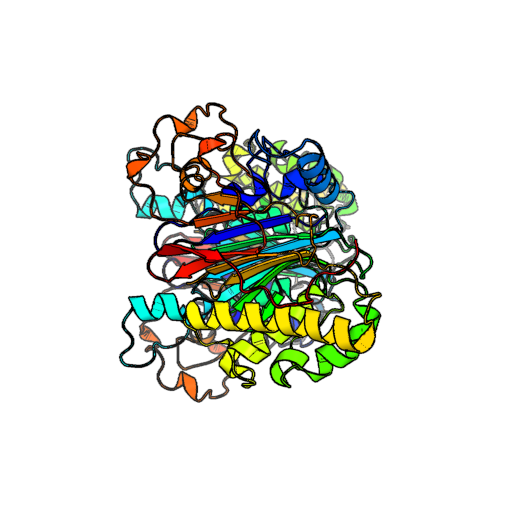 ASN B 1 73 ? 8.75 -1.7 9.852 1 93.62 73 ASN B N 1
ATOM 3305 C CA . ASN B 1 73 ? 10.172 -1.504 9.617 1 93.62 73 ASN B CA 1
ATOM 3306 C C . ASN B 1 73 ? 10.977 -1.663 10.906 1 93.62 73 ASN B C 1
ATOM 3308 O O . ASN B 1 73 ? 11.969 -2.391 10.938 1 93.62 73 ASN B O 1
ATOM 3312 N N . SER B 1 74 ? 10.531 -1.055 11.953 1 91.12 74 SER B N 1
ATOM 3313 C CA . SER B 1 74 ? 11.25 -1.096 13.227 1 91.12 74 SER B CA 1
ATOM 3314 C C . SER B 1 74 ? 11.203 -2.49 13.844 1 91.12 74 SER B C 1
ATOM 3316 O O . SER B 1 74 ? 12.109 -2.883 14.578 1 91.12 74 SER B O 1
ATOM 3318 N N . ASP B 1 75 ? 10.133 -3.193 13.555 1 91 75 ASP B N 1
ATOM 3319 C CA . ASP B 1 75 ? 10 -4.551 14.07 1 91 75 ASP B CA 1
ATOM 3320 C C . ASP B 1 75 ? 11.133 -5.445 13.562 1 91 75 ASP B C 1
ATOM 3322 O O . ASP B 1 75 ? 11.398 -6.504 14.133 1 91 75 ASP B O 1
ATOM 3326 N N . PHE B 1 76 ? 11.727 -5.047 12.5 1 91.38 76 PHE B N 1
ATOM 3327 C CA . PHE B 1 76 ? 12.797 -5.852 11.914 1 91.38 76 PHE B CA 1
ATOM 3328 C C . PHE B 1 76 ? 14.164 -5.293 12.297 1 91.38 76 PHE B C 1
ATOM 3330 O O . PHE B 1 76 ? 15.195 -5.844 11.898 1 91.38 76 PHE B O 1
ATOM 3337 N N . GLU B 1 77 ? 14.062 -4.273 13.055 1 84.38 77 GLU B N 1
ATOM 3338 C CA . GLU B 1 77 ? 15.312 -3.738 13.586 1 84.38 77 GLU B CA 1
ATOM 3339 C C . GLU B 1 77 ? 15.586 -4.254 14.992 1 84.38 77 GLU B C 1
ATOM 3341 O O . GLU B 1 77 ? 14.656 -4.492 15.766 1 84.38 77 GLU B O 1
ATOM 3346 N N . LEU B 1 78 ? 16.75 -4.75 15.312 1 69.31 78 LEU B N 1
ATOM 3347 C CA . LEU B 1 78 ? 17.078 -5.258 16.641 1 69.31 78 LEU B CA 1
ATOM 3348 C C . LEU B 1 78 ? 16.828 -4.195 17.703 1 69.31 78 LEU B C 1
ATOM 3350 O O . LEU B 1 78 ? 17.203 -3.033 17.516 1 69.31 78 LEU B O 1
ATOM 3354 N N . PRO B 1 79 ? 15.922 -4.758 18.625 1 60.41 79 PRO B N 1
ATOM 3355 C CA . PRO B 1 79 ? 15.688 -3.785 19.688 1 60.41 79 PRO B CA 1
ATOM 3356 C C . PRO B 1 79 ? 16.984 -3.332 20.375 1 60.41 79 PRO B C 1
ATOM 3358 O O . PRO B 1 79 ? 17.922 -4.117 20.484 1 60.41 79 PRO B O 1
ATOM 3361 N N . GLU B 1 80 ? 17.141 -2.053 20.328 1 56.66 80 GLU B N 1
ATOM 3362 C CA . GLU B 1 80 ? 18.25 -1.588 21.156 1 56.66 80 GLU B CA 1
ATOM 3363 C C . GLU B 1 80 ? 18.125 -2.109 22.578 1 56.66 80 GLU B C 1
ATOM 3365 O O . GLU B 1 80 ? 17.016 -2.312 23.078 1 56.66 80 GLU B O 1
ATOM 3370 N N . THR B 1 81 ? 19.188 -2.707 23.062 1 52.44 81 THR B N 1
ATOM 3371 C CA . THR B 1 81 ? 19.266 -3.182 24.453 1 52.44 81 THR B CA 1
ATOM 3372 C C . THR B 1 81 ? 18.578 -2.205 25.391 1 52.44 81 THR B C 1
ATOM 3374 O O . THR B 1 81 ? 18.797 -0.996 25.312 1 52.44 81 THR B O 1
ATOM 3377 N N . GLY B 1 82 ? 17.531 -2.656 26.203 1 49.16 82 GLY B N 1
ATOM 3378 C CA . GLY B 1 82 ? 16.922 -1.896 27.281 1 49.16 82 GLY B CA 1
ATOM 3379 C C . GLY B 1 82 ? 15.586 -1.283 26.891 1 49.16 82 GLY B C 1
ATOM 3380 O O . GLY B 1 82 ? 14.945 -0.612 27.703 1 49.16 82 GLY B O 1
ATOM 3381 N N . GLU B 1 83 ? 15.25 -1.351 25.609 1 54.47 83 GLU B N 1
ATOM 3382 C CA . GLU B 1 83 ? 14 -0.688 25.234 1 54.47 83 GLU B CA 1
ATOM 3383 C C . GLU B 1 83 ? 12.797 -1.571 25.547 1 54.47 83 GLU B C 1
ATOM 3385 O O . GLU B 1 83 ? 12.828 -2.779 25.297 1 54.47 83 GLU B O 1
ATOM 3390 N N . ASN B 1 84 ? 11.93 -1.109 26.422 1 54.16 84 ASN B N 1
ATOM 3391 C CA . ASN B 1 84 ? 10.656 -1.781 26.688 1 54.16 84 ASN B CA 1
ATOM 3392 C C . ASN B 1 84 ? 9.836 -1.942 25.406 1 54.16 84 ASN B C 1
ATOM 3394 O O . ASN B 1 84 ? 9.883 -1.095 24.516 1 54.16 84 ASN B O 1
ATOM 3398 N N . ALA B 1 85 ? 9.109 -2.963 25.344 1 52.78 85 ALA B N 1
ATOM 3399 C CA . ALA B 1 85 ? 8.375 -3.373 24.141 1 52.78 85 ALA B CA 1
ATOM 3400 C C . ALA B 1 85 ? 7.406 -2.285 23.688 1 52.78 85 ALA B C 1
ATOM 3402 O O . ALA B 1 85 ? 7.281 -2.016 22.5 1 52.78 85 ALA B O 1
ATOM 3403 N N . VAL B 1 86 ? 6.684 -1.731 24.688 1 54.38 86 VAL B N 1
ATOM 3404 C CA . VAL B 1 86 ? 5.68 -0.714 24.375 1 54.38 86 VAL B CA 1
ATOM 3405 C C . VAL B 1 86 ? 6.363 0.53 23.812 1 54.38 86 VAL B C 1
ATOM 3407 O O . VAL B 1 86 ? 5.898 1.11 22.828 1 54.38 86 VAL B O 1
ATOM 3410 N N . ASP B 1 87 ? 7.359 1.039 24.562 1 56.56 87 ASP B N 1
ATOM 3411 C CA . ASP B 1 87 ? 8.117 2.201 24.109 1 56.56 87 ASP B CA 1
ATOM 3412 C C . ASP B 1 87 ? 8.734 1.954 22.734 1 56.56 87 ASP B C 1
ATOM 3414 O O . ASP B 1 87 ? 8.773 2.855 21.906 1 56.56 87 ASP B O 1
ATOM 3418 N N . ALA B 1 88 ? 8.922 0.77 22.625 1 55 88 ALA B N 1
ATOM 3419 C CA . ALA B 1 88 ? 9.547 0.381 21.359 1 55 88 ALA B CA 1
ATOM 3420 C C . ALA B 1 88 ? 8.539 0.444 20.203 1 55 88 ALA B C 1
ATOM 3422 O O . ALA B 1 88 ? 8.883 0.877 19.109 1 55 88 ALA B O 1
ATOM 3423 N N . GLN B 1 89 ? 7.309 0.175 20.578 1 63.69 89 GLN B N 1
ATOM 3424 C CA . GLN B 1 89 ? 6.293 0.151 19.531 1 63.69 89 GLN B CA 1
ATOM 3425 C C . GLN B 1 89 ? 5.949 1.563 19.078 1 63.69 89 GLN B C 1
ATOM 3427 O O . GLN B 1 89 ? 5.848 1.822 17.875 1 63.69 89 GLN B O 1
ATOM 3432 N N . THR B 1 90 ? 5.883 2.443 20.047 1 76 90 THR B N 1
ATOM 3433 C CA . THR B 1 90 ? 5.539 3.816 19.703 1 76 90 THR B CA 1
ATOM 3434 C C . THR B 1 90 ? 6.715 4.516 19.016 1 76 90 THR B C 1
ATOM 3436 O O . THR B 1 90 ? 6.523 5.281 18.078 1 76 90 THR B O 1
ATOM 3439 N N . ASP B 1 91 ? 7.812 4.07 19.391 1 85.19 91 ASP B N 1
ATOM 3440 C CA . ASP B 1 91 ? 9.016 4.699 18.859 1 85.19 91 ASP B CA 1
ATOM 3441 C C . ASP B 1 91 ? 9.312 4.191 17.453 1 85.19 91 ASP B C 1
ATOM 3443 O O . ASP B 1 91 ? 9.938 4.895 16.641 1 85.19 91 ASP B O 1
ATOM 3447 N N . GLY B 1 92 ? 8.797 3.125 17.234 1 91.94 92 GLY B N 1
ATOM 3448 C CA . GLY B 1 92 ? 9.156 2.49 15.977 1 91.94 92 GLY B CA 1
ATOM 3449 C C . GLY B 1 92 ? 8.195 2.824 14.852 1 91.94 92 GLY B C 1
ATOM 3450 O O . GLY B 1 92 ? 8.422 2.445 13.703 1 91.94 92 GLY B O 1
ATOM 3451 N N . LEU B 1 93 ? 7.176 3.656 15.109 1 95.44 93 LEU B N 1
ATOM 3452 C CA . LEU B 1 93 ? 6.168 3.963 14.094 1 95.44 93 LEU B CA 1
ATOM 3453 C C . LEU B 1 93 ? 6.766 4.805 12.977 1 95.44 93 LEU B C 1
ATOM 3455 O O . LEU B 1 93 ? 7.504 5.762 13.234 1 95.44 93 LEU B O 1
ATOM 3459 N N . ARG B 1 94 ? 6.547 4.406 11.781 1 97.25 94 ARG B N 1
ATOM 3460 C CA . ARG B 1 94 ? 6.918 5.16 10.594 1 97.25 94 ARG B CA 1
ATOM 3461 C C . ARG B 1 94 ? 5.77 5.188 9.586 1 97.25 94 ARG B C 1
ATOM 3463 O O . ARG B 1 94 ? 4.949 4.27 9.547 1 97.25 94 ARG B O 1
ATOM 3470 N N . PRO B 1 95 ? 5.688 6.219 8.766 1 98.25 95 PRO B N 1
ATOM 3471 C CA . PRO B 1 95 ? 4.59 6.328 7.801 1 98.25 95 PRO B CA 1
ATOM 3472 C C . PRO B 1 95 ? 4.859 5.559 6.508 1 98.25 95 PRO B C 1
ATOM 3474 O O . PRO B 1 95 ? 5.93 5.707 5.91 1 98.25 95 PRO B O 1
ATOM 3477 N N . ALA B 1 96 ? 3.92 4.719 6.152 1 98.62 96 ALA B N 1
ATOM 3478 C CA . ALA B 1 96 ? 3.791 4.281 4.766 1 98.62 96 ALA B CA 1
ATOM 3479 C C . ALA B 1 96 ? 2.951 5.266 3.953 1 98.62 96 ALA B C 1
ATOM 3481 O O . ALA B 1 96 ? 2.072 5.938 4.5 1 98.62 96 ALA B O 1
ATOM 3482 N N . MET B 1 97 ? 3.209 5.328 2.672 1 98.06 97 MET B N 1
ATOM 3483 C CA . MET B 1 97 ? 2.527 6.336 1.865 1 98.06 97 MET B CA 1
ATOM 3484 C C . MET B 1 97 ? 2.076 5.754 0.53 1 98.06 97 MET B C 1
ATOM 3486 O O . MET B 1 97 ? 2.709 4.836 0.004 1 98.06 97 MET B O 1
ATOM 3490 N N . TYR B 1 98 ? 0.979 6.289 0.015 1 98.38 98 TYR B N 1
ATOM 3491 C CA . TYR B 1 98 ? 0.493 6.051 -1.34 1 98.38 98 TYR B CA 1
ATOM 3492 C C . TYR B 1 98 ? -0.107 7.32 -1.935 1 98.38 98 TYR B C 1
ATOM 3494 O O . TYR B 1 98 ? -0.964 7.957 -1.317 1 98.38 98 TYR B O 1
ATOM 3502 N N . LYS B 1 99 ? 0.385 7.695 -3.068 1 97.44 99 LYS B N 1
ATOM 3503 C CA . LYS B 1 99 ? -0.122 8.867 -3.771 1 97.44 99 LYS B CA 1
ATOM 3504 C C . LYS B 1 99 ? -0.504 8.523 -5.211 1 97.44 99 LYS B C 1
ATOM 3506 O O . LYS B 1 99 ? 0.145 7.695 -5.848 1 97.44 99 LYS B O 1
ATOM 3511 N N . THR B 1 100 ? -1.527 9.188 -5.703 1 94.94 100 THR B N 1
ATOM 3512 C CA . THR B 1 100 ? -1.964 8.977 -7.078 1 94.94 100 THR B CA 1
ATOM 3513 C C . THR B 1 100 ? -2.617 10.234 -7.637 1 94.94 100 THR B C 1
ATOM 3515 O O . THR B 1 100 ? -3.146 11.055 -6.887 1 94.94 100 THR B O 1
ATOM 3518 N N . ILE B 1 101 ? -2.514 10.391 -8.906 1 92.81 101 ILE B N 1
ATOM 3519 C CA . ILE B 1 101 ? -3.197 11.484 -9.578 1 92.81 101 ILE B CA 1
ATOM 3520 C C . ILE B 1 101 ? -4.449 10.961 -10.281 1 92.81 101 ILE B C 1
ATOM 3522 O O . ILE B 1 101 ? -5.207 11.734 -10.875 1 92.81 101 ILE B O 1
ATOM 3526 N N . GLN B 1 102 ? -4.68 9.609 -10.156 1 89.06 102 GLN B N 1
ATOM 3527 C CA . GLN B 1 102 ? -5.887 9.023 -10.727 1 89.06 102 GLN B CA 1
ATOM 3528 C C . GLN B 1 102 ? -7.066 9.156 -9.773 1 89.06 102 GLN B C 1
ATOM 3530 O O . GLN B 1 102 ? -6.898 9.086 -8.555 1 89.06 102 GLN B O 1
ATOM 3535 N N . PRO B 1 103 ? -8.25 9.289 -10.352 1 86.81 103 PRO B N 1
ATOM 3536 C CA . PRO B 1 103 ? -9.43 9.328 -9.477 1 86.81 103 PRO B CA 1
ATOM 3537 C C . PRO B 1 103 ? -9.555 8.078 -8.609 1 86.81 103 PRO B C 1
ATOM 3539 O O . PRO B 1 103 ? -9.469 6.957 -9.109 1 86.81 103 PRO B O 1
ATOM 3542 N N . PRO B 1 104 ? -9.812 8.297 -7.426 1 85.94 104 PRO B N 1
ATOM 3543 C CA . PRO B 1 104 ? -9.695 7.184 -6.477 1 85.94 104 PRO B CA 1
ATOM 3544 C C . PRO B 1 104 ? -10.844 6.184 -6.59 1 85.94 104 PRO B C 1
ATOM 3546 O O . PRO B 1 104 ? -10.695 5.023 -6.195 1 85.94 104 PRO B O 1
ATOM 3549 N N . ARG B 1 105 ? -11.984 6.508 -7.059 1 83.88 105 ARG B N 1
ATOM 3550 C CA . ARG B 1 105 ? -13.172 5.656 -7.066 1 83.88 105 ARG B CA 1
ATOM 3551 C C . ARG B 1 105 ? -12.914 4.375 -7.852 1 83.88 105 ARG B C 1
ATOM 3553 O O . ARG B 1 105 ? -13.5 3.33 -7.551 1 83.88 105 ARG B O 1
ATOM 3560 N N . ASN B 1 106 ? -12.047 4.441 -8.805 1 83.31 106 ASN B N 1
ATOM 3561 C CA . ASN B 1 106 ? -11.789 3.258 -9.617 1 83.31 106 ASN B CA 1
ATOM 3562 C C . ASN B 1 106 ? -10.305 2.902 -9.641 1 83.31 106 ASN B C 1
ATOM 3564 O O . ASN B 1 106 ? -9.844 2.23 -10.57 1 83.31 106 ASN B O 1
ATOM 3568 N N . GLU B 1 107 ? -9.656 3.42 -8.672 1 91.69 107 GLU B N 1
ATOM 3569 C CA . GLU B 1 107 ? -8.219 3.172 -8.633 1 91.69 107 GLU B CA 1
ATOM 3570 C C . GLU B 1 107 ? -7.891 1.919 -7.824 1 91.69 107 GLU B C 1
ATOM 3572 O O . GLU B 1 107 ? -7.953 1.934 -6.594 1 91.69 107 GLU B O 1
ATOM 3577 N N . THR B 1 108 ? -7.469 0.875 -8.492 1 94.31 108 THR B N 1
ATOM 3578 C CA . THR B 1 108 ? -7.391 -0.476 -7.945 1 94.31 108 THR B CA 1
ATOM 3579 C C . THR B 1 108 ? -6.359 -0.549 -6.828 1 94.31 108 THR B C 1
ATOM 3581 O O . THR B 1 108 ? -6.59 -1.19 -5.801 1 94.31 108 THR B O 1
ATOM 3584 N N . ASN B 1 109 ? -5.164 0.098 -7.023 1 97.44 109 ASN B N 1
ATOM 3585 C CA . ASN B 1 109 ? -4.145 0.08 -5.98 1 97.44 109 ASN B CA 1
ATOM 3586 C C . ASN B 1 109 ? -4.66 0.702 -4.684 1 97.44 109 ASN B C 1
ATOM 3588 O O . ASN B 1 109 ? -4.555 0.097 -3.617 1 97.44 109 ASN B O 1
ATOM 3592 N N . PHE B 1 110 ? -5.281 1.86 -4.863 1 97.69 110 PHE B N 1
ATOM 3593 C CA . PHE B 1 110 ? -5.789 2.605 -3.717 1 97.69 110 PHE B CA 1
ATOM 3594 C C . PHE B 1 110 ? -6.855 1.805 -2.977 1 97.69 110 PHE B C 1
ATOM 3596 O O . PHE B 1 110 ? -6.781 1.646 -1.756 1 97.69 110 PHE B O 1
ATOM 3603 N N . LEU B 1 111 ? -7.742 1.274 -3.697 1 97.38 111 LEU B N 1
ATOM 3604 C CA . LEU B 1 111 ? -8.852 0.536 -3.102 1 97.38 111 LEU B CA 1
ATOM 3605 C C . LEU B 1 111 ? -8.352 -0.729 -2.412 1 97.38 111 LEU B C 1
ATOM 3607 O O . LEU B 1 111 ? -8.812 -1.073 -1.323 1 97.38 111 LEU B O 1
ATOM 3611 N N . SER B 1 112 ? -7.453 -1.38 -3.014 1 98 112 SER B N 1
ATOM 3612 C CA . SER B 1 112 ? -6.895 -2.59 -2.42 1 98 112 SER B CA 1
ATOM 3613 C C . SER B 1 112 ? -6.152 -2.275 -1.124 1 98 112 SER B C 1
ATOM 3615 O O . SER B 1 112 ? -6.328 -2.967 -0.119 1 98 112 SER B O 1
ATOM 3617 N N . ILE B 1 113 ? -5.355 -1.242 -1.111 1 98.44 113 ILE B N 1
ATOM 3618 C CA . ILE B 1 113 ? -4.609 -0.836 0.075 1 98.44 113 ILE B CA 1
ATOM 3619 C C . ILE B 1 113 ? -5.582 -0.469 1.194 1 98.44 113 ILE B C 1
ATOM 3621 O O . ILE B 1 113 ? -5.43 -0.921 2.332 1 98.44 113 ILE B O 1
ATOM 3625 N N . CYS B 1 114 ? -6.621 0.282 0.826 1 98.44 114 CYS B N 1
ATOM 3626 C CA . CYS B 1 114 ? -7.582 0.729 1.83 1 98.44 114 CYS B CA 1
ATOM 3627 C C . CYS B 1 114 ? -8.328 -0.454 2.438 1 98.44 114 CYS B C 1
ATOM 3629 O O . CYS B 1 114 ? -8.555 -0.492 3.648 1 98.44 114 CYS B O 1
ATOM 3631 N N . ARG B 1 115 ? -8.617 -1.411 1.639 1 97.38 115 ARG B N 1
ATOM 3632 C CA . ARG B 1 115 ? -9.391 -2.566 2.084 1 97.38 115 ARG B CA 1
ATOM 3633 C C . ARG B 1 115 ? -8.562 -3.451 3.012 1 97.38 115 ARG B C 1
ATOM 3635 O O . ARG B 1 115 ? -9.117 -4.145 3.871 1 97.38 115 ARG B O 1
ATOM 3642 N N . ASN B 1 116 ? -7.277 -3.346 2.895 1 98 116 ASN B N 1
ATOM 3643 C CA . ASN B 1 116 ? -6.457 -4.375 3.525 1 98 116 ASN B CA 1
ATOM 3644 C C . ASN B 1 116 ? -5.453 -3.77 4.5 1 98 116 ASN B C 1
ATOM 3646 O O . ASN B 1 116 ? -4.422 -4.379 4.793 1 98 116 ASN B O 1
ATOM 3650 N N . THR B 1 117 ? -5.707 -2.547 4.988 1 98.44 117 THR B N 1
ATOM 3651 C CA . THR B 1 117 ? -4.766 -1.889 5.887 1 98.44 117 THR B CA 1
ATOM 3652 C C . THR B 1 117 ? -5.496 -1.275 7.078 1 98.44 117 THR B C 1
ATOM 3654 O O . THR B 1 117 ? -6.5 -0.582 6.906 1 98.44 117 THR B O 1
ATOM 3657 N N . GLU B 1 118 ? -5.117 -1.6 8.227 1 98.19 118 GLU B N 1
ATOM 3658 C CA . GLU B 1 118 ? -5.57 -0.95 9.453 1 98.19 118 GLU B CA 1
ATOM 3659 C C . GLU B 1 118 ? -4.43 -0.196 10.133 1 98.19 118 GLU B C 1
ATOM 3661 O O . GLU B 1 118 ? -3.258 -0.531 9.938 1 98.19 118 GLU B O 1
ATOM 3666 N N . THR B 1 119 ? -4.691 0.854 10.883 1 98.19 119 THR B N 1
ATOM 3667 C CA . THR B 1 119 ? -3.648 1.666 11.5 1 98.19 119 THR B CA 1
ATOM 3668 C C . THR B 1 119 ? -4.211 2.453 12.688 1 98.19 119 THR B C 1
ATOM 3670 O O . THR B 1 119 ? -5.422 2.631 12.797 1 98.19 119 THR B O 1
ATOM 3673 N N . LEU B 1 120 ? -3.322 2.883 13.531 1 96.94 120 LEU B N 1
ATOM 3674 C CA . LEU B 1 120 ? -3.686 3.729 14.664 1 96.94 120 LEU B CA 1
ATOM 3675 C C . LEU B 1 120 ? -3.551 5.203 14.305 1 96.94 120 LEU B C 1
ATOM 3677 O O . LEU B 1 120 ? -4.047 6.07 15.031 1 96.94 120 LEU B O 1
ATOM 3681 N N . ALA B 1 121 ? -2.924 5.484 13.203 1 98.19 121 ALA B N 1
ATOM 3682 C CA . ALA B 1 121 ? -2.752 6.863 12.742 1 98.19 121 ALA B CA 1
ATOM 3683 C C . ALA B 1 121 ? -2.793 6.945 11.219 1 98.19 121 ALA B C 1
ATOM 3685 O O . ALA B 1 121 ? -2.004 6.293 10.539 1 98.19 121 ALA B O 1
ATOM 3686 N N . LEU B 1 122 ? -3.684 7.75 10.711 1 98.69 122 LEU B N 1
ATOM 3687 C CA . LEU B 1 122 ? -3.967 7.848 9.281 1 98.69 122 LEU B CA 1
ATOM 3688 C C . LEU B 1 122 ? -4.094 9.305 8.852 1 98.69 122 LEU B C 1
ATOM 3690 O O . LEU B 1 122 ? -4.719 10.109 9.547 1 98.69 122 LEU B O 1
ATOM 3694 N N . LEU B 1 123 ? -3.449 9.633 7.754 1 98.81 123 LEU B N 1
ATOM 3695 C CA . LEU B 1 123 ? -3.666 10.898 7.059 1 98.81 123 LEU B CA 1
ATOM 3696 C C . LEU B 1 123 ? -4.16 10.656 5.637 1 98.81 123 LEU B C 1
ATOM 3698 O O . LEU B 1 123 ? -3.617 9.812 4.918 1 98.81 123 LEU B O 1
ATOM 3702 N N . GLY B 1 124 ? -5.211 11.281 5.246 1 98.25 124 GLY B N 1
ATOM 3703 C CA . GLY B 1 124 ? -5.73 11.289 3.889 1 98.25 124 GLY B CA 1
ATOM 3704 C C . GLY B 1 124 ? -5.961 12.688 3.342 1 98.25 124 GLY B C 1
ATOM 3705 O O . GLY B 1 124 ? -6.422 13.57 4.066 1 98.25 124 GLY B O 1
ATOM 3706 N N . HIS B 1 125 ? -5.594 12.969 2.104 1 97.12 125 HIS B N 1
ATOM 3707 C CA . HIS B 1 125 ? -5.676 14.297 1.509 1 97.12 125 HIS B CA 1
ATOM 3708 C C . HIS B 1 125 ? -6.094 14.219 0.044 1 97.12 125 HIS B C 1
ATOM 3710 O O . HIS B 1 125 ? -5.547 13.422 -0.72 1 97.12 125 HIS B O 1
ATOM 3716 N N . ILE B 1 126 ? -7.055 14.953 -0.304 1 94.12 126 ILE B N 1
ATOM 3717 C CA . ILE B 1 126 ? -7.41 15.172 -1.701 1 94.12 126 ILE B CA 1
ATOM 3718 C C . ILE B 1 126 ? -6.973 16.578 -2.127 1 94.12 126 ILE B C 1
ATOM 3720 O O . ILE B 1 126 ? -7.25 17.562 -1.435 1 94.12 126 ILE B O 1
ATOM 3724 N N . ARG B 1 127 ? -6.375 16.578 -3.234 1 92.12 127 ARG B N 1
ATOM 3725 C CA . ARG B 1 127 ? -5.809 17.828 -3.707 1 92.12 127 ARG B CA 1
ATOM 3726 C C . ARG B 1 127 ? -6.656 18.438 -4.82 1 92.12 127 ARG B C 1
ATOM 3728 O O . ARG B 1 127 ? -7.07 17.719 -5.742 1 92.12 127 ARG B O 1
ATOM 3735 N N . ALA B 1 128 ? -6.926 19.641 -4.645 1 86.31 128 ALA B N 1
ATOM 3736 C CA . ALA B 1 128 ? -7.391 20.516 -5.719 1 86.31 128 ALA B CA 1
ATOM 3737 C C . ALA B 1 128 ? -6.406 21.656 -5.957 1 86.31 128 ALA B C 1
ATOM 3739 O O . ALA B 1 128 ? -6.371 22.625 -5.191 1 86.31 128 ALA B O 1
ATOM 3740 N N . SER B 1 129 ? -5.664 21.516 -7.066 1 78.06 129 SER B N 1
ATOM 3741 C CA . SER B 1 129 ? -4.523 22.391 -7.281 1 78.06 129 SER B CA 1
ATOM 3742 C C . SER B 1 129 ? -4.977 23.828 -7.543 1 78.06 129 SER B C 1
ATOM 3744 O O . SER B 1 129 ? -5.973 24.047 -8.234 1 78.06 129 SER B O 1
ATOM 3746 N N . SER B 1 130 ? -4.223 24.734 -6.992 1 70.31 130 SER B N 1
ATOM 3747 C CA . SER B 1 130 ? -4.422 26.156 -7.277 1 70.31 130 SER B CA 1
ATOM 3748 C C . SER B 1 130 ? -3.496 26.625 -8.391 1 70.31 130 SER B C 1
ATOM 3750 O O . SER B 1 130 ? -3.477 27.812 -8.734 1 70.31 130 SER B O 1
ATOM 3752 N N . GLY B 1 131 ? -2.734 25.719 -8.984 1 75.75 131 GLY B N 1
ATOM 3753 C CA . GLY B 1 131 ? -1.874 26.172 -10.062 1 75.75 131 GLY B CA 1
ATOM 3754 C C . GLY B 1 131 ? -0.645 25.312 -10.258 1 75.75 131 GLY B C 1
ATOM 3755 O O . GLY B 1 131 ? -0.074 25.266 -11.352 1 75.75 131 GLY B O 1
ATOM 3756 N N . THR B 1 132 ? -0.241 24.656 -9.195 1 83.69 132 THR B N 1
ATOM 3757 C CA . THR B 1 132 ? 0.968 23.844 -9.289 1 83.69 132 THR B CA 1
ATOM 3758 C C . THR B 1 132 ? 0.701 22.578 -10.086 1 83.69 132 THR B C 1
ATOM 3760 O O . THR B 1 132 ? -0.444 22.125 -10.195 1 83.69 132 THR B O 1
ATOM 3763 N N . ALA B 1 133 ? 1.75 22.016 -10.602 1 86.31 133 ALA B N 1
ATOM 3764 C CA . ALA B 1 133 ? 1.673 20.875 -11.508 1 86.31 133 ALA B CA 1
ATOM 3765 C C . ALA B 1 133 ? 0.961 19.703 -10.852 1 86.31 133 ALA B C 1
ATOM 3767 O O . ALA B 1 133 ? 1.141 19.453 -9.656 1 86.31 133 ALA B O 1
ATOM 3768 N N . ILE B 1 134 ? 0.169 19.016 -11.672 1 88.19 134 ILE B N 1
ATOM 3769 C CA . ILE B 1 134 ? -0.48 17.781 -11.242 1 88.19 134 ILE B CA 1
ATOM 3770 C C . ILE B 1 134 ? 0.512 16.625 -11.32 1 88.19 134 ILE B C 1
ATOM 3772 O O . ILE B 1 134 ? 0.829 16.141 -12.406 1 88.19 134 ILE B O 1
ATOM 3776 N N . ALA B 1 135 ? 1.061 16.297 -10.172 1 92.44 135 ALA B N 1
ATOM 3777 C CA . ALA B 1 135 ? 2.064 15.25 -10.031 1 92.44 135 ALA B CA 1
ATOM 3778 C C . ALA B 1 135 ? 2.031 14.648 -8.633 1 92.44 135 ALA B C 1
ATOM 3780 O O . ALA B 1 135 ? 1.721 15.336 -7.656 1 92.44 135 ALA B O 1
ATOM 3781 N N . ASN B 1 136 ? 2.398 13.398 -8.586 1 92.81 136 ASN B N 1
ATOM 3782 C CA . ASN B 1 136 ? 2.379 12.703 -7.305 1 92.81 136 ASN B CA 1
ATOM 3783 C C . ASN B 1 136 ? 3.213 13.438 -6.258 1 92.81 136 ASN B C 1
ATOM 3785 O O . ASN B 1 136 ? 2.832 13.5 -5.086 1 92.81 136 ASN B O 1
ATOM 3789 N N . ILE B 1 137 ? 4.281 14.031 -6.684 1 93.44 137 ILE B N 1
ATOM 3790 C CA . ILE B 1 137 ? 5.23 14.641 -5.758 1 93.44 137 ILE B CA 1
ATOM 3791 C C . ILE B 1 137 ? 4.59 15.852 -5.09 1 93.44 137 ILE B C 1
ATOM 3793 O O . ILE B 1 137 ? 5.035 16.297 -4.027 1 93.44 137 ILE B O 1
ATOM 3797 N N . ASN B 1 138 ? 3.543 16.438 -5.719 1 95.69 138 ASN B N 1
ATOM 3798 C CA . ASN B 1 138 ? 2.895 17.625 -5.188 1 95.69 138 ASN B CA 1
ATOM 3799 C C . ASN B 1 138 ? 1.672 17.281 -4.348 1 95.69 138 ASN B C 1
ATOM 3801 O O . ASN B 1 138 ? 0.992 18.172 -3.832 1 95.69 138 ASN B O 1
ATOM 3805 N N . ASN B 1 139 ? 1.403 15.953 -4.25 1 96.38 139 ASN B N 1
ATOM 3806 C CA . ASN B 1 139 ? 0.276 15.523 -3.428 1 96.38 139 ASN B CA 1
ATOM 3807 C C . ASN B 1 139 ? 0.681 15.352 -1.966 1 96.38 139 ASN B C 1
ATOM 3809 O O . ASN B 1 139 ? 1.795 14.914 -1.672 1 96.38 139 ASN B O 1
ATOM 3813 N N . HIS B 1 140 ? -0.234 15.82 -1.122 1 97.38 140 HIS B N 1
ATOM 3814 C CA . HIS B 1 140 ? -0.104 15.578 0.31 1 97.38 140 HIS B CA 1
ATOM 3815 C C . HIS B 1 140 ? -0.411 14.117 0.647 1 97.38 140 HIS B C 1
ATOM 3817 O O . HIS B 1 140 ? -1.08 13.43 -0.123 1 97.38 140 HIS B O 1
ATOM 3823 N N . PRO B 1 141 ? 0.086 13.656 1.82 1 98.44 141 PRO B N 1
ATOM 3824 C CA . PRO B 1 141 ? 0.904 14.32 2.84 1 98.44 141 PRO B CA 1
ATOM 3825 C C . PRO B 1 141 ? 2.381 14.391 2.457 1 98.44 141 PRO B C 1
ATOM 3827 O O . PRO B 1 141 ? 2.861 13.562 1.678 1 98.44 141 PRO B O 1
ATOM 3830 N N . PHE B 1 142 ? 3.057 15.352 2.939 1 98.69 142 PHE B N 1
ATOM 3831 C CA . PHE B 1 142 ? 4.508 15.438 2.811 1 98.69 142 PHE B CA 1
ATOM 3832 C C . PHE B 1 142 ? 5.199 14.773 3.996 1 98.69 142 PHE B C 1
ATOM 3834 O O . PHE B 1 142 ? 4.746 14.906 5.137 1 98.69 142 PHE B O 1
ATOM 3841 N N . VAL B 1 143 ? 6.285 14.039 3.68 1 98.31 143 VAL B N 1
ATOM 3842 C CA . VAL B 1 143 ? 6.887 13.188 4.703 1 98.31 143 VAL B CA 1
ATOM 3843 C C . VAL B 1 143 ? 8.328 13.625 4.961 1 98.31 143 VAL B C 1
ATOM 3845 O O . VAL B 1 143 ? 9.102 13.797 4.02 1 98.31 143 VAL B O 1
ATOM 3848 N N . PHE B 1 144 ? 8.672 13.875 6.18 1 98.31 144 PHE B N 1
ATOM 3849 C CA . PHE B 1 144 ? 10.023 14.086 6.691 1 98.31 144 PHE B CA 1
ATOM 3850 C C . PHE B 1 144 ? 10.352 13.086 7.793 1 98.31 144 PHE B C 1
ATOM 3852 O O . PHE B 1 144 ? 10.055 13.32 8.969 1 98.31 144 PHE B O 1
ATOM 3859 N N . GLY B 1 145 ? 11.055 11.953 7.395 1 96.81 145 GLY B N 1
ATOM 3860 C CA . GLY B 1 145 ? 11.242 10.898 8.375 1 96.81 145 GLY B CA 1
ATOM 3861 C C . GLY B 1 145 ? 9.938 10.375 8.953 1 96.81 145 GLY B C 1
ATOM 3862 O O . GLY B 1 145 ? 9.055 9.945 8.203 1 96.81 145 GLY B O 1
ATOM 3863 N N . ARG B 1 146 ? 9.781 10.477 10.281 1 97.19 146 ARG B N 1
ATOM 3864 C CA . ARG B 1 146 ? 8.562 9.961 10.891 1 97.19 146 ARG B CA 1
ATOM 3865 C C . ARG B 1 146 ? 7.461 11.008 10.906 1 97.19 146 ARG B C 1
ATOM 3867 O O . ARG B 1 146 ? 6.32 10.719 11.281 1 97.19 146 ARG B O 1
ATOM 3874 N N . HIS B 1 147 ? 7.75 12.25 10.422 1 98.62 147 HIS B N 1
ATOM 3875 C CA . HIS B 1 147 ? 6.785 13.336 10.492 1 98.62 147 HIS B CA 1
ATOM 3876 C C . HIS B 1 147 ? 6.031 13.5 9.18 1 98.62 147 HIS B C 1
ATOM 3878 O O . HIS B 1 147 ? 6.633 13.445 8.102 1 98.62 147 HIS B O 1
ATOM 3884 N N . THR B 1 148 ? 4.738 13.695 9.273 1 98.81 148 THR B N 1
ATOM 3885 C CA . THR B 1 148 ? 3.908 13.938 8.102 1 98.81 148 THR B CA 1
ATOM 3886 C C . THR B 1 148 ? 3.17 15.266 8.234 1 98.81 148 THR B C 1
ATOM 3888 O O . THR B 1 148 ? 2.902 15.727 9.344 1 98.81 148 THR B O 1
ATOM 3891 N N . PHE B 1 149 ? 2.908 15.914 7.078 1 98.88 149 PHE B N 1
ATOM 3892 C CA . PHE B 1 149 ? 2.357 17.266 7.02 1 98.88 149 PHE B CA 1
ATOM 3893 C C . PHE B 1 149 ? 1.279 17.359 5.949 1 98.88 149 PHE B C 1
ATOM 3895 O O . PHE B 1 149 ? 1.463 16.875 4.828 1 98.88 149 PHE B O 1
ATOM 3902 N N . MET B 1 150 ? 0.119 17.938 6.285 1 98.5 150 MET B N 1
ATOM 3903 C CA . MET B 1 150 ? -0.937 18.234 5.32 1 98.5 150 MET B CA 1
ATOM 3904 C C . MET B 1 150 ? -1.395 19.688 5.445 1 98.5 150 MET B C 1
ATOM 3906 O O . MET B 1 150 ? -1.25 20.297 6.504 1 98.5 150 MET B O 1
ATOM 3910 N N . HIS B 1 151 ? -1.922 20.125 4.348 1 98 151 HIS B N 1
ATOM 3911 C CA . HIS B 1 151 ? -2.354 21.516 4.262 1 98 151 HIS B CA 1
ATOM 3912 C C . HIS B 1 151 ? -3.572 21.656 3.355 1 98 151 HIS B C 1
ATOM 3914 O O . HIS B 1 151 ? -3.623 21.062 2.279 1 98 151 HIS B O 1
ATOM 3920 N N . ASN B 1 152 ? -4.605 22.297 3.775 1 95.38 152 ASN B N 1
ATOM 3921 C CA . ASN B 1 152 ? -5.707 22.797 2.959 1 95.38 152 ASN B CA 1
ATOM 3922 C C . ASN B 1 152 ? -5.742 24.328 2.943 1 95.38 152 ASN B C 1
ATOM 3924 O O . ASN B 1 152 ? -5.977 24.953 3.977 1 95.38 152 ASN B O 1
ATOM 3928 N N . GLY B 1 153 ? -5.523 24.891 1.841 1 94.75 153 GLY B N 1
ATOM 3929 C CA . GLY B 1 153 ? -5.418 26.328 1.675 1 94.75 153 GLY B CA 1
ATOM 3930 C C . GLY B 1 153 ? -4.297 26.75 0.743 1 94.75 153 GLY B C 1
ATOM 3931 O O . GLY B 1 153 ? -3.973 26.031 -0.205 1 94.75 153 GLY B O 1
ATOM 3932 N N . ALA B 1 154 ? -3.818 28.016 1.004 1 94.69 154 ALA B N 1
ATOM 3933 C CA . ALA B 1 154 ? -2.77 28.547 0.131 1 94.69 154 ALA B CA 1
ATOM 3934 C C . ALA B 1 154 ? -1.998 29.672 0.816 1 94.69 154 ALA B C 1
ATOM 3936 O O . ALA B 1 154 ? -2.555 30.406 1.639 1 94.69 154 ALA B O 1
ATOM 3937 N N . VAL B 1 155 ? -0.743 29.625 0.541 1 96.94 155 VAL B N 1
ATOM 3938 C CA . VAL B 1 155 ? 0.052 30.812 0.819 1 96.94 155 VAL B CA 1
ATOM 3939 C C . VAL B 1 155 ? -0.097 31.812 -0.324 1 96.94 155 VAL B C 1
ATOM 3941 O O . VAL B 1 155 ? 0.351 31.562 -1.444 1 96.94 155 VAL B O 1
ATOM 3944 N N . SER B 1 156 ? -0.606 32.938 0.002 1 95.94 156 SER B N 1
ATOM 3945 C CA . SER B 1 156 ? -0.879 33.938 -1.03 1 95.94 156 SER B CA 1
ATOM 3946 C C . SER B 1 156 ? 0.414 34.5 -1.6 1 95.94 156 SER B C 1
ATOM 3948 O O . SER B 1 156 ? 1.368 34.75 -0.859 1 95.94 156 SER B O 1
ATOM 3950 N N . ASN B 1 157 ? 0.41 34.688 -2.988 1 94.88 157 ASN B N 1
ATOM 3951 C CA . ASN B 1 157 ? 1.555 35.25 -3.695 1 94.88 157 ASN B CA 1
ATOM 3952 C C . ASN B 1 157 ? 2.846 34.531 -3.346 1 94.88 157 ASN B C 1
ATOM 3954 O O . ASN B 1 157 ? 3.877 35.156 -3.102 1 94.88 157 ASN B O 1
ATOM 3958 N N . PHE B 1 158 ? 2.758 33.25 -3.295 1 96.62 158 PHE B N 1
ATOM 3959 C CA . PHE B 1 158 ? 3.875 32.438 -2.844 1 96.62 158 PHE B CA 1
ATOM 3960 C C . PHE B 1 158 ? 5.094 32.625 -3.736 1 96.62 158 PHE B C 1
ATOM 3962 O O . PHE B 1 158 ? 6.23 32.625 -3.256 1 96.62 158 PHE B O 1
ATOM 3969 N N . ALA B 1 159 ? 4.941 32.75 -4.98 1 95.69 159 ALA B N 1
ATOM 3970 C CA . ALA B 1 159 ? 6.039 32.938 -5.93 1 95.69 159 ALA B CA 1
ATOM 3971 C C . ALA B 1 159 ? 6.934 34.094 -5.543 1 95.69 159 ALA B C 1
ATOM 3973 O O . ALA B 1 159 ? 8.148 34.062 -5.75 1 95.69 159 ALA B O 1
ATOM 3974 N N . GLU B 1 160 ? 6.344 35.094 -4.992 1 97.25 160 GLU B N 1
ATOM 3975 C CA . GLU B 1 160 ? 7.062 36.312 -4.66 1 97.25 160 GLU B CA 1
ATOM 3976 C C . GLU B 1 160 ? 7.953 36.125 -3.436 1 97.25 160 GLU B C 1
ATOM 3978 O O . GLU B 1 160 ? 8.914 36.875 -3.236 1 97.25 160 GLU B O 1
ATOM 3983 N N . ILE B 1 161 ? 7.586 35.125 -2.592 1 98.12 161 ILE B N 1
ATOM 3984 C CA . ILE B 1 161 ? 8.359 35 -1.362 1 98.12 161 ILE B CA 1
ATOM 3985 C C . ILE B 1 161 ? 9.055 33.625 -1.345 1 98.12 161 ILE B C 1
ATOM 3987 O O . ILE B 1 161 ? 9.758 33.312 -0.39 1 98.12 161 ILE B O 1
ATOM 3991 N N . LYS B 1 162 ? 8.922 32.844 -2.309 1 97.94 162 LYS B N 1
ATOM 3992 C CA . LYS B 1 162 ? 9.398 31.453 -2.346 1 97.94 162 LYS B CA 1
ATOM 3993 C C . LYS B 1 162 ? 10.898 31.391 -2.059 1 97.94 162 LYS B C 1
ATOM 3995 O O . LYS B 1 162 ? 11.336 30.578 -1.244 1 97.94 162 LYS B O 1
ATOM 4000 N N . ARG B 1 163 ? 11.672 32.219 -2.721 1 98.19 163 ARG B N 1
ATOM 4001 C CA . ARG B 1 163 ? 13.117 32.219 -2.533 1 98.19 163 ARG B CA 1
ATOM 4002 C C . ARG B 1 163 ? 13.484 32.5 -1.082 1 98.19 163 ARG B C 1
ATOM 4004 O O . ARG B 1 163 ? 14.367 31.859 -0.517 1 98.19 163 ARG B O 1
ATOM 4011 N N . ALA B 1 164 ? 12.812 33.5 -0.496 1 98.69 164 ALA B N 1
ATOM 4012 C CA . ALA B 1 164 ? 13.07 33.844 0.894 1 98.69 164 ALA B CA 1
ATOM 4013 C C . ALA B 1 164 ? 12.695 32.719 1.84 1 98.69 164 ALA B C 1
ATOM 4015 O O . ALA B 1 164 ? 13.375 32.469 2.842 1 98.69 164 ALA B O 1
ATOM 4016 N N . VAL B 1 165 ? 11.633 32.031 1.546 1 98.75 165 VAL B N 1
ATOM 4017 C CA . VAL B 1 165 ? 11.188 30.875 2.336 1 98.75 165 VAL B CA 1
ATOM 4018 C C . VAL B 1 165 ? 12.258 29.781 2.309 1 98.75 165 VAL B C 1
ATOM 4020 O O . VAL B 1 165 ? 12.609 29.219 3.352 1 98.75 165 VAL B O 1
ATOM 4023 N N . ILE B 1 166 ? 12.797 29.5 1.127 1 98.56 166 ILE B N 1
ATOM 4024 C CA . ILE B 1 166 ? 13.828 28.484 0.942 1 98.56 166 ILE B CA 1
ATOM 4025 C C . ILE B 1 166 ? 15.07 28.859 1.748 1 98.56 166 ILE B C 1
ATOM 4027 O O . ILE B 1 166 ? 15.672 28 2.398 1 98.56 166 ILE B O 1
ATOM 4031 N N . ASN B 1 167 ? 15.328 30.141 1.763 1 98.44 167 ASN B N 1
ATOM 4032 C CA . ASN B 1 167 ? 16.516 30.609 2.461 1 98.44 167 ASN B CA 1
ATOM 4033 C C . ASN B 1 167 ? 16.375 30.469 3.975 1 98.44 167 ASN B C 1
ATOM 4035 O O . ASN B 1 167 ? 17.375 30.484 4.703 1 98.44 167 ASN B O 1
ATOM 4039 N N . GLU B 1 168 ? 15.125 30.344 4.461 1 98.5 168 GLU B N 1
ATOM 4040 C CA . GLU B 1 168 ? 14.875 30.172 5.887 1 98.5 168 GLU B CA 1
ATOM 4041 C C . GLU B 1 168 ? 15.023 28.719 6.297 1 98.5 168 GLU B C 1
ATOM 4043 O O . GLU B 1 168 ? 15.102 28.406 7.488 1 98.5 168 GLU B O 1
ATOM 4048 N N . MET B 1 169 ? 15.172 27.781 5.383 1 98.62 169 MET B N 1
ATOM 4049 C CA . MET B 1 169 ? 15.133 26.344 5.676 1 98.62 169 MET B CA 1
ATOM 4050 C C . MET B 1 169 ? 16.531 25.828 6.023 1 98.62 169 MET B C 1
ATOM 4052 O O . MET B 1 169 ? 17.531 26.297 5.48 1 98.62 169 MET B O 1
ATOM 4056 N N . SER B 1 170 ? 16.516 24.891 6.938 1 98.56 170 SER B N 1
ATOM 4057 C CA . SER B 1 170 ? 17.75 24.125 7.133 1 98.56 170 SER B CA 1
ATOM 4058 C C . SER B 1 170 ? 18.125 23.344 5.875 1 98.56 170 SER B C 1
ATOM 4060 O O . SER B 1 170 ? 17.266 23.094 5.023 1 98.56 170 SER B O 1
ATOM 4062 N N . HIS B 1 171 ? 19.391 22.969 5.824 1 98.25 171 HIS B N 1
ATOM 4063 C CA . HIS B 1 171 ? 19.859 22.203 4.68 1 98.25 171 HIS B CA 1
ATOM 4064 C C . HIS B 1 171 ? 19.078 20.891 4.539 1 98.25 171 HIS B C 1
ATOM 4066 O O . HIS B 1 171 ? 18.641 20.531 3.439 1 98.25 171 HIS B O 1
ATOM 4072 N N . ALA B 1 172 ? 18.859 20.219 5.602 1 98.56 172 ALA B N 1
ATOM 4073 C CA . ALA B 1 172 ? 18.188 18.922 5.578 1 98.56 172 ALA B CA 1
ATOM 4074 C C . ALA B 1 172 ? 16.734 19.062 5.141 1 98.56 172 ALA B C 1
ATOM 4076 O O . ALA B 1 172 ? 16.219 18.25 4.371 1 98.56 172 ALA B O 1
ATOM 4077 N N . ALA B 1 173 ? 16.062 20.062 5.641 1 98.62 173 ALA B N 1
ATOM 4078 C CA . ALA B 1 173 ? 14.664 20.281 5.277 1 98.62 173 ALA B CA 1
ATOM 4079 C C . ALA B 1 173 ? 14.531 20.609 3.791 1 98.62 173 ALA B C 1
ATOM 4081 O O . ALA B 1 173 ? 13.672 20.047 3.104 1 98.62 173 ALA B O 1
ATOM 4082 N N . TYR B 1 174 ? 15.43 21.469 3.322 1 98.5 174 TYR B N 1
ATOM 4083 C CA . TYR B 1 174 ? 15.391 21.844 1.911 1 98.5 174 TYR B CA 1
ATOM 4084 C C . TYR B 1 174 ? 15.664 20.625 1.023 1 98.5 174 TYR B C 1
ATOM 4086 O O . TYR B 1 174 ? 15.039 20.469 -0.025 1 98.5 174 TYR B O 1
ATOM 4094 N N . ALA B 1 175 ? 16.578 19.828 1.461 1 98 175 ALA B N 1
ATOM 4095 C CA . ALA B 1 175 ? 16.938 18.641 0.695 1 98 175 ALA B CA 1
ATOM 4096 C C . ALA B 1 175 ? 15.773 17.656 0.601 1 98 175 ALA B C 1
ATOM 4098 O O . ALA B 1 175 ? 15.766 16.766 -0.251 1 98 175 ALA B O 1
ATOM 4099 N N . ASN B 1 176 ? 14.773 17.812 1.426 1 97.75 176 ASN B N 1
ATOM 4100 C CA . ASN B 1 176 ? 13.625 16.906 1.461 1 97.75 176 ASN B CA 1
ATOM 4101 C C . ASN B 1 176 ? 12.398 17.516 0.796 1 97.75 176 ASN B C 1
ATOM 4103 O O . ASN B 1 176 ? 11.289 17 0.923 1 97.75 176 ASN B O 1
ATOM 4107 N N . VAL B 1 177 ? 12.547 18.688 0.239 1 97.69 177 VAL B N 1
ATOM 4108 C CA . VAL B 1 177 ? 11.492 19.297 -0.565 1 97.69 177 VAL B CA 1
ATOM 4109 C C . VAL B 1 177 ? 11.672 18.906 -2.031 1 97.69 177 VAL B C 1
ATOM 4111 O O . VAL B 1 177 ? 12.672 19.266 -2.658 1 97.69 177 VAL B O 1
ATOM 4114 N N . TYR B 1 178 ? 10.695 18.203 -2.564 1 94.5 178 TYR B N 1
ATOM 4115 C CA . TYR B 1 178 ? 10.836 17.625 -3.896 1 94.5 178 TYR B CA 1
ATOM 4116 C C . TYR B 1 178 ? 9.945 18.344 -4.902 1 94.5 178 TYR B C 1
ATOM 4118 O O . TYR B 1 178 ? 10.266 18.406 -6.09 1 94.5 178 TYR B O 1
ATOM 4126 N N . GLY B 1 179 ? 8.852 18.859 -4.43 1 94.75 179 GLY B N 1
ATOM 4127 C CA . GLY B 1 179 ? 7.887 19.484 -5.328 1 94.75 179 GLY B CA 1
ATOM 4128 C C . GLY B 1 179 ? 7.93 21 -5.297 1 94.75 179 GLY B C 1
ATOM 4129 O O . GLY B 1 179 ? 8.945 21.594 -4.926 1 94.75 179 GLY B O 1
ATOM 4130 N N . GLY B 1 180 ? 6.84 21.578 -5.793 1 94.12 180 GLY B N 1
ATOM 4131 C CA . GLY B 1 180 ? 6.844 23.016 -5.941 1 94.12 180 GLY B CA 1
ATOM 4132 C C . GLY B 1 180 ? 5.711 23.703 -5.195 1 94.12 180 GLY B C 1
ATOM 4133 O O . GLY B 1 180 ? 5.473 24.891 -5.379 1 94.12 180 GLY B O 1
ATOM 4134 N N . THR B 1 181 ? 5.043 23.016 -4.379 1 96.62 181 THR B N 1
ATOM 4135 C CA . THR B 1 181 ? 3.863 23.578 -3.74 1 96.62 181 THR B CA 1
ATOM 4136 C C . THR B 1 181 ? 4.266 24.5 -2.586 1 96.62 181 THR B C 1
ATOM 4138 O O . THR B 1 181 ? 5.316 24.312 -1.976 1 96.62 181 THR B O 1
ATOM 4141 N N . ASP B 1 182 ? 3.414 25.484 -2.312 1 97.62 182 ASP B N 1
ATOM 4142 C CA . ASP B 1 182 ? 3.588 26.297 -1.11 1 97.62 182 ASP B CA 1
ATOM 4143 C C . ASP B 1 182 ? 3.518 25.422 0.148 1 97.62 182 ASP B C 1
ATOM 4145 O O . ASP B 1 182 ? 4.32 25.594 1.067 1 97.62 182 ASP B O 1
ATOM 4149 N N . SER B 1 183 ? 2.676 24.406 0.114 1 97.81 183 SER B N 1
ATOM 4150 C CA . SER B 1 183 ? 2.428 23.531 1.255 1 97.81 183 SER B CA 1
ATOM 4151 C C . SER B 1 183 ? 3.695 22.797 1.674 1 97.81 183 SER B C 1
ATOM 4153 O O . SER B 1 183 ? 4.023 22.734 2.859 1 97.81 183 SER B O 1
ATOM 4155 N N . GLU B 1 184 ? 4.391 22.266 0.693 1 98.38 184 GLU B N 1
ATOM 4156 C CA . GLU B 1 184 ? 5.598 21.5 1.017 1 98.38 184 GLU B CA 1
ATOM 4157 C C . GLU B 1 184 ? 6.684 22.406 1.58 1 98.38 184 GLU B C 1
ATOM 4159 O O . GLU B 1 184 ? 7.484 21.984 2.416 1 98.38 184 GLU B O 1
ATOM 4164 N N . HIS B 1 185 ? 6.676 23.641 1.125 1 98.75 185 HIS B N 1
ATOM 4165 C CA . HIS B 1 185 ? 7.648 24.594 1.644 1 98.75 185 HIS B CA 1
ATOM 4166 C C . HIS B 1 185 ? 7.309 25 3.072 1 98.75 185 HIS B C 1
ATOM 4168 O O . HIS B 1 185 ? 8.203 25.203 3.896 1 98.75 185 HIS B O 1
ATOM 4174 N N . VAL B 1 186 ? 6.027 25.109 3.387 1 98.81 186 VAL B N 1
ATOM 4175 C CA . VAL B 1 186 ? 5.625 25.344 4.77 1 98.81 186 VAL B CA 1
ATOM 4176 C C . VAL B 1 186 ? 6.039 24.156 5.641 1 98.81 186 VAL B C 1
ATOM 4178 O O . VAL B 1 186 ? 6.512 24.344 6.766 1 98.81 186 VAL B O 1
ATOM 4181 N N . ALA B 1 187 ? 5.941 22.969 5.113 1 98.88 187 ALA B N 1
ATOM 4182 C CA . ALA B 1 187 ? 6.387 21.766 5.824 1 98.88 187 ALA B CA 1
ATOM 4183 C C . ALA B 1 187 ? 7.887 21.828 6.098 1 98.88 187 ALA B C 1
ATOM 4185 O O . ALA B 1 187 ? 8.344 21.453 7.184 1 98.88 187 ALA B O 1
ATOM 4186 N N . GLY B 1 188 ? 8.594 22.266 5.09 1 98.88 188 GLY B N 1
ATOM 4187 C CA . GLY B 1 188 ? 10.023 22.422 5.273 1 98.88 188 GLY B CA 1
ATOM 4188 C C . GLY B 1 188 ? 10.375 23.391 6.383 1 98.88 188 GLY B C 1
ATOM 4189 O O . GLY B 1 188 ? 11.281 23.141 7.176 1 98.88 188 GLY B O 1
ATOM 4190 N N . LEU B 1 189 ? 9.664 24.547 6.445 1 98.94 189 LEU B N 1
ATOM 4191 C CA . LEU B 1 189 ? 9.875 25.516 7.52 1 98.94 189 LEU B CA 1
ATOM 4192 C C . LEU B 1 189 ? 9.547 24.891 8.875 1 98.94 189 LEU B C 1
ATOM 4194 O O . LEU B 1 189 ? 10.328 25.016 9.82 1 98.94 189 LEU B O 1
ATOM 4198 N N . TYR B 1 190 ? 8.461 24.203 8.93 1 98.88 190 TYR B N 1
ATOM 4199 C CA . TYR B 1 190 ? 8.055 23.531 10.156 1 98.88 190 TYR B CA 1
ATOM 4200 C C . TYR B 1 190 ? 9.156 22.594 10.648 1 98.88 190 TYR B C 1
ATOM 4202 O O . TYR B 1 190 ? 9.539 22.641 11.82 1 98.88 190 TYR B O 1
ATOM 4210 N N . MET B 1 191 ? 9.672 21.812 9.734 1 98.94 191 MET B N 1
ATOM 4211 C CA . MET B 1 191 ? 10.688 20.828 10.117 1 98.94 191 MET B CA 1
ATOM 4212 C C . MET B 1 191 ? 11.977 21.531 10.539 1 98.94 191 MET B C 1
ATOM 4214 O O . MET B 1 191 ? 12.664 21.062 11.453 1 98.94 191 MET B O 1
ATOM 4218 N N . THR B 1 192 ? 12.297 22.609 9.828 1 98.94 192 THR B N 1
ATOM 4219 C CA . THR B 1 192 ? 13.461 23.406 10.188 1 98.94 192 THR B CA 1
ATOM 4220 C C . THR B 1 192 ? 13.375 23.859 11.641 1 98.94 192 THR B C 1
ATOM 4222 O O . THR B 1 192 ? 14.328 23.703 12.406 1 98.94 192 THR B O 1
ATOM 4225 N N . TYR B 1 193 ? 12.242 24.344 12.016 1 98.88 193 TYR B N 1
ATOM 4226 C CA . TYR B 1 193 ? 12.062 24.906 13.344 1 98.88 193 TYR B CA 1
ATOM 4227 C C . TYR B 1 193 ? 11.883 23.812 14.383 1 98.88 193 TYR B C 1
ATOM 4229 O O . TYR B 1 193 ? 12.398 23.922 15.5 1 98.88 193 TYR B O 1
ATOM 4237 N N . LEU B 1 194 ? 11.188 22.75 14.023 1 98.81 194 LEU B N 1
ATOM 4238 C CA . LEU B 1 194 ? 10.977 21.641 14.953 1 98.81 194 LEU B CA 1
ATOM 4239 C C . LEU B 1 194 ? 12.305 21.016 15.359 1 98.81 194 LEU B C 1
ATOM 4241 O O . LEU B 1 194 ? 12.516 20.703 16.531 1 98.81 194 LEU B O 1
ATOM 4245 N N . THR B 1 195 ? 13.18 20.891 14.375 1 98.62 195 THR B N 1
ATOM 4246 C CA . THR B 1 195 ? 14.438 20.188 14.594 1 98.62 195 THR B CA 1
ATOM 4247 C C . THR B 1 195 ? 15.539 21.172 15.008 1 98.62 195 THR B C 1
ATOM 4249 O O . THR B 1 195 ? 16.688 20.766 15.195 1 98.62 195 THR B O 1
ATOM 4252 N N . GLN B 1 196 ? 15.227 22.422 15.102 1 98.19 196 GLN B N 1
ATOM 4253 C CA . GLN B 1 196 ? 16.203 23.453 15.391 1 98.19 196 GLN B CA 1
ATOM 4254 C C . GLN B 1 196 ? 17.391 23.375 14.422 1 98.19 196 GLN B C 1
ATOM 4256 O O . GLN B 1 196 ? 18.547 23.359 14.844 1 98.19 196 GLN B O 1
ATOM 4261 N N . CYS B 1 197 ? 17.016 23.234 13.141 1 97.69 197 CYS B N 1
ATOM 4262 C CA . CYS B 1 197 ? 17.969 23.219 12.023 1 97.69 197 CYS B CA 1
ATOM 4263 C C . CYS B 1 197 ? 18.859 21.984 12.094 1 97.69 197 CYS B C 1
ATOM 4265 O O . CYS B 1 197 ? 20.031 22.031 11.75 1 97.69 197 CYS B O 1
ATOM 4267 N N . GLY B 1 198 ? 18.281 20.922 12.562 1 96.69 198 GLY B N 1
ATOM 4268 C CA . GLY B 1 198 ? 19.031 19.672 12.625 1 96.69 198 GLY B CA 1
ATOM 4269 C C . GLY B 1 198 ? 19.188 19.016 11.266 1 96.69 198 GLY B C 1
ATOM 4270 O O . GLY B 1 198 ? 18.688 19.516 10.258 1 96.69 198 GLY B O 1
ATOM 4271 N N . ASP B 1 199 ? 19.938 17.875 11.258 1 97.31 199 ASP B N 1
ATOM 4272 C CA . ASP B 1 199 ? 20.141 17.109 10.023 1 97.31 199 ASP B CA 1
ATOM 4273 C C . ASP B 1 199 ? 19.016 16.094 9.828 1 97.31 199 ASP B C 1
ATOM 4275 O O . ASP B 1 199 ? 18.047 16.078 10.578 1 97.31 199 ASP B O 1
ATOM 4279 N N . ALA B 1 200 ? 19.125 15.312 8.859 1 96.62 200 ALA B N 1
ATOM 4280 C CA . ALA B 1 200 ? 18.062 14.391 8.461 1 96.62 200 ALA B CA 1
ATOM 4281 C C . ALA B 1 200 ? 17.766 13.375 9.562 1 96.62 200 ALA B C 1
ATOM 4283 O O . ALA B 1 200 ? 16.656 12.867 9.672 1 96.62 200 ALA B O 1
ATOM 4284 N N . THR B 1 201 ? 18.703 13.023 10.375 1 96.5 201 THR B N 1
ATOM 4285 C CA . THR B 1 201 ? 18.516 12.047 11.445 1 96.5 201 THR B CA 1
ATOM 4286 C C . THR B 1 201 ? 17.516 12.578 12.477 1 96.5 201 THR B C 1
ATOM 4288 O O . THR B 1 201 ? 16.844 11.805 13.156 1 96.5 201 THR B O 1
ATOM 4291 N N . THR B 1 202 ? 17.359 13.891 12.547 1 97.56 202 THR B N 1
ATOM 4292 C CA . THR B 1 202 ? 16.469 14.508 13.523 1 97.56 202 THR B CA 1
ATOM 4293 C C . THR B 1 202 ? 15.016 14.359 13.086 1 97.56 202 THR B C 1
ATOM 4295 O O . THR B 1 202 ? 14.094 14.57 13.883 1 97.56 202 THR B O 1
ATOM 4298 N N . PHE B 1 203 ? 14.797 14 11.82 1 97.94 203 PHE B N 1
ATOM 4299 C CA . PHE B 1 203 ? 13.445 13.781 11.32 1 97.94 203 PHE B CA 1
ATOM 4300 C C . PHE B 1 203 ? 12.867 12.492 11.883 1 97.94 203 PHE B C 1
ATOM 4302 O O . PHE B 1 203 ? 11.656 12.258 11.797 1 97.94 203 PHE B O 1
ATOM 4309 N N . GLU B 1 204 ? 13.766 11.641 12.57 1 95.44 204 GLU B N 1
ATOM 4310 C CA . GLU B 1 204 ? 13.344 10.336 13.07 1 95.44 204 GLU B CA 1
ATOM 4311 C C . GLU B 1 204 ? 12.977 10.406 14.555 1 95.44 204 GLU B C 1
ATOM 4313 O O . GLU B 1 204 ? 12.5 9.43 15.133 1 95.44 204 GLU B O 1
ATOM 4318 N N . SER B 1 205 ? 13.117 11.555 15.109 1 94.75 205 SER B N 1
ATOM 4319 C CA . SER B 1 205 ? 12.875 11.727 16.531 1 94.75 205 SER B CA 1
ATOM 4320 C C . SER B 1 205 ? 11.453 12.203 16.797 1 94.75 205 SER B C 1
ATOM 4322 O O . SER B 1 205 ? 10.812 12.766 15.914 1 94.75 205 SER B O 1
ATOM 4324 N N . THR B 1 206 ? 11.047 11.891 18.031 1 94.38 206 THR B N 1
ATOM 4325 C CA . THR B 1 206 ? 9.789 12.484 18.484 1 94.38 206 THR B CA 1
ATOM 4326 C C . THR B 1 206 ? 10.047 13.812 19.203 1 94.38 206 THR B C 1
ATOM 4328 O O . THR B 1 206 ? 11.141 14.047 19.703 1 94.38 206 THR B O 1
ATOM 4331 N N . TYR B 1 207 ? 9.062 14.656 19.172 1 96 207 TYR B N 1
ATOM 4332 C CA . TYR B 1 207 ? 9.078 15.938 19.859 1 96 207 TYR B CA 1
ATOM 4333 C C . TYR B 1 207 ? 7.805 16.141 20.672 1 96 207 TYR B C 1
ATOM 4335 O O . TYR B 1 207 ? 6.797 15.461 20.438 1 96 207 TYR B O 1
ATOM 4343 N N . SER B 1 208 ? 7.926 16.969 21.656 1 96.12 208 SER B N 1
ATOM 4344 C CA . SER B 1 208 ? 6.742 17.234 22.469 1 96.12 208 SER B CA 1
ATOM 4345 C C . SER B 1 208 ? 5.676 17.984 21.688 1 96.12 208 SER B C 1
ATOM 4347 O O . SER B 1 208 ? 5.992 18.688 20.719 1 96.12 208 SER B O 1
ATOM 4349 N N . VAL B 1 209 ? 4.5 17.812 22.109 1 96.56 209 VAL B N 1
ATOM 4350 C CA . VAL B 1 209 ? 3.381 18.516 21.5 1 96.56 209 VAL B CA 1
ATOM 4351 C C . VAL B 1 209 ? 3.621 20.031 21.547 1 96.56 209 VAL B C 1
ATOM 4353 O O . VAL B 1 209 ? 3.281 20.75 20.594 1 96.56 209 VAL B O 1
ATOM 4356 N N . ARG B 1 210 ? 4.207 20.484 22.609 1 96.31 210 ARG B N 1
ATOM 4357 C CA . ARG B 1 210 ? 4.535 21.891 22.766 1 96.31 210 ARG B CA 1
ATOM 4358 C C . ARG B 1 210 ? 5.516 22.344 21.688 1 96.31 210 ARG B C 1
ATOM 4360 O O . ARG B 1 210 ? 5.34 23.406 21.078 1 96.31 210 ARG B O 1
ATOM 4367 N N . GLU B 1 211 ? 6.508 21.516 21.453 1 98.19 211 GLU B N 1
ATOM 4368 C CA . GLU B 1 211 ? 7.5 21.812 20.422 1 98.19 211 GLU B CA 1
ATOM 4369 C C . GLU B 1 211 ? 6.875 21.812 19.031 1 98.19 211 GLU B C 1
ATOM 4371 O O . GLU B 1 211 ? 7.188 22.672 18.203 1 98.19 211 GLU B O 1
ATOM 4376 N N . MET B 1 212 ? 6.043 20.906 18.797 1 98.38 212 MET B N 1
ATOM 4377 C CA . MET B 1 212 ? 5.363 20.812 17.516 1 98.38 212 MET B CA 1
ATOM 4378 C C . MET B 1 212 ? 4.488 22.031 17.266 1 98.38 212 MET B C 1
ATOM 4380 O O . MET B 1 212 ? 4.52 22.625 16.172 1 98.38 212 MET B O 1
ATOM 4384 N N . LYS B 1 213 ? 3.773 22.422 18.281 1 97.56 213 LYS B N 1
ATOM 4385 C CA . LYS B 1 213 ? 2.912 23.594 18.188 1 97.56 213 LYS B CA 1
ATOM 4386 C C . LYS B 1 213 ? 3.732 24.859 17.922 1 97.56 213 LYS B C 1
ATOM 4388 O O . LYS B 1 213 ? 3.379 25.656 17.062 1 97.56 213 LYS B O 1
ATOM 4393 N N . ALA B 1 214 ? 4.77 24.953 18.641 1 98.12 214 ALA B N 1
ATOM 4394 C CA . ALA B 1 214 ? 5.625 26.125 18.516 1 98.12 214 ALA B CA 1
ATOM 4395 C C . ALA B 1 214 ? 6.246 26.203 17.125 1 98.12 214 ALA B C 1
ATOM 4397 O O . ALA B 1 214 ? 6.324 27.281 16.531 1 98.12 214 ALA B O 1
ATOM 4398 N N . ALA B 1 215 ? 6.707 25.047 16.656 1 98.75 215 ALA B N 1
ATOM 4399 C CA . ALA B 1 215 ? 7.32 25 15.336 1 98.75 215 ALA B CA 1
ATOM 4400 C C . ALA B 1 215 ? 6.309 25.375 14.258 1 98.75 215 ALA B C 1
ATOM 4402 O O . ALA B 1 215 ? 6.637 26.094 13.312 1 98.75 215 ALA B O 1
ATOM 4403 N N . LEU B 1 216 ? 5.098 24.906 14.391 1 98.44 216 LEU B N 1
ATOM 4404 C CA . LEU B 1 216 ? 4.051 25.203 13.414 1 98.44 216 LEU B CA 1
ATOM 4405 C C . LEU B 1 216 ? 3.713 26.688 13.422 1 98.44 216 LEU B C 1
ATOM 4407 O O . LEU B 1 216 ? 3.602 27.312 12.359 1 98.44 216 LEU B O 1
ATOM 4411 N N . HIS B 1 217 ? 3.615 27.219 14.578 1 98 217 HIS B N 1
ATOM 4412 C CA . HIS B 1 217 ? 3.326 28.641 14.703 1 98 217 HIS B CA 1
ATOM 4413 C C . HIS B 1 217 ? 4.453 29.484 14.109 1 98 217 HIS B C 1
ATOM 4415 O O . HIS B 1 217 ? 4.195 30.484 13.43 1 98 217 HIS B O 1
ATOM 4421 N N . LYS B 1 218 ? 5.602 29.078 14.391 1 98.5 218 LYS B N 1
ATOM 4422 C CA . LYS B 1 218 ? 6.746 29.828 13.875 1 98.5 218 LYS B CA 1
ATOM 4423 C C . LYS B 1 218 ? 6.785 29.797 12.352 1 98.5 218 LYS B C 1
ATOM 4425 O O . LYS B 1 218 ? 7.141 30.781 11.711 1 98.5 218 LYS B O 1
ATOM 4430 N N . ALA B 1 219 ? 6.48 28.672 11.781 1 98.75 219 ALA B N 1
ATOM 4431 C CA . ALA B 1 219 ? 6.41 28.578 10.32 1 98.75 219 ALA B CA 1
ATOM 4432 C C . ALA B 1 219 ? 5.387 29.562 9.758 1 98.75 219 ALA B C 1
ATOM 4434 O O . ALA B 1 219 ? 5.664 30.266 8.789 1 98.75 219 ALA B O 1
ATOM 4435 N N . VAL B 1 220 ? 4.215 29.641 10.391 1 98.25 220 VAL B N 1
ATOM 4436 C CA . VAL B 1 220 ? 3.158 30.562 9.961 1 98.25 220 VAL B CA 1
ATOM 4437 C C . VAL B 1 220 ? 3.635 32 10.102 1 98.25 220 VAL B C 1
ATOM 4439 O O . VAL B 1 220 ? 3.477 32.812 9.188 1 98.25 220 VAL B O 1
ATOM 4442 N N . ALA B 1 221 ? 4.25 32.281 11.219 1 98.25 221 ALA B N 1
ATOM 4443 C CA . ALA B 1 221 ? 4.75 33.625 11.484 1 98.25 221 ALA B CA 1
ATOM 4444 C C . ALA B 1 221 ? 5.801 34.031 10.453 1 98.25 221 ALA B C 1
ATOM 4446 O O . ALA B 1 221 ? 5.836 35.156 10.016 1 98.25 221 ALA B O 1
ATOM 4447 N N . THR B 1 222 ? 6.629 33.094 10.125 1 98.56 222 THR B N 1
ATOM 4448 C CA . THR B 1 222 ? 7.668 33.375 9.133 1 98.56 222 THR B CA 1
ATOM 4449 C C . THR B 1 222 ? 7.051 33.719 7.781 1 98.56 222 THR B C 1
ATOM 4451 O O . THR B 1 222 ? 7.465 34.656 7.129 1 98.56 222 THR B O 1
ATOM 4454 N N . ILE B 1 223 ? 6.07 32.969 7.355 1 98.56 223 ILE B N 1
ATOM 4455 C CA . ILE B 1 223 ? 5.395 33.188 6.082 1 98.56 223 ILE B CA 1
ATOM 4456 C C . ILE B 1 223 ? 4.777 34.594 6.078 1 98.56 223 ILE B C 1
ATOM 4458 O O . ILE B 1 223 ? 5.004 35.375 5.148 1 98.56 223 ILE B O 1
ATOM 4462 N N . VAL B 1 224 ? 4.066 34.906 7.102 1 97.88 224 VAL B N 1
ATOM 4463 C CA . VAL B 1 224 ? 3.396 36.219 7.195 1 97.88 224 VAL B CA 1
ATOM 4464 C C . VAL B 1 224 ? 4.434 37.312 7.23 1 97.88 224 VAL B C 1
ATOM 4466 O O . VAL B 1 224 ? 4.27 38.344 6.574 1 97.88 224 VAL B O 1
ATOM 4469 N N . GLY B 1 225 ? 5.469 37.094 7.973 1 97.75 225 GLY B N 1
ATOM 4470 C CA . GLY B 1 225 ? 6.535 38.094 8.062 1 97.75 225 GLY B CA 1
ATOM 4471 C C . GLY B 1 225 ? 7.211 38.344 6.73 1 97.75 225 GLY B C 1
ATOM 4472 O O . GLY B 1 225 ? 7.5 39.5 6.395 1 97.75 225 GLY B O 1
ATOM 4473 N N . LEU B 1 226 ? 7.477 37.312 6.008 1 98.25 226 LEU B N 1
ATOM 4474 C CA . LEU B 1 226 ? 8.102 37.469 4.699 1 98.25 226 LEU B CA 1
ATOM 4475 C C . LEU B 1 226 ? 7.172 38.188 3.734 1 98.25 226 LEU B C 1
ATOM 4477 O O . LEU B 1 226 ? 7.629 39 2.916 1 98.25 226 LEU B O 1
ATOM 4481 N N . GLN B 1 227 ? 5.914 37.906 3.822 1 97.94 227 GLN B N 1
ATOM 4482 C CA . GLN B 1 227 ? 4.957 38.625 2.99 1 97.94 227 GLN B CA 1
ATOM 4483 C C . GLN B 1 227 ? 4.938 40.125 3.33 1 97.94 227 GLN B C 1
ATOM 4485 O O . GLN B 1 227 ? 4.855 40.969 2.438 1 97.94 227 GLN B O 1
ATOM 4490 N N . GLN B 1 228 ? 4.988 40.406 4.609 1 96.81 228 GLN B N 1
ATOM 4491 C CA . GLN B 1 228 ? 5.043 41.781 5.035 1 96.81 228 GLN B CA 1
ATOM 4492 C C . GLN B 1 228 ? 6.293 42.469 4.504 1 96.81 228 GLN B C 1
ATOM 4494 O O . GLN B 1 228 ? 6.227 43.625 4.027 1 96.81 228 GLN B O 1
ATOM 4499 N N . LYS B 1 229 ? 7.352 41.812 4.574 1 97.25 229 LYS B N 1
ATOM 4500 C CA . LYS B 1 229 ? 8.633 42.375 4.156 1 97.25 229 LYS B CA 1
ATOM 4501 C C . LYS B 1 229 ? 8.656 42.656 2.656 1 97.25 229 LYS B C 1
ATOM 4503 O O . LYS B 1 229 ? 9.141 43.688 2.215 1 97.25 229 LYS B O 1
ATOM 4508 N N . PHE B 1 230 ? 8.109 41.75 1.87 1 97.44 230 PHE B N 1
ATOM 4509 C CA . PHE B 1 230 ? 8.312 41.812 0.427 1 97.44 230 PHE B CA 1
ATOM 4510 C C . PHE B 1 230 ? 7.109 42.438 -0.259 1 97.44 230 PHE B C 1
ATOM 4512 O O . PHE B 1 230 ? 7.238 43 -1.349 1 97.44 230 PHE B O 1
ATOM 4519 N N . LEU B 1 231 ? 5.941 42.406 0.366 1 96.44 231 LEU B N 1
ATOM 4520 C CA . LEU B 1 231 ? 4.742 42.875 -0.317 1 96.44 231 LEU B CA 1
ATOM 4521 C C . LEU B 1 231 ? 4.125 44.062 0.417 1 96.44 231 LEU B C 1
ATOM 4523 O O . LEU B 1 231 ? 3.322 44.781 -0.155 1 96.44 231 LEU B O 1
ATOM 4527 N N . GLY B 1 232 ? 4.406 44.188 1.707 1 95.06 232 GLY B N 1
ATOM 4528 C CA . GLY B 1 232 ? 3.893 45.312 2.492 1 95.06 232 GLY B CA 1
ATOM 4529 C C . GLY B 1 232 ? 2.377 45.344 2.562 1 95.06 232 GLY B C 1
ATOM 4530 O O . GLY B 1 232 ? 1.745 44.344 2.902 1 95.06 232 GLY B O 1
ATOM 4531 N N . VAL B 1 233 ? 1.817 46.438 2.162 1 92.25 233 VAL B N 1
ATOM 4532 C CA . VAL B 1 233 ? 0.383 46.656 2.293 1 92.25 233 VAL B CA 1
ATOM 4533 C C . VAL B 1 233 ? -0.371 45.812 1.266 1 92.25 233 VAL B C 1
ATOM 4535 O O . VAL B 1 233 ? -1.58 45.594 1.392 1 92.25 233 VAL B O 1
ATOM 4538 N N . ALA B 1 234 ? 0.339 45.281 0.309 1 94.81 234 ALA B N 1
ATOM 4539 C CA . ALA B 1 234 ? -0.295 44.5 -0.76 1 94.81 234 ALA B CA 1
ATOM 4540 C C . ALA B 1 234 ? -0.401 43.031 -0.388 1 94.81 234 ALA B C 1
ATOM 4542 O O . ALA B 1 234 ? -0.982 42.219 -1.132 1 94.81 234 ALA B O 1
ATOM 4543 N N . LYS B 1 235 ? 0.131 42.719 0.796 1 95.69 235 LYS B N 1
ATOM 4544 C CA . LYS B 1 235 ? 0.088 41.312 1.179 1 95.69 235 LYS B CA 1
ATOM 4545 C C . LYS B 1 235 ? -1.352 40.812 1.313 1 95.69 235 LYS B C 1
ATOM 4547 O O . LYS B 1 235 ? -2.217 41.531 1.806 1 95.69 235 LYS B O 1
ATOM 4552 N N . ARG B 1 236 ? -1.609 39.656 0.835 1 96.44 236 ARG B N 1
ATOM 4553 C CA . ARG B 1 236 ? -2.922 39.031 0.917 1 96.44 236 ARG B CA 1
ATOM 4554 C C . ARG B 1 236 ? -2.945 37.938 2 1 96.44 236 ARG B C 1
ATOM 4556 O O . ARG B 1 236 ? -1.896 37.438 2.398 1 96.44 236 ARG B O 1
ATOM 4563 N N . ALA B 1 237 ? -4.129 37.656 2.463 1 96.62 237 ALA B N 1
ATOM 4564 C CA . ALA B 1 237 ? -4.293 36.719 3.562 1 96.62 237 ALA B CA 1
ATOM 4565 C C . ALA B 1 237 ? -3.982 35.281 3.109 1 96.62 237 ALA B C 1
ATOM 4567 O O . ALA B 1 237 ? -4.223 34.938 1.953 1 96.62 237 ALA B O 1
ATOM 4568 N N . ASN B 1 238 ? -3.422 34.562 4.012 1 96.75 238 ASN B N 1
ATOM 4569 C CA . ASN B 1 238 ? -3.166 33.125 3.82 1 96.75 238 ASN B CA 1
ATOM 4570 C C . ASN B 1 238 ? -4.27 32.281 4.434 1 96.75 238 ASN B C 1
ATOM 4572 O O . ASN B 1 238 ? -4.855 32.656 5.449 1 96.75 238 ASN B O 1
ATOM 4576 N N . SER B 1 239 ? -4.633 31.219 3.799 1 95.5 239 SER B N 1
ATOM 4577 C CA . SER B 1 239 ? -5.43 30.141 4.402 1 95.5 239 SER B CA 1
ATOM 4578 C C . SER B 1 239 ? -4.57 28.922 4.719 1 95.5 239 SER B C 1
ATOM 4580 O O . SER B 1 239 ? -4.098 28.234 3.811 1 95.5 239 SER B O 1
ATOM 4582 N N . LEU B 1 240 ? -4.414 28.672 6.02 1 97.25 240 LEU B N 1
ATOM 4583 C CA . LEU B 1 240 ? -3.447 27.672 6.453 1 97.25 240 LEU B CA 1
ATOM 4584 C C . LEU B 1 240 ? -4.086 26.688 7.43 1 97.25 240 LEU B C 1
ATOM 4586 O O . LEU B 1 240 ? -3.703 26.641 8.602 1 97.25 240 LEU B O 1
ATOM 4590 N N . ASN B 1 241 ? -5.039 25.797 6.93 1 97.75 241 ASN B N 1
ATOM 4591 C CA . ASN B 1 241 ? -5.418 24.609 7.688 1 97.75 241 ASN B CA 1
ATOM 4592 C C . ASN B 1 241 ? -4.34 23.547 7.625 1 97.75 241 ASN B C 1
ATOM 4594 O O . ASN B 1 241 ? -4.23 22.812 6.633 1 97.75 241 ASN B O 1
ATOM 4598 N N . LEU B 1 242 ? -3.559 23.469 8.68 1 98.69 242 LEU B N 1
ATOM 4599 C CA . LEU B 1 242 ? -2.379 22.609 8.695 1 98.69 242 LEU B CA 1
ATOM 4600 C C . LEU B 1 242 ? -2.572 21.438 9.656 1 98.69 242 LEU B C 1
ATOM 4602 O O . LEU B 1 242 ? -3.318 21.547 10.633 1 98.69 242 LEU B O 1
ATOM 4606 N N . CYS B 1 243 ? -1.932 20.344 9.391 1 98.88 243 CYS B N 1
ATOM 4607 C CA . CYS B 1 243 ? -1.917 19.172 10.266 1 98.88 243 CYS B CA 1
ATOM 4608 C C . CYS B 1 243 ? -0.569 18.469 10.211 1 98.88 243 CYS B C 1
ATOM 4610 O O . CYS B 1 243 ? -0.038 18.219 9.133 1 98.88 243 CYS B O 1
ATOM 4612 N N . VAL B 1 244 ? -0.007 18.188 11.398 1 98.81 244 VAL B N 1
ATOM 4613 C CA . VAL B 1 244 ? 1.257 17.469 11.484 1 98.81 244 VAL B CA 1
ATOM 4614 C C . VAL B 1 244 ? 1.134 16.328 12.5 1 98.81 244 VAL B C 1
ATOM 4616 O O . VAL B 1 244 ? 0.411 16.453 13.492 1 98.81 244 VAL B O 1
ATOM 4619 N N . THR B 1 245 ? 1.799 15.227 12.227 1 98.56 245 THR B N 1
ATOM 4620 C CA . THR B 1 245 ? 1.841 14.117 13.172 1 98.56 245 THR B CA 1
ATOM 4621 C C . THR B 1 245 ? 3.141 13.328 13.023 1 98.56 245 THR B C 1
ATOM 4623 O O . THR B 1 245 ? 3.758 13.336 11.961 1 98.56 245 THR B O 1
ATOM 4626 N N . ASP B 1 246 ? 3.596 12.805 14.133 1 97.25 246 ASP B N 1
ATOM 4627 C CA . ASP B 1 246 ? 4.707 11.867 14.117 1 97.25 246 ASP B CA 1
ATOM 4628 C C . ASP B 1 246 ? 4.219 10.438 14.344 1 97.25 246 ASP B C 1
ATOM 4630 O O . ASP B 1 246 ? 5.016 9.539 14.633 1 97.25 246 ASP B O 1
ATOM 4634 N N . GLY B 1 247 ? 2.873 10.25 14.289 1 96.5 247 GLY B N 1
ATOM 4635 C CA . GLY B 1 247 ? 2.273 8.938 14.492 1 96.5 247 GLY B CA 1
ATOM 4636 C C . GLY B 1 247 ? 1.754 8.734 15.906 1 96.5 247 GLY B C 1
ATOM 4637 O O . GLY B 1 247 ? 0.963 7.824 16.156 1 96.5 247 GLY B O 1
ATOM 4638 N N . VAL B 1 248 ? 2.244 9.617 16.828 1 95.25 248 VAL B N 1
ATOM 4639 C CA . VAL B 1 248 ? 1.857 9.461 18.219 1 95.25 248 VAL B CA 1
ATOM 4640 C C . VAL B 1 248 ? 1.147 10.727 18.703 1 95.25 248 VAL B C 1
ATOM 4642 O O . VAL B 1 248 ? 0.222 10.656 19.516 1 95.25 248 VAL B O 1
ATOM 4645 N N . SER B 1 249 ? 1.594 11.805 18.234 1 97.25 249 SER B N 1
ATOM 4646 C CA . SER B 1 249 ? 0.999 13.102 18.516 1 97.25 249 SER B CA 1
ATOM 4647 C C . SER B 1 249 ? 0.48 13.766 17.25 1 97.25 249 SER B C 1
ATOM 4649 O O . SER B 1 249 ? 0.886 13.406 16.141 1 97.25 249 SER B O 1
ATOM 4651 N N . LEU B 1 250 ? -0.435 14.648 17.422 1 98.38 250 LEU B N 1
ATOM 4652 C CA . LEU B 1 250 ? -1.024 15.352 16.297 1 98.38 250 LEU B CA 1
ATOM 4653 C C . LEU B 1 250 ? -1.306 16.812 16.641 1 98.38 250 LEU B C 1
ATOM 4655 O O . LEU B 1 250 ? -1.829 17.094 17.719 1 98.38 250 LEU B O 1
ATOM 4659 N N . VAL B 1 251 ? -0.875 17.719 15.797 1 98.75 251 VAL B N 1
ATOM 4660 C CA . VAL B 1 251 ? -1.196 19.125 15.93 1 98.75 251 VAL B CA 1
ATOM 4661 C C . VAL B 1 251 ? -1.851 19.641 14.641 1 98.75 251 VAL B C 1
ATOM 4663 O O . VAL B 1 251 ? -1.348 19.391 13.547 1 98.75 251 VAL B O 1
ATOM 4666 N N . ALA B 1 252 ? -2.936 20.281 14.797 1 98.69 252 ALA B N 1
ATOM 4667 C CA . ALA B 1 252 ? -3.629 20.906 13.68 1 98.69 252 ALA B CA 1
ATOM 4668 C C . ALA B 1 252 ? -3.945 22.375 13.977 1 98.69 252 ALA B C 1
ATOM 4670 O O . ALA B 1 252 ? -4.008 22.766 15.141 1 98.69 252 ALA B O 1
ATOM 4671 N N . CYS B 1 253 ? -4.082 23.156 12.969 1 97.44 253 CYS B N 1
ATOM 4672 C CA . CYS B 1 253 ? -4.484 24.547 13.156 1 97.44 253 CYS B CA 1
ATOM 4673 C C . CYS B 1 253 ? -5.406 25 12.031 1 97.44 253 CYS B C 1
ATOM 4675 O O . CYS B 1 253 ? -5.242 24.594 10.883 1 97.44 253 CYS B O 1
ATOM 4677 N N . ARG B 1 254 ? -6.391 25.688 12.352 1 97.5 254 ARG B N 1
ATOM 4678 C CA . ARG B 1 254 ? -7.266 26.422 11.43 1 97.5 254 ARG B CA 1
ATOM 4679 C C . ARG B 1 254 ? -6.953 27.906 11.445 1 97.5 254 ARG B C 1
ATOM 4681 O O . ARG B 1 254 ? -7.332 28.625 12.375 1 97.5 254 ARG B O 1
ATOM 4688 N N . PHE B 1 255 ? -6.289 28.375 10.258 1 96.94 255 PHE B N 1
ATOM 4689 C CA . PHE B 1 255 ? -5.695 29.703 10.375 1 96.94 255 PHE B CA 1
ATOM 4690 C C . PHE B 1 255 ? -5.902 30.5 9.094 1 96.94 255 PHE B C 1
ATOM 4692 O O . PHE B 1 255 ? -5.762 29.953 7.988 1 96.94 255 PHE B O 1
ATOM 4699 N N . ARG B 1 256 ? -6.219 31.703 9.234 1 96.31 256 ARG B N 1
ATOM 4700 C CA . ARG B 1 256 ? -6.234 32.719 8.18 1 96.31 256 ARG B CA 1
ATOM 4701 C C . ARG B 1 256 ? -5.922 34.094 8.734 1 96.31 256 ARG B C 1
ATOM 4703 O O . ARG B 1 256 ? -6.52 34.531 9.719 1 96.31 256 ARG B O 1
ATOM 4710 N N . ASN B 1 257 ? -4.98 34.781 8.148 1 96.5 257 ASN B N 1
ATOM 4711 C CA . ASN B 1 257 ? -4.621 36.094 8.633 1 96.5 257 ASN B CA 1
ATOM 4712 C C . ASN B 1 257 ? -5.406 37.188 7.922 1 96.5 257 ASN B C 1
ATOM 4714 O O . ASN B 1 257 ? -4.832 38 7.188 1 96.5 257 ASN B O 1
ATOM 4718 N N . HIS B 1 258 ? -6.609 37.188 8.203 1 94.5 258 HIS B N 1
ATOM 4719 C CA . HIS B 1 258 ? -7.531 38.188 7.707 1 94.5 258 HIS B CA 1
ATOM 4720 C C . HIS B 1 258 ? -8.383 38.75 8.836 1 94.5 258 HIS B C 1
ATOM 4722 O O . HIS B 1 258 ? -8.664 38.062 9.82 1 94.5 258 HIS B O 1
ATOM 4728 N N . LYS B 1 259 ? -8.875 39.969 8.562 1 91.31 259 LYS B N 1
ATOM 4729 C CA . LYS B 1 259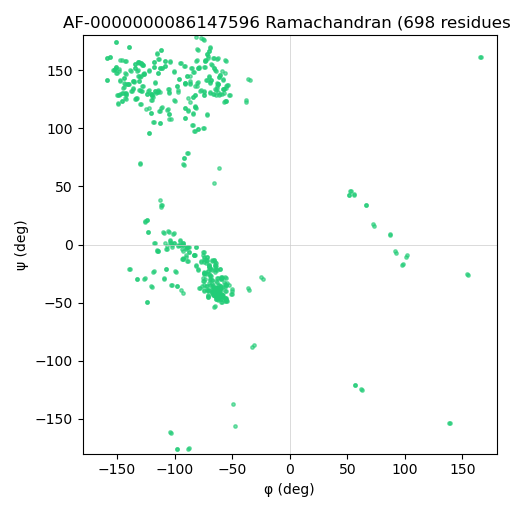 ? -9.641 40.656 9.594 1 91.31 259 LYS B CA 1
ATOM 4730 C C . LYS B 1 259 ? -11 40 9.812 1 91.31 259 LYS B C 1
ATOM 4732 O O . LYS B 1 259 ? -11.445 39.844 10.953 1 91.31 259 LYS B O 1
ATOM 4737 N N . THR B 1 260 ? -11.641 39.562 8.789 1 89 260 THR B N 1
ATOM 4738 C CA . THR B 1 260 ? -13.008 39.062 8.945 1 89 260 THR B CA 1
ATOM 4739 C C . THR B 1 260 ? -13.195 37.719 8.234 1 89 260 THR B C 1
ATOM 4741 O O . THR B 1 260 ? -14.023 36.906 8.641 1 89 260 THR B O 1
ATOM 4744 N N . SER B 1 261 ? -12.422 37.594 7.211 1 89.25 261 SER B N 1
ATOM 4745 C CA . SER B 1 261 ? -12.617 36.375 6.402 1 89.25 261 SER B CA 1
ATOM 4746 C C . SER B 1 261 ? -12.109 35.125 7.125 1 89.25 261 SER B C 1
ATOM 4748 O O . SER B 1 261 ? -11.055 35.188 7.766 1 89.25 261 SER B O 1
ATOM 4750 N N . LEU B 1 262 ? -12.844 34.062 6.965 1 89.81 262 LEU B N 1
ATOM 4751 C CA . LEU B 1 262 ? -12.539 32.844 7.688 1 89.81 262 LEU B CA 1
ATOM 4752 C C . LEU B 1 262 ? -11.789 31.844 6.793 1 89.81 262 LEU B C 1
ATOM 4754 O O . LEU B 1 262 ? -11.969 31.859 5.57 1 89.81 262 LEU B O 1
ATOM 4758 N N . PRO B 1 263 ? -10.914 31.047 7.453 1 91.5 263 PRO B N 1
ATOM 4759 C CA . PRO B 1 263 ? -10.328 29.938 6.703 1 91.5 263 PRO B CA 1
ATOM 4760 C C . PRO B 1 263 ? -11.344 28.844 6.371 1 91.5 263 PRO B C 1
ATOM 4762 O O . PRO B 1 263 ? -12.469 28.875 6.875 1 91.5 263 PRO B O 1
ATOM 4765 N N . PRO B 1 264 ? -10.93 27.875 5.473 1 91 264 PRO B N 1
ATOM 4766 C CA . PRO B 1 264 ? -11.812 26.719 5.242 1 91 264 PRO B CA 1
ATOM 4767 C C . PRO B 1 264 ? -12.156 25.984 6.531 1 91 264 PRO B C 1
ATOM 4769 O O . PRO B 1 264 ? -11.469 26.125 7.539 1 91 264 PRO B O 1
ATOM 4772 N N . SER B 1 265 ? -13.25 25.266 6.461 1 92.56 265 SER B N 1
ATOM 4773 C CA . SER B 1 265 ? -13.711 24.562 7.652 1 92.56 265 SER B CA 1
ATOM 4774 C C . SER B 1 265 ? -12.703 23.484 8.086 1 92.56 265 SER B C 1
ATOM 4776 O O . SER B 1 265 ? -11.938 22.984 7.27 1 92.56 265 SER B O 1
ATOM 4778 N N . LEU B 1 266 ? -12.664 23.25 9.336 1 95.94 266 LEU B N 1
ATOM 4779 C CA . LEU B 1 266 ? -11.906 22.188 9.969 1 95.94 266 LEU B CA 1
ATOM 4780 C C . LEU B 1 266 ? -12.609 21.703 11.234 1 95.94 266 LEU B C 1
ATOM 4782 O O . LEU B 1 266 ? -12.891 22.484 12.141 1 95.94 266 LEU B O 1
ATOM 4786 N N . TYR B 1 267 ? -12.914 20.438 11.227 1 96.88 267 TYR B N 1
ATOM 4787 C CA . TYR B 1 267 ? -13.656 19.859 12.336 1 96.88 267 TYR B CA 1
ATOM 4788 C C . TYR B 1 267 ? -12.812 18.844 13.094 1 96.88 267 TYR B C 1
ATOM 4790 O O . TYR B 1 267 ? -11.797 18.359 12.578 1 96.88 267 TYR B O 1
ATOM 4798 N N . TYR B 1 268 ? -13.211 18.562 14.344 1 98.06 268 TYR B N 1
ATOM 4799 C CA . TYR B 1 268 ? -12.641 17.438 15.062 1 98.06 268 TYR B CA 1
ATOM 4800 C C . TYR B 1 268 ? -13.734 16.625 15.75 1 98.06 268 TYR B C 1
ATOM 4802 O O . TYR B 1 268 ? -14.844 17.109 15.961 1 98.06 268 TYR B O 1
ATOM 4810 N N . SER B 1 269 ? -13.469 15.359 16 1 97.94 269 SER B N 1
ATOM 4811 C CA . SER B 1 269 ? -14.398 14.469 16.688 1 97.94 269 SER B CA 1
ATOM 4812 C C . SER B 1 269 ? -13.656 13.422 17.516 1 97.94 269 SER B C 1
ATOM 4814 O O . SER B 1 269 ? -12.625 12.906 17.094 1 97.94 269 SER B O 1
ATOM 4816 N N . THR B 1 270 ? -14.188 13.125 18.688 1 96.75 270 THR B N 1
ATOM 4817 C CA . THR B 1 270 ? -13.711 12.016 19.516 1 96.75 270 THR B CA 1
ATOM 4818 C C . THR B 1 270 ? -14.742 10.891 19.547 1 96.75 270 THR B C 1
ATOM 4820 O O . THR B 1 270 ? -14.586 9.922 20.281 1 96.75 270 THR B O 1
ATOM 4823 N N . LYS B 1 271 ? -15.758 10.984 18.672 1 95.88 271 LYS B N 1
ATOM 4824 C CA . LYS B 1 271 ? -16.859 10.023 18.734 1 95.88 271 LYS B CA 1
ATOM 4825 C C . LYS B 1 271 ? -17.078 9.367 17.375 1 95.88 271 LYS B C 1
ATOM 4827 O O . LYS B 1 271 ? -17.516 8.211 17.297 1 95.88 271 LYS B O 1
ATOM 4832 N N . ALA B 1 272 ? -16.781 10.055 16.359 1 96.62 272 ALA B N 1
ATOM 4833 C CA . ALA B 1 272 ? -17.125 9.625 15.008 1 96.62 272 ALA B CA 1
ATOM 4834 C C . ALA B 1 272 ? -16.422 8.32 14.648 1 96.62 272 ALA B C 1
ATOM 4836 O O . ALA B 1 272 ? -16.859 7.582 13.766 1 96.62 272 ALA B O 1
ATOM 4837 N N . GLY B 1 273 ? -15.32 8 15.328 1 95.75 273 GLY B N 1
ATOM 4838 C CA . GLY B 1 273 ? -14.578 6.781 15.062 1 95.75 273 GLY B CA 1
ATOM 4839 C C . GLY B 1 273 ? -15.398 5.523 15.266 1 95.75 273 GLY B C 1
ATOM 4840 O O . GLY B 1 273 ? -15.164 4.512 14.602 1 95.75 273 GLY B O 1
ATOM 4841 N N . VAL B 1 274 ? -16.359 5.59 16.172 1 93.69 274 VAL B N 1
ATOM 4842 C CA . VAL B 1 274 ? -17.219 4.445 16.438 1 93.69 274 VAL B CA 1
ATOM 4843 C C . VAL B 1 274 ? -18.094 4.164 15.227 1 93.69 274 VAL B C 1
ATOM 4845 O O . VAL B 1 274 ? -18.234 3.012 14.805 1 93.69 274 VAL B O 1
ATOM 4848 N N . THR B 1 275 ? -18.562 5.238 14.672 1 93.25 275 THR B N 1
ATOM 4849 C CA . THR B 1 275 ? -19.469 5.152 13.531 1 93.25 275 THR B CA 1
ATOM 4850 C C . THR B 1 275 ? -18.703 4.758 12.273 1 93.25 275 THR B C 1
ATOM 4852 O O . THR B 1 275 ? -19.281 4.148 11.359 1 93.25 275 THR B O 1
ATOM 4855 N N . LEU B 1 276 ? -17.453 5.031 12.219 1 95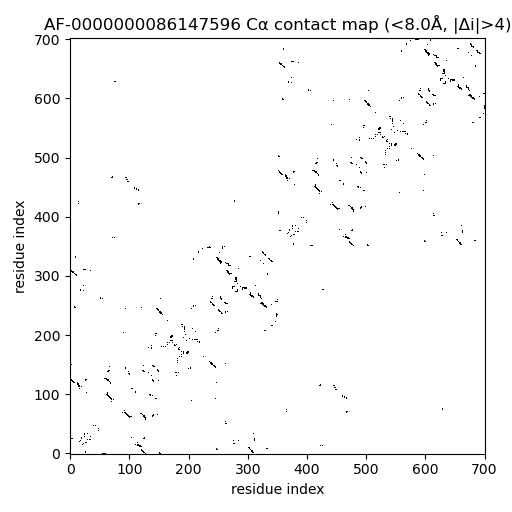.69 276 LEU B N 1
ATOM 4856 C CA . LEU B 1 276 ? -16.625 4.746 11.047 1 95.69 276 LEU B CA 1
ATOM 4857 C C . LEU B 1 276 ? -16.016 3.354 11.141 1 95.69 276 LEU B C 1
ATOM 4859 O O . LEU B 1 276 ? -15.32 2.914 10.227 1 95.69 276 LEU B O 1
ATOM 4863 N N . ASN B 1 277 ? -16.25 2.676 12.211 1 94.69 277 ASN B N 1
ATOM 4864 C CA . ASN B 1 277 ? -15.68 1.355 12.469 1 94.69 277 ASN B CA 1
ATOM 4865 C C . ASN B 1 277 ? -16.734 0.258 12.328 1 94.69 277 ASN B C 1
ATOM 4867 O O . ASN B 1 277 ? -17.625 0.144 13.156 1 94.69 277 ASN B O 1
ATOM 4871 N N . ARG B 1 278 ? -16.578 -0.63 11.375 1 92.56 278 ARG B N 1
ATOM 4872 C CA . ARG B 1 278 ? -17.609 -1.594 11.031 1 92.56 278 ARG B CA 1
ATOM 4873 C C . ARG B 1 278 ? -17.703 -2.693 12.086 1 92.56 278 ARG B C 1
ATOM 4875 O O . ARG B 1 278 ? -18.625 -3.518 12.047 1 92.56 278 ARG B O 1
ATOM 4882 N N . LYS B 1 279 ? -16.828 -2.707 13.023 1 90 279 LYS B N 1
ATOM 4883 C CA . LYS B 1 279 ? -16.938 -3.623 14.156 1 90 279 LYS B CA 1
ATOM 4884 C C . LYS B 1 279 ? -18.094 -3.229 15.07 1 90 279 LYS B C 1
ATOM 4886 O O . LYS B 1 279 ? -18.547 -4.031 15.891 1 90 279 LYS B O 1
ATOM 4891 N N . TYR B 1 280 ? -18.516 -2.01 14.898 1 90.38 280 TYR B N 1
ATOM 4892 C CA . TYR B 1 280 ? -19.547 -1.469 15.773 1 90.38 280 TYR B CA 1
ATOM 4893 C C . TYR B 1 280 ? -20.875 -1.324 15.023 1 90.38 280 TYR B C 1
ATOM 4895 O O . TYR B 1 280 ? -20.891 -1.259 13.789 1 90.38 280 TYR B O 1
ATOM 4903 N N . PRO B 1 281 ? -21.969 -1.287 15.711 1 86.75 281 PRO B N 1
ATOM 4904 C CA . PRO B 1 281 ? -23.281 -1.455 15.086 1 86.75 281 PRO B CA 1
ATOM 4905 C C . PRO B 1 281 ? -23.656 -0.299 14.164 1 86.75 281 PRO B C 1
ATOM 4907 O O . PRO B 1 281 ? -24.328 -0.505 13.141 1 86.75 281 PRO B O 1
ATOM 4910 N N . ASP B 1 282 ? -23.312 0.87 14.406 1 88.44 282 ASP B N 1
ATOM 4911 C CA . ASP B 1 282 ? -23.703 2.014 13.586 1 88.44 282 ASP B CA 1
ATOM 4912 C C . ASP B 1 282 ? -22.828 2.113 12.336 1 88.44 282 ASP B C 1
ATOM 4914 O O . ASP B 1 282 ? -21.953 1.271 12.117 1 88.44 282 ASP B O 1
ATOM 4918 N N . ASN B 1 283 ? -23.234 2.924 11.43 1 90.12 283 ASN B N 1
ATOM 4919 C CA . ASN B 1 283 ? -22.422 3.193 10.242 1 90.12 283 ASN B CA 1
ATOM 4920 C C . ASN B 1 283 ? -22.453 4.672 9.867 1 90.12 283 ASN B C 1
ATOM 4922 O O . ASN B 1 283 ? -23.297 5.426 10.359 1 90.12 283 ASN B O 1
ATOM 4926 N N . ALA B 1 284 ? -21.625 5.039 8.977 1 91.88 284 ALA B N 1
ATOM 4927 C CA . ALA B 1 284 ? -21.375 6.449 8.703 1 91.88 284 ALA B CA 1
ATOM 4928 C C . ALA B 1 284 ? -22.562 7.109 8.031 1 91.88 284 ALA B C 1
ATOM 4930 O O . ALA B 1 284 ? -22.734 8.328 8.109 1 91.88 284 ALA B O 1
ATOM 4931 N N . ASP B 1 285 ? -23.453 6.285 7.445 1 91.62 285 ASP B N 1
ATOM 4932 C CA . ASP B 1 285 ? -24.531 6.84 6.645 1 91.62 285 ASP B CA 1
ATOM 4933 C C . ASP B 1 285 ? -25.875 6.73 7.379 1 91.62 285 ASP B C 1
ATOM 4935 O O . ASP B 1 285 ? -26.891 7.199 6.887 1 91.62 285 ASP B O 1
ATOM 4939 N N . GLY B 1 286 ? -25.875 6.129 8.477 1 89.38 286 GLY B N 1
ATOM 4940 C CA . GLY B 1 286 ? -27.078 5.984 9.273 1 89.38 286 GLY B CA 1
ATOM 4941 C C . GLY B 1 286 ? -28.062 4.98 8.695 1 89.38 286 GLY B C 1
ATOM 4942 O O . GLY B 1 286 ? -29.25 5.031 8.984 1 89.38 286 GLY B O 1
ATOM 4943 N N . ILE B 1 287 ? -27.547 4.199 7.797 1 86.44 287 ILE B N 1
ATOM 4944 C CA . ILE B 1 287 ? -28.391 3.189 7.168 1 86.44 287 ILE B CA 1
ATOM 4945 C C . ILE B 1 287 ? -28.156 1.833 7.824 1 86.44 287 ILE B C 1
ATOM 4947 O O . ILE B 1 287 ? -27.016 1.354 7.887 1 86.44 287 ILE B O 1
ATOM 4951 N N . PRO B 1 288 ? -29.234 1.292 8.297 1 78.38 288 PRO B N 1
ATOM 4952 C CA . PRO B 1 288 ? -29.078 -0.009 8.953 1 78.38 288 PRO B CA 1
ATOM 4953 C C . PRO B 1 288 ? -28.438 -1.053 8.039 1 78.38 288 PRO B C 1
ATOM 4955 O O . PRO B 1 288 ? -28.734 -1.086 6.836 1 78.38 288 PRO B O 1
ATOM 4958 N N . HIS B 1 289 ? -27.469 -1.656 8.602 1 73.38 289 HIS B N 1
ATOM 4959 C CA . HIS B 1 289 ? -26.812 -2.768 7.914 1 73.38 289 HIS B CA 1
ATOM 4960 C C . HIS B 1 289 ? -27.094 -4.09 8.625 1 73.38 289 HIS B C 1
ATOM 4962 O O . HIS B 1 289 ? -26.828 -4.219 9.828 1 73.38 289 HIS B O 1
ATOM 4968 N N . PRO B 1 290 ? -27.734 -4.992 7.961 1 65.44 290 PRO B N 1
ATOM 4969 C CA . PRO B 1 290 ? -28.141 -6.246 8.602 1 65.44 290 PRO B CA 1
ATOM 4970 C C . PRO B 1 290 ? -27 -6.926 9.352 1 65.44 290 PRO B C 1
ATOM 4972 O O . PRO B 1 290 ? -27.219 -7.516 10.414 1 65.44 290 PRO B O 1
ATOM 4975 N N . LYS B 1 291 ? -25.844 -6.953 8.891 1 64.62 291 LYS B N 1
ATOM 4976 C CA . LYS B 1 291 ? -24.781 -7.73 9.539 1 64.62 291 LYS B CA 1
ATOM 4977 C C . LYS B 1 291 ? -24.188 -6.969 10.719 1 64.62 291 LYS B C 1
ATOM 4979 O O . LYS B 1 291 ? -23.344 -7.504 11.445 1 64.62 291 LYS B O 1
ATOM 4984 N N . ARG B 1 292 ? -24.609 -5.742 11.023 1 66.44 292 ARG B N 1
ATOM 4985 C CA . ARG B 1 292 ? -23.953 -4.938 12.047 1 66.44 292 ARG B CA 1
ATOM 4986 C C . ARG B 1 292 ? -24.812 -4.859 13.305 1 66.44 292 ARG B C 1
ATOM 4988 O O . ARG B 1 292 ? -24.391 -4.289 14.32 1 66.44 292 ARG B O 1
ATOM 4995 N N . TYR B 1 293 ? -26.031 -5.465 13.359 1 62.81 293 TYR B N 1
ATOM 4996 C CA . TYR B 1 293 ? -26.922 -5.371 14.508 1 62.81 293 TYR B CA 1
ATOM 4997 C C . TYR B 1 293 ? -26.297 -6.016 15.742 1 62.81 293 TYR B C 1
ATOM 4999 O O . TYR B 1 293 ? -26.625 -5.66 16.875 1 62.81 293 TYR B O 1
ATOM 5007 N N . VAL B 1 294 ? -25.312 -6.844 15.492 1 64.94 294 VAL B N 1
ATOM 5008 C CA . VAL B 1 294 ? -24.734 -7.605 16.594 1 64.94 294 VAL B CA 1
ATOM 5009 C C . VAL B 1 294 ? -23.312 -7.117 16.859 1 64.94 294 VAL B C 1
ATOM 5011 O O . VAL B 1 294 ? -22.531 -7.797 17.531 1 64.94 294 VAL B O 1
ATOM 5014 N N . GLY B 1 295 ? -22.953 -5.914 16.688 1 71.69 295 GLY B N 1
ATOM 5015 C CA . GLY B 1 295 ? -21.578 -5.461 16.844 1 71.69 295 GLY B CA 1
ATOM 5016 C C . GLY B 1 295 ? -21.156 -5.297 18.281 1 71.69 295 GLY B C 1
ATOM 5017 O O . GLY B 1 295 ? -21.891 -5.68 19.203 1 71.69 295 GLY B O 1
ATOM 5018 N N . ILE B 1 296 ? -19.891 -4.934 18.484 1 83.81 296 ILE B N 1
ATOM 5019 C CA . ILE B 1 296 ? -19.297 -4.645 19.797 1 83.81 296 ILE B CA 1
ATOM 5020 C C . ILE B 1 296 ? -19.984 -3.432 20.422 1 83.81 296 ILE B C 1
ATOM 5022 O O . ILE B 1 296 ? -20.297 -2.463 19.719 1 83.81 296 ILE B O 1
ATOM 5026 N N . PRO B 1 297 ? -20.281 -3.527 21.703 1 87.38 297 PRO B N 1
ATOM 5027 C CA . PRO B 1 297 ? -20.859 -2.344 22.344 1 87.38 297 PRO B CA 1
ATOM 5028 C C . PRO B 1 297 ? -20 -1.095 22.156 1 87.38 297 PRO B C 1
ATOM 5030 O O . PRO B 1 297 ? -18.781 -1.154 22.297 1 87.38 297 PRO B O 1
ATOM 5033 N N . GLU B 1 298 ? -20.578 0.054 21.859 1 89.38 298 GLU B N 1
ATOM 5034 C CA . GLU B 1 298 ? -19.906 1.304 21.516 1 89.38 298 GLU B CA 1
ATOM 5035 C C . GLU B 1 298 ? -18.984 1.763 22.656 1 89.38 298 GLU B C 1
ATOM 5037 O O . GLU B 1 298 ? -17.984 2.418 22.406 1 89.38 298 GLU B O 1
ATOM 5042 N N . GLN B 1 299 ? -19.344 1.371 23.891 1 90.81 299 GLN B N 1
ATOM 5043 C CA . GLN B 1 299 ? -18.578 1.797 25.062 1 90.81 299 GLN B CA 1
ATOM 5044 C C . GLN B 1 299 ? -17.188 1.179 25.062 1 90.81 299 GLN B C 1
ATOM 5046 O O . GLN B 1 299 ? -16.297 1.659 25.766 1 90.81 299 GLN B O 1
ATOM 5051 N N . ARG B 1 300 ? -17.031 0.196 24.203 1 92.12 300 ARG B N 1
ATOM 5052 C CA . ARG B 1 300 ? -15.75 -0.507 24.172 1 92.12 300 ARG B CA 1
ATOM 5053 C C . ARG B 1 300 ? -14.797 0.143 23.188 1 92.12 300 ARG B C 1
ATOM 5055 O O . ARG B 1 300 ? -13.625 -0.227 23.109 1 92.12 300 ARG B O 1
ATOM 5062 N N . HIS B 1 301 ? -15.32 1.074 22.406 1 93.62 301 HIS B N 1
ATOM 5063 C CA . HIS B 1 301 ? -14.453 1.748 21.453 1 93.62 301 HIS B CA 1
ATOM 5064 C C . HIS B 1 301 ? -13.383 2.574 22.156 1 93.62 301 HIS B C 1
ATOM 5066 O O . HIS B 1 301 ? -13.68 3.305 23.109 1 93.62 301 HIS B O 1
ATOM 5072 N N . GLY B 1 302 ? -12.18 2.453 21.719 1 93.69 302 GLY B N 1
ATOM 5073 C CA . GLY B 1 302 ? -11.078 3.152 22.344 1 93.69 302 GLY B CA 1
ATOM 5074 C C . GLY B 1 302 ? -11.086 4.645 22.078 1 93.69 302 GLY B C 1
ATOM 5075 O O . GLY B 1 302 ? -11.805 5.121 21.203 1 93.69 302 GLY B O 1
ATOM 5076 N N . GLN B 1 303 ? -10.289 5.336 22.906 1 94.81 303 GLN B N 1
ATOM 5077 C CA . GLN B 1 303 ? -10.117 6.77 22.688 1 94.81 303 GLN B CA 1
ATOM 5078 C C . GLN B 1 303 ? -9.469 7.047 21.344 1 94.81 303 GLN B C 1
ATOM 5080 O O . GLN B 1 303 ? -8.57 6.316 20.906 1 94.81 303 GLN B O 1
ATOM 5085 N N . HIS B 1 304 ? -9.992 8.078 20.672 1 96.56 304 HIS B N 1
ATOM 5086 C CA . HIS B 1 304 ? -9.461 8.477 19.375 1 96.56 304 HIS B CA 1
ATOM 5087 C C . HIS B 1 304 ? -9.773 9.938 19.062 1 96.56 304 HIS B C 1
ATOM 5089 O O . HIS B 1 304 ? -10.586 10.555 19.75 1 96.56 304 HIS B O 1
ATOM 5095 N N . LEU B 1 305 ? -9.016 10.461 18.125 1 98.19 305 LEU B N 1
ATOM 5096 C CA . LEU B 1 305 ? -9.227 11.812 17.625 1 98.19 305 LEU B CA 1
ATOM 5097 C C . LEU B 1 305 ? -9.219 11.844 16.094 1 98.19 305 LEU B C 1
ATOM 5099 O O . LEU B 1 305 ? -8.328 11.273 15.469 1 98.19 305 LEU B O 1
ATOM 5103 N N . ILE B 1 306 ? -10.289 12.406 15.57 1 98.38 306 ILE B N 1
ATOM 5104 C CA . ILE B 1 306 ? -10.352 12.656 14.133 1 98.38 306 ILE B CA 1
ATOM 5105 C C . ILE B 1 306 ? -10.375 14.156 13.875 1 98.38 306 ILE B C 1
ATOM 5107 O O . ILE B 1 306 ? -11.086 14.906 14.555 1 98.38 306 ILE B O 1
ATOM 5111 N N . VAL B 1 307 ? -9.586 14.609 12.977 1 98.5 307 VAL B N 1
ATOM 5112 C CA . VAL B 1 307 ? -9.633 15.977 12.453 1 98.5 307 VAL B CA 1
ATOM 5113 C C . VAL B 1 307 ? -9.883 15.945 10.953 1 98.5 307 VAL B C 1
ATOM 5115 O O . VAL B 1 307 ? -9.203 15.219 10.219 1 98.5 307 VAL B O 1
ATOM 5118 N N . ALA B 1 308 ? -10.844 16.688 10.516 1 97.25 308 ALA B N 1
ATOM 5119 C CA . ALA B 1 308 ? -11.195 16.609 9.102 1 97.25 308 ALA B CA 1
ATOM 5120 C C . ALA B 1 308 ? -11.711 17.938 8.578 1 97.25 308 ALA B C 1
ATOM 5122 O O . ALA B 1 308 ? -12.344 18.703 9.32 1 97.25 308 ALA B O 1
ATOM 5123 N N . SER B 1 309 ? -11.484 18.156 7.285 1 95 309 SER B N 1
ATOM 5124 C CA . SER B 1 309 ? -11.992 19.359 6.637 1 95 309 SER B CA 1
ATOM 5125 C C . SER B 1 309 ? -13.523 19.406 6.664 1 95 309 SER B C 1
ATOM 5127 O O . SER B 1 309 ? -14.117 20.469 6.766 1 95 309 SER B O 1
ATOM 5129 N N . GLU B 1 310 ? -14.102 18.234 6.551 1 91.81 310 GLU B N 1
ATOM 5130 C CA . GLU B 1 310 ? -15.555 18.062 6.582 1 91.81 310 GLU B CA 1
ATOM 5131 C C . GLU B 1 310 ? -15.938 16.781 7.316 1 91.81 310 GLU B C 1
ATOM 5133 O O . GLU B 1 310 ? -15.227 15.773 7.242 1 91.81 310 GLU B O 1
ATOM 5138 N N . PRO B 1 311 ? -17.094 16.891 7.969 1 93.06 311 PRO B N 1
ATOM 5139 C CA . PRO B 1 311 ? -17.578 15.664 8.609 1 93.06 311 PRO B CA 1
ATOM 5140 C C . PRO B 1 311 ? -17.828 14.539 7.613 1 93.06 311 PRO B C 1
ATOM 5142 O O . PRO B 1 311 ? -18.328 14.781 6.512 1 93.06 311 PRO B O 1
ATOM 5145 N N . SER B 1 312 ? -17.578 13.312 8.055 1 92.38 312 SER B N 1
ATOM 5146 C CA . SER B 1 312 ? -17.766 12.172 7.16 1 92.38 312 SER B CA 1
ATOM 5147 C C . SER B 1 312 ? -18.891 11.266 7.645 1 92.38 312 SER B C 1
ATOM 5149 O O . SER B 1 312 ? -19.188 10.25 7.012 1 92.38 312 SER B O 1
ATOM 5151 N N . THR B 1 313 ? -19.438 11.547 8.812 1 93.69 313 THR B N 1
ATOM 5152 C CA . THR B 1 313 ? -20.531 10.727 9.344 1 93.69 313 THR B CA 1
ATOM 5153 C C . THR B 1 313 ? -21.812 11.531 9.453 1 93.69 313 THR B C 1
ATOM 5155 O O . THR B 1 313 ? -21.781 12.766 9.461 1 93.69 313 THR B O 1
ATOM 5158 N N . TYR B 1 314 ? -22.922 10.844 9.617 1 91.38 314 TYR B N 1
ATOM 5159 C CA . TYR B 1 314 ? -24.234 11.484 9.523 1 91.38 314 TYR B CA 1
ATOM 5160 C C . TYR B 1 314 ? -24.594 12.172 10.836 1 91.38 314 TYR B C 1
ATOM 5162 O O . TYR B 1 314 ? -25.469 13.031 10.875 1 91.38 314 TYR B O 1
ATOM 5170 N N . VAL B 1 315 ? -23.922 11.805 11.906 1 92.44 315 VAL B N 1
ATOM 5171 C CA . VAL B 1 315 ? -24.25 12.383 13.211 1 92.44 315 VAL B CA 1
ATOM 5172 C C . VAL B 1 315 ? -23.516 13.711 13.383 1 92.44 315 VAL B C 1
ATOM 5174 O O . VAL B 1 315 ? -22.375 13.742 13.844 1 92.44 315 VAL B O 1
ATOM 5177 N N . GLU B 1 316 ? -24.109 14.734 13.242 1 90.62 316 GLU B N 1
ATOM 5178 C CA . GLU B 1 316 ? -23.531 16.078 13.273 1 90.62 316 GLU B CA 1
ATOM 5179 C C . GLU B 1 316 ? -22.984 16.406 14.664 1 90.62 316 GLU B C 1
ATOM 5181 O O . GLU B 1 316 ? -21.953 17.062 14.789 1 90.62 316 GLU B O 1
ATOM 5186 N N . ALA B 1 317 ? -23.688 15.938 15.633 1 94.12 317 ALA B N 1
ATOM 5187 C CA . ALA B 1 317 ? -23.359 16.281 17.016 1 94.12 317 ALA B CA 1
ATOM 5188 C C . ALA B 1 317 ? -22.016 15.711 17.406 1 94.12 317 ALA B C 1
ATOM 5190 O O . ALA B 1 317 ? -21.422 16.125 18.406 1 94.12 317 ALA B O 1
ATOM 5191 N N . ASP B 1 318 ? -21.484 14.828 16.625 1 95.5 318 ASP B N 1
ATOM 5192 C CA . ASP B 1 318 ? -20.203 14.195 16.938 1 95.5 318 ASP B CA 1
ATOM 5193 C C . ASP B 1 318 ? -19.031 15.078 16.516 1 95.5 318 ASP B C 1
ATOM 5195 O O . ASP B 1 318 ? -17.875 14.797 16.844 1 95.5 318 ASP B O 1
ATOM 5199 N N . TRP B 1 319 ? -19.297 16.141 15.789 1 96.69 319 TRP B N 1
ATOM 5200 C CA . TRP B 1 319 ? -18.25 16.953 15.188 1 96.69 319 TRP B CA 1
ATOM 5201 C C . TRP B 1 319 ? -18.281 18.375 15.75 1 96.69 319 TRP B C 1
ATOM 5203 O O . TRP B 1 319 ? -19.359 18.953 15.938 1 96.69 319 TRP B O 1
ATOM 5213 N N . GLU B 1 320 ? -17.141 18.875 15.992 1 96.94 320 GLU B N 1
ATOM 5214 C CA . GLU B 1 320 ? -17 20.25 16.469 1 96.94 320 GLU B CA 1
ATOM 5215 C C . GLU B 1 320 ? -16.109 21.062 15.531 1 96.94 320 GLU B C 1
ATOM 5217 O O . GLU B 1 320 ? -15.031 20.609 15.141 1 96.94 320 GLU B O 1
ATOM 5222 N N . LEU B 1 321 ? -16.562 22.203 15.195 1 96.19 321 LEU B N 1
ATOM 5223 C CA . LEU B 1 321 ? -15.781 23.109 14.352 1 96.19 321 LEU B CA 1
ATOM 5224 C C . LEU B 1 321 ? -14.648 23.75 15.148 1 96.19 321 LEU B C 1
ATOM 5226 O O . LEU B 1 321 ? -14.867 24.266 16.25 1 96.19 321 LEU B O 1
ATOM 5230 N N . ILE B 1 322 ? -13.461 23.672 14.617 1 96.75 322 ILE B N 1
ATOM 5231 C CA . ILE B 1 322 ? -12.336 24.391 15.234 1 96.75 322 ILE B CA 1
ATOM 5232 C C . ILE B 1 322 ? -12.453 25.875 14.945 1 96.75 322 ILE B C 1
ATOM 5234 O O . ILE B 1 322 ? -12.672 26.281 13.805 1 96.75 322 ILE B O 1
ATOM 5238 N N . GLY B 1 323 ? -12.328 26.719 15.906 1 95.69 323 GLY B N 1
ATOM 5239 C CA . GLY B 1 323 ? -12.453 28.156 15.75 1 95.69 323 GLY B CA 1
ATOM 5240 C C . GLY B 1 323 ? -11.352 28.766 14.898 1 95.69 323 GLY B C 1
ATOM 5241 O O . GLY B 1 323 ? -10.32 28.125 14.672 1 95.69 323 GLY B O 1
ATOM 5242 N N . ARG B 1 324 ? -11.68 29.938 14.43 1 93.69 324 ARG B N 1
ATOM 5243 C CA . ARG B 1 324 ? -10.688 30.656 13.641 1 93.69 324 ARG B CA 1
ATOM 5244 C C . ARG B 1 324 ? -9.398 30.859 14.43 1 93.69 324 ARG B C 1
ATOM 5246 O O . ARG B 1 324 ? -9.438 31.234 15.602 1 93.69 324 ARG B O 1
ATOM 5253 N N . ASN B 1 325 ? -8.328 30.578 13.758 1 96.44 325 ASN B N 1
ATOM 5254 C CA . ASN B 1 325 ? -7 30.797 14.32 1 96.44 325 ASN B CA 1
ATOM 5255 C C . ASN B 1 325 ? -6.84 30.062 15.656 1 96.44 325 ASN B C 1
ATOM 5257 O O . ASN B 1 325 ? -6.383 30.656 16.641 1 96.44 325 ASN B O 1
ATOM 5261 N N . GLN B 1 326 ? -7.312 28.875 15.641 1 97.56 326 GLN B N 1
ATOM 5262 C CA . GLN B 1 326 ? -7.133 27.984 16.781 1 97.56 326 GLN B CA 1
ATOM 5263 C C . GLN B 1 326 ? -6.324 26.75 16.391 1 97.56 326 GLN B C 1
ATOM 5265 O O . GLN B 1 326 ? -6.27 26.375 15.219 1 97.56 326 GLN B O 1
ATOM 5270 N N . PHE B 1 327 ? -5.633 26.203 17.422 1 97.19 327 PHE B N 1
ATOM 5271 C CA . PHE B 1 327 ? -4.926 24.938 17.25 1 97.19 327 PHE B CA 1
ATOM 5272 C C . PHE B 1 327 ? -5.633 23.812 18 1 97.19 327 PHE B C 1
ATOM 5274 O O . PHE B 1 327 ? -6.434 24.078 18.906 1 97.19 327 PHE B O 1
ATOM 5281 N N . LEU B 1 328 ? -5.461 22.672 17.562 1 98 328 LEU B N 1
ATOM 5282 C CA . LEU B 1 328 ? -5.77 21.422 18.25 1 98 328 LEU B CA 1
ATOM 5283 C C . LEU B 1 328 ? -4.52 20.578 18.422 1 98 328 LEU B C 1
ATOM 5285 O O . LEU B 1 328 ? -3.814 20.297 17.438 1 98 328 LEU B O 1
ATOM 5289 N N . ALA B 1 329 ? -4.195 20.188 19.672 1 97.38 329 ALA B N 1
ATOM 5290 C CA . ALA B 1 329 ? -2.973 19.422 19.953 1 97.38 329 ALA B CA 1
ATOM 5291 C C . ALA B 1 329 ? -3.271 18.188 20.781 1 97.38 329 ALA B C 1
ATOM 5293 O O . ALA B 1 329 ? -3.836 18.281 21.875 1 97.38 329 ALA B O 1
ATOM 5294 N N . SER B 1 330 ? -2.922 17.109 20.203 1 96.56 330 SER B N 1
ATOM 5295 C CA . SER B 1 330 ? -3.115 15.828 20.875 1 96.56 330 SER B CA 1
ATOM 5296 C C . SER B 1 330 ? -1.781 15.141 21.156 1 96.56 330 SER B C 1
ATOM 5298 O O . SER B 1 330 ? -0.954 14.992 20.266 1 96.56 330 SER B O 1
ATOM 5300 N N . GLY B 1 331 ? -1.62 14.711 22.391 1 93 331 GLY B N 1
ATOM 5301 C CA . GLY B 1 331 ? -0.4 14.016 22.766 1 93 331 GLY B CA 1
ATOM 5302 C C . GLY B 1 331 ? -0.54 12.508 22.75 1 93 331 GLY B C 1
ATOM 5303 O O . GLY B 1 331 ? -1.566 11.984 22.312 1 93 331 GLY B O 1
ATOM 5304 N N . PRO B 1 332 ? 0.571 11.859 23.188 1 88.75 332 PRO B N 1
ATOM 5305 C CA . PRO B 1 332 ? 0.592 10.398 23.156 1 88.75 332 PRO B CA 1
ATOM 5306 C C . PRO B 1 332 ? -0.436 9.766 24.094 1 88.75 332 PRO B C 1
ATOM 5308 O O . PRO B 1 332 ? -0.833 8.617 23.891 1 88.75 332 PRO B O 1
ATOM 5311 N N . ASP B 1 333 ? -0.887 10.523 24.984 1 85.31 333 ASP B N 1
ATOM 5312 C CA . ASP B 1 333 ? -1.816 9.992 25.969 1 85.31 333 ASP B CA 1
ATOM 5313 C C . ASP B 1 333 ? -3.258 10.078 25.469 1 85.31 333 ASP B C 1
ATOM 5315 O O . ASP B 1 333 ? -4.18 9.617 26.156 1 85.31 333 ASP B O 1
ATOM 5319 N N . GLY B 1 334 ? -3.436 10.664 24.406 1 83.69 334 GLY B N 1
ATOM 5320 C CA . GLY B 1 334 ? -4.766 10.734 23.828 1 83.69 334 GLY B CA 1
ATOM 5321 C C . GLY B 1 334 ? -5.539 11.969 24.25 1 83.69 334 GLY B C 1
ATOM 5322 O O . GLY B 1 334 ? -6.621 12.242 23.719 1 83.69 334 GLY B O 1
ATOM 5323 N N . PHE B 1 335 ? -4.961 12.711 25.141 1 87.38 335 PHE B N 1
ATOM 5324 C CA . PHE B 1 335 ? -5.586 13.969 25.531 1 87.38 335 PHE B CA 1
ATOM 5325 C C . PHE B 1 335 ? -5.258 15.07 24.531 1 87.38 335 PHE B C 1
ATOM 5327 O O . PHE B 1 335 ? -4.145 15.133 24.016 1 87.38 335 PHE B O 1
ATOM 5334 N N . PHE B 1 336 ? -6.34 15.82 24.234 1 92.56 336 PHE B N 1
ATOM 5335 C CA . PHE B 1 336 ? -6.078 16.906 23.297 1 92.56 336 PHE B CA 1
ATOM 5336 C C . PHE B 1 336 ? -6.57 18.234 23.859 1 92.56 336 PHE B C 1
ATOM 5338 O O . PHE B 1 336 ? -7.379 18.25 24.797 1 92.56 336 PHE B O 1
ATOM 5345 N N . GLU B 1 337 ? -6.004 19.281 23.438 1 95.44 337 GLU B N 1
ATOM 5346 C CA . GLU B 1 337 ? -6.406 20.641 23.812 1 95.44 337 GLU B CA 1
ATOM 5347 C C . GLU B 1 337 ? -6.664 21.5 22.594 1 95.44 337 GLU B C 1
ATOM 5349 O O . GLU B 1 337 ? -6.086 21.266 21.531 1 95.44 337 GLU B O 1
ATOM 5354 N N . VAL B 1 338 ? -7.582 22.359 22.734 1 96.69 338 VAL B N 1
ATOM 5355 C CA . VAL B 1 338 ? -7.852 23.391 21.734 1 96.69 338 VAL B CA 1
ATOM 5356 C C . VAL B 1 338 ? -7.508 24.766 22.312 1 96.69 338 VAL B C 1
ATOM 5358 O O . VAL B 1 338 ? -7.832 25.062 23.453 1 96.69 338 VAL B O 1
ATOM 5361 N N . GLY B 1 339 ? -6.777 25.516 21.547 1 95.56 339 GLY B N 1
ATOM 5362 C CA . GLY B 1 339 ? -6.379 26.828 22.016 1 95.56 339 GLY B CA 1
ATOM 5363 C C . GLY B 1 339 ? -6.18 27.828 20.875 1 95.56 339 GLY B C 1
ATOM 5364 O O . GLY B 1 339 ? -6.258 27.469 19.703 1 95.56 339 GLY B O 1
ATOM 5365 N N . LEU B 1 340 ? -5.938 29.047 21.266 1 94.62 340 LEU B N 1
ATOM 5366 C CA . LEU B 1 340 ? -5.758 30.109 20.281 1 94.62 340 LEU B CA 1
ATOM 5367 C C . LEU B 1 340 ? -4.348 30.078 19.703 1 94.62 340 LEU B C 1
ATOM 5369 O O . LEU B 1 340 ? -3.385 29.781 20.406 1 94.62 340 LEU B O 1
ATOM 5373 N N . CYS B 1 341 ? -4.312 30.312 18.453 1 91 341 CYS B N 1
ATOM 5374 C CA . CYS B 1 341 ? -3.016 30.594 17.844 1 91 341 CYS B CA 1
ATOM 5375 C C . CYS B 1 341 ? -2.582 32.031 18.125 1 91 341 CYS B C 1
ATOM 5377 O O . CYS B 1 341 ? -3.363 32.969 17.953 1 91 341 CYS B O 1
ATOM 5379 N N . PRO B 1 342 ? -1.354 32.188 18.547 1 88.5 342 PRO B N 1
ATOM 5380 C CA . PRO B 1 342 ? -0.896 33.562 18.672 1 88.5 342 PRO B CA 1
ATOM 5381 C C . PRO B 1 342 ? -1.034 34.375 17.375 1 88.5 342 PRO B C 1
ATOM 5383 O O . PRO B 1 342 ? -0.804 33.812 16.281 1 88.5 342 PRO B O 1
ATOM 5386 N N . TYR B 1 343 ? -1.517 35.531 17.453 1 91.75 343 TYR B N 1
ATOM 5387 C CA . TYR B 1 343 ? -1.769 36.406 16.297 1 91.75 343 TYR B CA 1
ATOM 5388 C C . TYR B 1 343 ? -1.031 37.719 16.438 1 91.75 343 TYR B C 1
ATOM 5390 O O . TYR B 1 343 ? -1.263 38.469 17.375 1 91.75 343 TYR B O 1
ATOM 5398 N N . GLY B 1 344 ? -0.177 37.969 15.586 1 87.81 344 GLY B N 1
ATOM 5399 C CA . GLY B 1 344 ? 0.657 39.156 15.695 1 87.81 344 GLY B CA 1
ATOM 5400 C C . GLY B 1 344 ? -0.027 40.406 15.195 1 87.81 344 GLY B C 1
ATOM 5401 O O . GLY B 1 344 ? -0.945 40.344 14.375 1 87.81 344 GLY B O 1
ATOM 5402 N N . ALA B 1 345 ? 0.508 41.5 15.703 1 86.06 345 ALA B N 1
ATOM 5403 C CA . ALA B 1 345 ? 0.041 42.812 15.203 1 86.06 345 ALA B CA 1
ATOM 5404 C C . ALA B 1 345 ? 0.417 43 13.742 1 86.06 345 ALA B C 1
ATOM 5406 O O . ALA B 1 345 ? 1.547 42.719 13.344 1 86.06 345 ALA B O 1
ATOM 5407 N N . GLY B 1 346 ? -0.532 43.375 12.891 1 90.81 346 GLY B N 1
ATOM 5408 C CA . GLY B 1 346 ? -0.256 43.688 11.5 1 90.81 346 GLY B CA 1
ATOM 5409 C C . GLY B 1 346 ? -0.3 42.469 10.594 1 90.81 346 GLY B C 1
ATOM 5410 O O . GLY B 1 346 ? 0.073 42.562 9.414 1 90.81 346 GLY B O 1
ATOM 5411 N N . TRP B 1 347 ? -0.756 41.312 11.133 1 94.81 347 TRP B N 1
ATOM 5412 C CA . TRP B 1 347 ? -0.743 40.094 10.336 1 94.81 347 TRP B CA 1
ATOM 5413 C C . TRP B 1 347 ? -1.847 40.125 9.289 1 94.81 347 TRP B C 1
ATOM 5415 O O . TRP B 1 347 ? -1.794 39.375 8.305 1 94.81 347 TRP B O 1
ATOM 5425 N N . ASP B 1 348 ? -2.756 41 9.461 1 95.69 348 ASP B N 1
ATOM 5426 C CA . ASP B 1 348 ? -3.908 41.031 8.562 1 95.69 348 ASP B CA 1
ATOM 5427 C C . ASP B 1 348 ? -3.477 41.281 7.125 1 95.69 348 ASP B C 1
ATOM 5429 O O . ASP B 1 348 ? -2.67 42.188 6.859 1 95.69 348 ASP B O 1
ATOM 5433 N N . GLY B 1 349 ? -3.982 40.406 6.281 1 94.06 349 GLY B N 1
ATOM 5434 C CA . GLY B 1 349 ? -3.809 40.625 4.852 1 94.06 349 GLY B CA 1
ATOM 5435 C C . GLY B 1 349 ? -5.105 40.938 4.129 1 94.06 349 GLY B C 1
ATOM 5436 O O . GLY B 1 349 ? -6.188 40.781 4.699 1 94.06 349 GLY B O 1
ATOM 5437 N N . LEU B 1 350 ? -4.977 41.406 2.885 1 92.62 350 LEU B N 1
ATOM 5438 C CA . LEU B 1 350 ? -6.129 41.656 2.031 1 92.62 350 LEU B CA 1
ATOM 5439 C C . LEU B 1 350 ? -6.773 40.344 1.583 1 92.62 350 LEU B C 1
ATOM 5441 O O . LEU B 1 350 ? -6.148 39.281 1.651 1 92.62 350 LEU B O 1
ATOM 5445 N N . ASP B 1 351 ? -7.988 40.469 1.166 1 88 351 ASP B N 1
ATOM 5446 C CA . ASP B 1 351 ? -8.688 39.281 0.678 1 88 351 ASP B CA 1
ATOM 5447 C C . ASP B 1 351 ? -8.211 38.906 -0.726 1 88 351 ASP B C 1
ATOM 5449 O O . ASP B 1 351 ? -7.969 39.781 -1.559 1 88 351 ASP B O 1
#

Organism: NCBI:txid717836

Solvent-accessible surface area (backbone atoms only — not comparable to full-atom values): 36610 Å² total; per-residue (Å²): 54,39,42,42,39,35,40,41,27,84,75,38,65,43,47,40,28,40,60,39,52,68,20,75,45,4,68,62,35,39,64,81,44,82,66,77,68,90,75,60,63,85,87,55,57,74,63,56,49,49,48,30,52,63,50,54,53,50,84,54,81,40,22,32,11,33,34,38,34,34,38,44,47,41,70,41,42,75,75,60,89,88,62,50,71,67,63,45,48,68,66,28,33,34,62,23,44,46,60,37,59,62,66,61,92,78,29,65,45,60,50,30,42,24,50,41,34,57,29,34,20,39,40,38,27,38,36,28,70,90,74,60,74,80,41,52,71,57,32,38,53,43,69,46,70,28,32,37,34,42,67,36,68,46,60,53,72,40,82,81,42,43,68,62,55,58,69,69,30,21,70,41,31,51,74,64,54,84,54,80,45,61,60,54,51,47,45,23,34,22,48,16,52,57,44,69,53,38,56,66,74,50,31,64,57,87,76,52,63,67,47,51,50,51,14,48,50,48,32,54,50,49,53,53,49,48,36,43,73,74,46,44,90,69,26,48,35,33,27,49,34,35,38,38,32,50,64,54,35,39,39,33,33,32,26,36,35,34,87,79,61,70,36,56,62,37,30,37,25,69,50,50,65,50,31,38,29,68,44,20,47,53,40,25,70,70,57,91,47,86,89,21,78,77,37,53,62,73,87,70,56,52,66,42,44,33,40,22,39,52,71,42,51,68,62,60,89,42,52,41,75,59,53,82,38,19,32,40,41,27,36,70,84,68,53,64,49,73,44,76,46,88,74,64,88,83,54,59,25,42,133,55,38,40,42,40,36,40,41,26,83,74,36,66,44,46,41,28,42,58,40,52,67,21,75,43,5,69,62,36,38,66,80,44,82,65,74,77,84,74,60,62,86,87,55,56,72,62,57,48,50,47,29,52,62,49,54,51,51,84,52,82,40,22,32,12,34,34,38,35,33,39,43,46,41,71,43,42,75,75,59,89,87,63,50,71,66,63,43,49,67,65,28,33,33,62,22,44,46,60,36,58,62,68,61,92,78,28,64,46,59,50,31,42,24,50,41,35,60,29,33,19,38,39,39,28,38,36,29,68,90,74,61,74,80,43,53,71,57,32,37,52,44,70,46,70,29,30,37,33,41,69,37,70,44,59,53,71,40,81,82,41,43,68,64,54,57,70,69,31,20,70,40,30,51,72,63,53,84,55,81,45,62,59,54,52,48,45,23,34,21,50,16,52,57,44,70,53,39,54,66,75,50,31,65,55,86,74,54,63,68,48,50,51,51,14,49,50,49,32,52,50,48,54,53,48,48,36,44,73,76,44,44,90,69,24,48,34,33,28,48,33,36,37,39,31,49,63,56,35,39,40,34,32,31,25,35,36,33,88,77,61,69,36,55,61,37,29,36,26,71,50,51,66,50,29,37,29,69,44,20,46,53,40,26,69,70,57,90,48,86,88,20,80,76,37,52,63,72,87,71,56,53,66,43,44,35,39,23,39,53,72,42,50,69,60,60,87,42,51,41,74,59,51,83,37,19,32,39,42,27,37,70,82,68,55,64,48,74,45,75,48,90,75,63,90,82,53,60,22,41,131

pLDDT: mean 89.06, std 14.87, range [36.72, 98.94]

Nearest PDB structures (foldseek):
  3mdn-assembly1_B  TM=8.700E-01  e=1.500E-14  Ruegeria pomeroyi
  3mdn-assembly1_D  TM=8.602E-01  e=1.796E-14  Ruegeria pomeroyi
  3mdn-assembly1_C  TM=8.560E-01  e=2.904E-14  Ruegeria pomeroyi
  3mdn-assembly1_A  TM=8.395E-01  e=2.025E-14  Ruegeria pomeroyi
  3ooj-assembly1_F  TM=7.388E-01  e=6.877E-09  Escherichia coli

Secondary structure (DSSP, 8-state):
--EEEEEE-SS--EEHHHHHTSSTTSTTGGGT-----S-S-TTS-HHHHHHHHHHT------EEEEEEEESHHHHTSPPPTT--HHHHHHHT-EEEEEEESS-GGG-HHHHHHHHT-EESEEEEEEE--SSS---GGGSSPEEETTEEEEEEEE-TTHHHHHHHHHHHS-HHHHHT--S--HHHHHHHHHHHHHTTS--GGGGGS---HHHHHHHHHHHHHHHHHHHHHHHGGGPBPPEEEEEEE-SS-EEEEE-B--SSPPPPP-EEESSHHHHT-TTSS--TT----GGGTT---GGGPPP-EEEESS--SS-GGG-EEPPTTEEEEE-TTS-EEEEEPP--TT---B-/--EEEEEE-SS--EEHHHHHTSSTTSTTGGGT-----S-S-TTS-HHHHHHHHHHT------EEEEEEEE-HHHHTSPPPTT--HHHHHHHT-EEEEEEESS-GGG-HHHHHHHHT-EESEEEEEEE--SSS---GGGSSPEEETTEEEEEEEE-TTHHHHHHHHHHHS-HHHHHT--S--HHHHHHHHHHHHHTTS--GGGGGS---HHHHHHHHHHHHHHHHHHHHHHHGGGPBPPEEEEEEE-SS-EEEEE-B--SSPPPPP-EEESSHHHHT-TTSS--TT----GGGTT---GGGPPP-EEEESS--SS-GGG-EEPPTTEEEEE-TTS-EEEEEPP--TT---B-